Protein AF-0000000069233587 (afdb_homodimer)

Foldseek 3Di:
DDPPPPPDPPPPPPPPPPPPPPPPPVPVPPDPDDKDKDKDKAQFDDPPDPQKDKDFQWDHDPRKIWAFHDDPVRATDAFTKIKIWGQDKDQQADPVPRAGKKKKKKFKKWKAQPPDLADWFWKKKKKAANDADQEPPCATLNFSHDDPVCQAPLQVGLMWIWIQTQFFDCQEPHPPPGGGWTFIDRSHSHGPKIDHDVPNQFDGRFMKMKMWIADRVQQKIKIWIDGPPRPDDIDMMMDRDDSVVRHDRIIIIIMMGHGHPRGIMMMIRIMIMMMMD/DDPPPPPPPPPPPPPPPPPPPDPPPVPVPPPPDDKDKDKDKAQFDDPPDPQKDKDFQWDHDPRKIWAFHAPPVRATDAFTKIKIWGQDKDQQADPVPRAGKKKKKKFKKWKAQPPDLADWFWKKKKKAANDADQEPPCATLNFRHDDPVCQAPLQVALMWIWIQTQFFDCQEPHPPPGGGWTFIDRSHSHGPKIDHDCPNQFDGRFMKMKMWIADRVQQKIKIWIDGPPRPDDIDMMMDRDDSVVRHDRIIIIIMMGHGHPRGIMMMIRIMIMMMMD

Structure (mmCIF, N/CA/C/O backbone):
data_AF-0000000069233587-model_v1
#
loop_
_entity.id
_entity.type
_entity.pdbx_description
1 polymer 'Legume lectin domain-containing protein'
#
loop_
_atom_site.group_PDB
_atom_site.id
_atom_site.type_symbol
_atom_site.label_atom_id
_atom_site.label_alt_id
_atom_site.label_comp_id
_atom_site.label_asym_id
_atom_site.label_entity_id
_atom_site.label_seq_id
_atom_site.pdbx_PDB_ins_code
_atom_site.Cartn_x
_atom_site.Cartn_y
_atom_site.Cartn_z
_atom_site.occupancy
_atom_site.B_iso_or_equiv
_atom_site.auth_seq_id
_atom_site.auth_comp_id
_atom_site.auth_asym_id
_atom_site.auth_atom_id
_atom_site.pdbx_PDB_model_num
ATOM 1 N N . MET A 1 1 ? -22.078 10.523 -49.156 1 22.77 1 MET A N 1
ATOM 2 C CA . MET A 1 1 ? -21.516 11.109 -47.938 1 22.77 1 MET A CA 1
ATOM 3 C C . MET A 1 1 ? -20.281 10.336 -47.469 1 22.77 1 MET A C 1
ATOM 5 O O . MET A 1 1 ? -20.375 9.148 -47.188 1 22.77 1 MET A O 1
ATOM 9 N N . ALA A 1 2 ? -19.062 10.828 -47.812 1 22.98 2 ALA A N 1
ATOM 10 C CA . ALA A 1 2 ? -17.781 10.164 -48.094 1 22.98 2 ALA A CA 1
ATOM 11 C C . ALA A 1 2 ? -17.031 9.859 -46.781 1 22.98 2 ALA A C 1
ATOM 13 O O . ALA A 1 2 ? -16.812 10.758 -45.969 1 22.98 2 ALA A O 1
ATOM 14 N N . PHE A 1 3 ? -17.156 8.656 -46.219 1 24.84 3 PHE A N 1
ATOM 15 C CA . PHE A 1 3 ? -16.75 7.965 -45 1 24.84 3 PHE A CA 1
ATOM 16 C C . PHE A 1 3 ? -15.227 7.855 -44.938 1 24.84 3 PHE A C 1
ATOM 18 O O . PHE A 1 3 ? -14.641 6.93 -45.5 1 24.84 3 PHE A O 1
ATOM 25 N N . SER A 1 4 ? -14.477 8.969 -45.156 1 24.78 4 SER A N 1
ATOM 26 C CA . SER A 1 4 ? -13.031 8.781 -45.312 1 24.78 4 SER A CA 1
ATOM 27 C C . SER A 1 4 ? -12.398 8.266 -44.031 1 24.78 4 SER A C 1
ATOM 29 O O . SER A 1 4 ? -12.602 8.844 -42.938 1 24.78 4 SER A O 1
ATOM 31 N N . SER A 1 5 ? -12.109 6.996 -43.938 1 22.09 5 SER A N 1
ATOM 32 C CA . SER A 1 5 ? -11.531 6.09 -42.938 1 22.09 5 SER A CA 1
ATOM 33 C C . SER A 1 5 ? -10.078 6.453 -42.656 1 22.09 5 SER A C 1
ATOM 35 O O . SER A 1 5 ? -9.227 6.395 -43.531 1 22.09 5 SER A O 1
ATOM 37 N N . THR A 1 6 ? -9.844 7.613 -41.906 1 24.05 6 THR A N 1
ATOM 38 C CA . THR A 1 6 ? -8.469 8.008 -41.594 1 24.05 6 THR A CA 1
ATOM 39 C C . THR A 1 6 ? -7.734 6.875 -40.875 1 24.05 6 THR A C 1
ATOM 41 O O . THR A 1 6 ? -8.117 6.477 -39.781 1 24.05 6 THR A O 1
ATOM 44 N N . LEU A 1 7 ? -7.027 5.957 -41.531 1 22.16 7 LEU A N 1
ATOM 45 C CA . LEU A 1 7 ? -6.223 4.812 -41.094 1 22.16 7 LEU A CA 1
ATOM 46 C C . LEU A 1 7 ? -5.031 5.266 -40.25 1 22.16 7 LEU A C 1
ATOM 48 O O . LEU A 1 7 ? -4.277 6.152 -40.688 1 22.16 7 LEU A O 1
ATOM 52 N N . ILE A 1 8 ? -5.133 5.082 -38.906 1 20.69 8 ILE A N 1
ATOM 53 C CA . ILE A 1 8 ? -4.176 5.348 -37.844 1 20.69 8 ILE A CA 1
ATOM 54 C C . ILE A 1 8 ? -2.865 4.621 -38.125 1 20.69 8 ILE A C 1
ATOM 56 O O . ILE A 1 8 ? -2.848 3.398 -38.281 1 20.69 8 ILE A O 1
ATOM 60 N N . LYS A 1 9 ? -1.935 5.27 -38.75 1 24.44 9 LYS A N 1
ATOM 61 C CA . LYS A 1 9 ? -0.604 4.793 -39.125 1 24.44 9 LYS A CA 1
ATOM 62 C C . LYS A 1 9 ? 0.173 4.332 -37.875 1 24.44 9 LYS A C 1
ATOM 64 O O . LYS A 1 9 ? 0.453 5.133 -36.969 1 24.44 9 LYS A O 1
ATOM 69 N N . ILE A 1 10 ? 0.054 3.027 -37.438 1 20.5 10 ILE A N 1
ATOM 70 C CA . ILE A 1 10 ? 0.783 2.35 -36.375 1 20.5 10 ILE A CA 1
ATOM 71 C C . ILE A 1 10 ? 2.266 2.27 -36.75 1 20.5 10 ILE A C 1
ATOM 73 O O . ILE A 1 10 ? 2.635 1.68 -37.75 1 20.5 10 ILE A O 1
ATOM 77 N N . PHE A 1 11 ? 3.033 3.303 -36.531 1 22.47 11 PHE A N 1
ATOM 78 C CA . PHE A 1 11 ? 4.469 3.264 -36.812 1 22.47 11 PHE A CA 1
ATOM 79 C C . PHE A 1 11 ? 5.145 2.203 -35.938 1 22.47 11 PHE A C 1
ATOM 81 O O . PHE A 1 11 ? 5.168 2.312 -34.719 1 22.47 11 PHE A O 1
ATOM 88 N N . ILE A 1 12 ? 5.238 0.944 -36.375 1 21.2 12 ILE A N 1
ATOM 89 C CA . ILE A 1 12 ? 5.977 -0.178 -35.812 1 21.2 12 ILE A CA 1
ATOM 90 C C . ILE A 1 12 ? 7.477 0.098 -35.875 1 21.2 12 ILE A C 1
ATOM 92 O O . ILE A 1 12 ? 8.031 0.235 -36.969 1 21.2 12 ILE A O 1
ATOM 96 N N . ILE A 1 13 ? 8.039 0.871 -34.969 1 22.34 13 ILE A N 1
ATOM 97 C CA . ILE A 1 13 ? 9.484 1.062 -34.938 1 22.34 13 ILE A CA 1
ATOM 98 C C . ILE A 1 13 ? 10.18 -0.294 -34.875 1 22.34 13 ILE A C 1
ATOM 100 O O . ILE A 1 13 ? 9.906 -1.097 -33.969 1 22.34 13 ILE A O 1
ATOM 104 N N . SER A 1 14 ? 10.68 -0.825 -35.938 1 24.53 14 SER A N 1
ATOM 105 C CA . SER A 1 14 ? 11.5 -2.006 -36.156 1 24.53 14 SER A CA 1
ATOM 106 C C . SER A 1 14 ? 12.828 -1.906 -35.438 1 24.53 14 SER A C 1
ATOM 108 O O . SER A 1 14 ? 13.656 -1.041 -35.719 1 24.53 14 SER A O 1
ATOM 110 N N . LEU A 1 15 ? 12.859 -2.244 -34.125 1 22.95 15 LEU A N 1
ATOM 111 C CA . LEU A 1 15 ? 14.125 -2.426 -33.406 1 22.95 15 LEU A CA 1
ATOM 112 C C . LEU A 1 15 ? 14.953 -3.533 -34.062 1 22.95 15 LEU A C 1
ATOM 114 O O . LEU A 1 15 ? 14.539 -4.695 -34.062 1 22.95 15 LEU A O 1
ATOM 118 N N . PHE A 1 16 ? 15.648 -3.254 -35.094 1 24.48 16 PHE A N 1
ATOM 119 C CA . PHE A 1 16 ? 16.641 -4.117 -35.719 1 24.48 16 PHE A CA 1
ATOM 120 C C . PHE A 1 16 ? 17.688 -4.574 -34.688 1 24.48 16 PHE A C 1
ATOM 122 O O . PHE A 1 16 ? 18.328 -3.746 -34.031 1 24.48 16 PHE A O 1
ATOM 129 N N . LEU A 1 17 ? 17.562 -5.805 -34.281 1 24.91 17 LEU A N 1
ATOM 130 C CA . LEU A 1 17 ? 18.469 -6.629 -33.469 1 24.91 17 LEU A CA 1
ATOM 131 C C . LEU A 1 17 ? 19.797 -6.805 -34.188 1 24.91 17 LEU A C 1
ATOM 133 O O . LEU A 1 17 ? 19.875 -7.441 -35.25 1 24.91 17 LEU A O 1
ATOM 137 N N . GLN A 1 18 ? 20.656 -5.801 -34.281 1 27.14 18 GLN A N 1
ATOM 138 C CA . GLN A 1 18 ? 22.016 -6.137 -34.688 1 27.14 18 GLN A CA 1
ATOM 139 C C . GLN A 1 18 ? 22.641 -7.18 -33.781 1 27.14 18 GLN A C 1
ATOM 141 O O . GLN A 1 18 ? 22.641 -7.016 -32.562 1 27.14 18 GLN A O 1
ATOM 146 N N . TYR A 1 19 ? 22.797 -8.375 -34.281 1 26.41 19 TY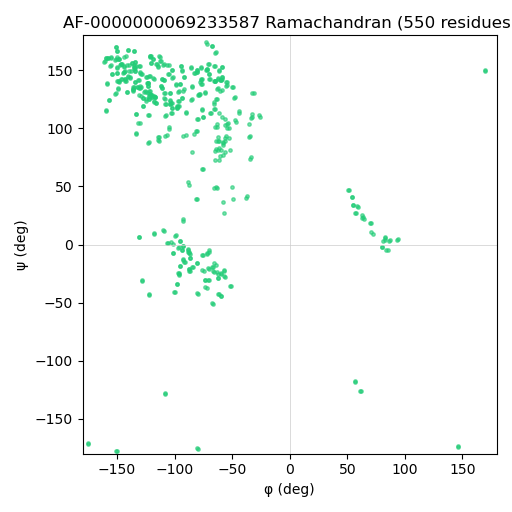R A N 1
ATOM 147 C CA . TYR A 1 19 ? 23.469 -9.562 -33.75 1 26.41 19 TYR A CA 1
ATOM 148 C C . TYR A 1 19 ? 24.969 -9.32 -33.625 1 26.41 19 TYR A C 1
ATOM 150 O O . TYR A 1 19 ? 25.703 -9.43 -34.625 1 26.41 19 TYR A O 1
ATOM 158 N N . ASN A 1 20 ? 25.516 -8.25 -33.062 1 30.17 20 ASN A N 1
ATOM 159 C CA . ASN A 1 20 ? 26.969 -8.32 -32.969 1 30.17 20 ASN A CA 1
ATOM 160 C C . ASN A 1 20 ? 27.422 -9.531 -32.156 1 30.17 20 ASN A C 1
ATOM 162 O O . ASN A 1 20 ? 26.719 -9.984 -31.25 1 30.17 20 ASN A O 1
ATOM 166 N N . ASN A 1 21 ? 28.344 -10.266 -32.625 1 30.52 21 ASN A N 1
ATOM 167 C CA . ASN A 1 21 ? 29.141 -11.391 -32.156 1 30.52 21 ASN A CA 1
ATOM 168 C C . ASN A 1 21 ? 29.75 -11.117 -30.797 1 30.52 21 ASN A C 1
ATOM 170 O O . ASN A 1 21 ? 30.812 -10.492 -30.688 1 30.52 21 ASN A O 1
ATOM 174 N N . VAL A 1 22 ? 29 -10.641 -29.75 1 29.03 22 VAL A N 1
ATOM 175 C CA . VAL A 1 22 ? 29.656 -10.336 -28.5 1 29.03 22 VAL A CA 1
ATOM 176 C C . VAL A 1 22 ? 30.266 -11.617 -27.906 1 29.03 22 VAL A C 1
ATOM 178 O O . VAL A 1 22 ? 29.594 -12.648 -27.828 1 29.03 22 VAL A O 1
ATOM 181 N N . HIS A 1 23 ? 31.547 -11.805 -28.062 1 33.22 23 HIS A N 1
ATOM 182 C CA . HIS A 1 23 ? 32.312 -12.586 -27.109 1 33.22 23 HIS A CA 1
ATOM 183 C C . HIS A 1 23 ? 31.812 -12.398 -25.688 1 33.22 23 HIS A C 1
ATOM 185 O O . HIS A 1 23 ? 31.609 -11.266 -25.234 1 33.22 23 HIS A O 1
ATOM 191 N N . SER A 1 24 ? 31.094 -13.383 -25.172 1 30.31 24 SER A N 1
ATOM 192 C CA . SER A 1 24 ? 30.25 -13.461 -23.984 1 30.31 24 SER A CA 1
ATOM 193 C C . SER A 1 24 ? 31.031 -13.117 -22.719 1 30.31 24 SER A C 1
ATOM 195 O O . SER A 1 24 ? 31.703 -13.969 -22.156 1 30.31 24 SER A O 1
ATOM 197 N N . GLN A 1 25 ? 31.969 -12.141 -22.797 1 32.66 25 GLN A N 1
ATOM 198 C CA . GLN A 1 25 ? 32.281 -11.797 -21.406 1 32.66 25 GLN A CA 1
ATOM 199 C C . GLN A 1 25 ? 31.016 -11.617 -20.594 1 32.66 25 GLN A C 1
ATOM 201 O O . GLN A 1 25 ? 30.078 -10.93 -21.016 1 32.66 25 GLN A O 1
ATOM 206 N N . TYR A 1 26 ? 30.656 -12.578 -19.719 1 31.48 26 TYR A N 1
ATOM 207 C CA . TYR A 1 26 ? 29.578 -12.438 -18.734 1 31.48 26 TYR A CA 1
ATOM 208 C C . TYR A 1 26 ? 29.547 -11.016 -18.172 1 31.48 26 TYR A C 1
ATOM 210 O O . TYR A 1 26 ? 30.266 -10.695 -17.234 1 31.48 26 TYR A O 1
ATOM 218 N N . SER A 1 27 ? 29.719 -10.031 -18.984 1 34.19 27 SER A N 1
ATOM 219 C CA . SER A 1 27 ? 29.391 -8.711 -18.453 1 34.19 27 SER A CA 1
ATOM 220 C C . SER A 1 27 ? 28.078 -8.742 -17.672 1 34.19 27 SER A C 1
ATOM 222 O O . SER A 1 27 ? 27.125 -9.398 -18.062 1 34.19 27 SER A O 1
ATOM 224 N N . GLN A 1 28 ? 28.141 -8.523 -16.312 1 37.5 28 GLN A N 1
ATOM 225 C CA . GLN A 1 28 ? 26.984 -8.266 -15.469 1 37.5 28 GLN A CA 1
ATOM 226 C C . GLN A 1 28 ? 25.922 -7.48 -16.234 1 37.5 28 GLN A C 1
ATOM 228 O O . GLN A 1 28 ? 26.172 -6.371 -16.703 1 37.5 28 GLN A O 1
ATOM 233 N N . SER A 1 29 ? 25.203 -8.062 -17.109 1 41.16 29 SER A N 1
ATOM 234 C CA . SER A 1 29 ? 24.109 -7.391 -17.812 1 41.16 29 SER A CA 1
ATOM 235 C C . SER A 1 29 ? 23.531 -6.262 -16.969 1 41.16 29 SER A C 1
ATOM 237 O O . SER A 1 29 ? 23.375 -6.398 -15.75 1 41.16 29 SER A O 1
ATOM 239 N N . PRO A 1 30 ? 23.703 -5.031 -17.328 1 45.09 30 PRO A N 1
ATOM 240 C CA . PRO A 1 30 ? 23.094 -3.928 -16.578 1 45.09 30 PRO A CA 1
ATOM 241 C C . PRO A 1 30 ? 21.703 -4.281 -16.016 1 45.09 30 PRO A C 1
ATOM 243 O O . PRO A 1 30 ? 20.859 -4.785 -16.75 1 45.09 30 PRO A O 1
ATOM 246 N N . GLN A 1 31 ? 21.672 -4.777 -14.773 1 53.12 31 GLN A N 1
ATOM 247 C CA . GLN A 1 31 ? 20.391 -5.02 -14.109 1 53.12 31 GLN A CA 1
ATOM 248 C C . GLN A 1 31 ? 19.359 -3.992 -14.547 1 53.12 31 GLN A C 1
ATOM 250 O O . GLN A 1 31 ? 19.672 -2.809 -14.695 1 53.12 31 GLN A O 1
ATOM 255 N N . ALA A 1 32 ? 18.344 -4.359 -15.266 1 58.12 32 ALA A N 1
ATOM 256 C CA . ALA A 1 32 ? 17.219 -3.486 -15.602 1 58.12 32 ALA A CA 1
ATOM 257 C C . ALA A 1 32 ? 16.938 -2.492 -14.477 1 58.12 32 ALA A C 1
ATOM 259 O O . ALA A 1 32 ? 17.078 -2.826 -13.297 1 58.12 32 ALA A O 1
ATOM 260 N N . PRO A 1 33 ? 16.828 -1.206 -14.93 1 68.81 33 PRO A N 1
ATOM 261 C CA . PRO A 1 33 ? 16.562 -0.191 -13.906 1 68.81 33 PRO A CA 1
ATOM 262 C C . PRO A 1 33 ? 15.43 -0.583 -12.969 1 68.81 33 PRO A C 1
ATOM 264 O O . PRO A 1 33 ? 14.445 -1.179 -13.406 1 68.81 33 PRO A O 1
ATOM 267 N N . GLN A 1 34 ? 15.703 -0.555 -11.688 1 83.81 34 GLN A N 1
ATOM 268 C CA . GLN A 1 34 ? 14.742 -0.836 -10.633 1 83.81 34 GLN A CA 1
ATOM 269 C C . GLN A 1 34 ? 13.633 0.214 -10.602 1 83.81 34 GLN A C 1
ATOM 271 O O . GLN A 1 34 ? 13.898 1.409 -10.742 1 83.81 34 GLN A O 1
ATOM 276 N N . PHE A 1 35 ? 12.461 -0.204 -10.844 1 92.19 35 PHE A N 1
ATOM 277 C CA . PHE A 1 35 ? 11.305 0.663 -10.664 1 92.19 35 PHE A CA 1
ATOM 278 C C . PHE A 1 35 ? 10.352 0.081 -9.633 1 92.19 35 PHE A C 1
ATOM 280 O O . PHE A 1 35 ? 10.016 -1.105 -9.688 1 92.19 35 PHE A O 1
ATOM 287 N N . GLU A 1 36 ? 10.023 0.901 -8.664 1 96.12 36 GLU A N 1
ATOM 288 C CA . GLU A 1 36 ? 9.062 0.574 -7.609 1 96.12 36 GLU A CA 1
ATOM 289 C C . GLU A 1 36 ? 8.117 1.738 -7.348 1 96.12 36 GLU A C 1
ATOM 291 O O . GLU A 1 36 ? 8.539 2.893 -7.281 1 96.12 36 GLU A O 1
ATOM 296 N N . SER A 1 37 ? 6.824 1.477 -7.258 1 97.88 37 SER A N 1
ATOM 297 C CA . SER A 1 37 ? 5.887 2.545 -6.934 1 97.88 37 SER A CA 1
ATOM 298 C C . SER A 1 37 ? 4.812 2.064 -5.961 1 97.88 37 SER A C 1
ATOM 300 O O . SER A 1 37 ? 4.531 0.867 -5.887 1 97.88 37 SER A O 1
ATOM 302 N N . VAL A 1 38 ? 4.332 2.898 -5.168 1 98.31 38 VAL A N 1
ATOM 303 C CA . VAL A 1 38 ? 3.195 2.695 -4.277 1 98.31 38 VAL A CA 1
ATOM 304 C C . VAL A 1 38 ? 2.26 3.9 -4.352 1 98.31 38 VAL A C 1
ATOM 306 O O . VAL A 1 38 ? 2.717 5.043 -4.426 1 98.31 38 VAL A O 1
ATOM 309 N N . ALA A 1 39 ? 0.944 3.668 -4.34 1 98.62 39 ALA A N 1
ATOM 310 C CA . ALA A 1 39 ? -0.039 4.746 -4.359 1 98.62 39 ALA A CA 1
ATOM 311 C C . ALA A 1 39 ? -1.318 4.34 -3.637 1 98.62 39 ALA A C 1
ATOM 313 O O . ALA A 1 39 ? -1.681 3.16 -3.621 1 98.62 39 ALA A O 1
ATOM 314 N N . PHE A 1 40 ? -1.94 5.312 -3.021 1 98.69 40 PHE A N 1
ATOM 315 C CA . PHE A 1 40 ? -3.283 5.113 -2.49 1 98.69 40 PHE A CA 1
ATOM 316 C C . PHE A 1 40 ? -4.105 6.391 -2.6 1 98.69 40 PHE A C 1
ATOM 318 O O . PHE A 1 40 ? -3.551 7.488 -2.691 1 98.69 40 PHE A O 1
ATOM 325 N N . THR A 1 41 ? -5.418 6.262 -2.637 1 98.44 41 THR A N 1
ATOM 326 C CA . THR A 1 41 ? -6.379 7.359 -2.578 1 98.44 41 THR A CA 1
ATOM 327 C C . THR A 1 41 ? -7.531 7.02 -1.64 1 98.44 41 THR A C 1
ATOM 329 O O . THR A 1 41 ? -8.086 5.918 -1.697 1 98.44 41 THR A O 1
ATOM 332 N N . LEU A 1 42 ? -7.871 7.918 -0.8 1 97.88 42 LEU A N 1
ATOM 333 C CA . LEU A 1 42 ? -9.016 7.855 0.106 1 97.88 42 LEU A CA 1
ATOM 334 C C . LEU A 1 42 ? -9.891 9.094 -0.031 1 97.88 42 LEU A C 1
ATOM 336 O O . LEU A 1 42 ? -9.461 10.203 0.306 1 97.88 42 LEU A O 1
ATOM 340 N N . THR A 1 43 ? -11.117 8.922 -0.406 1 97.5 43 THR A N 1
ATOM 341 C CA . THR A 1 43 ? -12.008 10.078 -0.471 1 97.5 43 THR A CA 1
ATOM 342 C C . THR A 1 43 ? -12.75 10.258 0.851 1 97.5 43 THR A C 1
ATOM 344 O O . THR A 1 43 ? -13.383 11.297 1.078 1 97.5 43 THR A O 1
ATOM 347 N N . ARG A 1 44 ? -12.695 9.234 1.64 1 96.31 44 ARG A N 1
ATOM 348 C CA . ARG A 1 44 ? -13.18 9.273 3.016 1 96.31 44 ARG A CA 1
ATOM 349 C C . ARG A 1 44 ? -12.406 8.289 3.891 1 96.31 44 ARG A C 1
ATOM 351 O O . ARG A 1 44 ? -11.664 7.445 3.383 1 96.31 44 ARG A O 1
ATOM 358 N N . PHE A 1 45 ? -12.625 8.398 5.168 1 97.06 45 PHE A N 1
ATOM 359 C CA . PHE A 1 45 ? -11.969 7.512 6.121 1 97.06 45 PHE A CA 1
ATOM 360 C C . PHE A 1 45 ? -12.977 6.566 6.762 1 97.06 45 PHE A C 1
ATOM 362 O O . PHE A 1 45 ? -14.102 6.965 7.062 1 97.06 45 PHE A O 1
ATOM 369 N N . GLU A 1 46 ? -12.508 5.395 6.949 1 94.25 46 GLU A N 1
ATOM 370 C CA . GLU A 1 46 ? -13.344 4.395 7.609 1 94.25 46 GLU A CA 1
ATOM 371 C C . GLU A 1 46 ? -12.648 3.83 8.844 1 94.25 46 GLU A C 1
ATOM 373 O O . GLU A 1 46 ? -11.453 3.52 8.812 1 94.25 46 GLU A O 1
ATOM 378 N N . VAL A 1 47 ? -13.414 3.656 9.852 1 93.12 47 VAL A N 1
ATOM 379 C CA . VAL A 1 47 ? -12.891 3.18 11.125 1 93.12 47 VAL A CA 1
ATOM 380 C C . VAL A 1 47 ? -12.305 1.779 10.953 1 93.12 47 VAL A C 1
ATOM 382 O O . VAL A 1 47 ? -11.305 1.434 11.594 1 93.12 47 VAL A O 1
ATOM 385 N N . GLU A 1 48 ? -12.828 1.01 10.008 1 92 48 GLU A N 1
ATOM 386 C CA . GLU A 1 48 ? -12.438 -0.389 9.844 1 92 48 GLU A CA 1
ATOM 387 C C . GLU A 1 48 ? -11.234 -0.523 8.914 1 92 48 GLU A C 1
ATOM 389 O O . GLU A 1 48 ? -10.719 -1.625 8.719 1 92 48 GLU A O 1
ATOM 394 N N . ASN A 1 49 ? -10.82 0.56 8.391 1 94.69 49 ASN A N 1
ATOM 395 C CA . ASN A 1 49 ? -9.672 0.483 7.488 1 94.69 49 ASN A CA 1
ATOM 396 C C . ASN A 1 49 ? -8.391 0.132 8.234 1 94.69 49 ASN A C 1
ATOM 398 O O . ASN A 1 49 ? -7.871 0.947 9 1 94.69 49 ASN A O 1
ATOM 402 N N . PRO A 1 50 ? -7.855 -1.038 7.969 1 95.94 50 PRO A N 1
ATOM 403 C CA . PRO A 1 50 ? -6.684 -1.47 8.734 1 95.94 50 PRO A CA 1
ATOM 404 C C . PRO A 1 50 ? -5.402 -0.767 8.297 1 95.94 50 PRO A C 1
ATOM 406 O O . PRO A 1 50 ? -4.363 -0.908 8.945 1 95.94 50 PRO A O 1
ATOM 409 N N . ASP A 1 51 ? -5.422 -0.033 7.246 1 96.69 51 ASP A N 1
ATOM 410 C CA . ASP A 1 51 ? -4.223 0.623 6.734 1 96.69 51 ASP A CA 1
ATOM 411 C C . ASP A 1 51 ? -3.928 1.908 7.504 1 96.69 51 ASP A C 1
ATOM 413 O O . ASP A 1 51 ? -2.84 2.475 7.387 1 96.69 51 ASP A O 1
ATOM 417 N N . ILE A 1 52 ? -4.934 2.377 8.242 1 97.88 52 ILE A N 1
ATOM 418 C CA . ILE A 1 52 ? -4.77 3.617 9 1 97.88 52 ILE A CA 1
ATOM 419 C C . ILE A 1 52 ? -4.578 3.301 10.477 1 97.88 52 ILE A C 1
ATOM 421 O O . ILE A 1 52 ? -5.461 2.725 11.117 1 97.88 52 ILE A O 1
ATOM 425 N N . PHE A 1 53 ? -3.463 3.717 11.039 1 97.69 53 PHE A N 1
ATOM 426 C CA . PHE A 1 53 ? -3.158 3.52 12.445 1 97.69 53 PHE A CA 1
ATOM 427 C C . PHE A 1 53 ? -3.379 4.805 13.234 1 97.69 53 PHE A C 1
ATOM 429 O O . PHE A 1 53 ? -2.688 5.801 13.016 1 97.69 53 PHE A O 1
ATOM 436 N N . LEU A 1 54 ? -4.363 4.773 14.102 1 98.12 54 LEU A N 1
ATOM 437 C CA . LEU A 1 54 ? -4.699 5.934 14.914 1 98.12 54 LEU A CA 1
ATOM 438 C C . LEU A 1 54 ? -4.02 5.855 16.281 1 98.12 54 LEU A C 1
ATOM 440 O O . LEU A 1 54 ? -3.969 4.785 16.891 1 98.12 54 LEU A O 1
ATOM 444 N N . GLN A 1 55 ? -3.512 6.945 16.719 1 98 55 GLN A N 1
ATOM 445 C CA . GLN A 1 55 ? -2.883 7.027 18.031 1 98 55 GLN A CA 1
ATOM 446 C C . GLN A 1 55 ? -3.449 8.195 18.844 1 98 55 GLN A C 1
ATOM 448 O O . GLN A 1 55 ? -3.797 9.234 18.281 1 98 55 GLN A O 1
ATOM 453 N N . ALA A 1 56 ? -3.504 7.965 20.156 1 98.19 56 ALA A N 1
ATOM 454 C CA . ALA A 1 56 ? -3.93 8.969 21.125 1 98.19 56 ALA A CA 1
ATOM 455 C C . ALA A 1 56 ? -5.324 9.5 20.797 1 98.19 56 ALA A C 1
ATOM 457 O O . ALA A 1 56 ? -6.281 8.727 20.719 1 98.19 56 ALA A O 1
ATOM 458 N N . ASP A 1 57 ? -5.457 10.828 20.5 1 98.56 57 ASP A N 1
ATOM 459 C CA . ASP A 1 57 ? -6.793 11.414 20.453 1 98.56 57 ASP A CA 1
ATOM 460 C C . ASP A 1 57 ? -7.355 11.383 19.047 1 98.56 57 ASP A C 1
ATOM 462 O O . ASP A 1 57 ? -8.477 11.836 18.797 1 98.56 57 ASP A O 1
ATOM 466 N N . ALA A 1 58 ? -6.598 10.875 18.078 1 98.5 58 ALA A N 1
ATOM 467 C CA . ALA A 1 58 ? -7.094 10.789 16.703 1 98.5 58 ALA A CA 1
ATOM 468 C C . ALA A 1 58 ? -8.273 9.82 16.609 1 98.5 58 ALA A C 1
ATOM 470 O O . ALA A 1 58 ? -8.281 8.773 17.266 1 98.5 58 ALA A O 1
ATOM 471 N N . SER A 1 59 ? -9.25 10.203 15.797 1 98.19 59 SER A N 1
ATOM 472 C CA . SER A 1 59 ? -10.438 9.375 15.633 1 98.19 59 SER A CA 1
ATOM 473 C C . SER A 1 59 ? -11.055 9.562 14.25 1 98.19 59 SER A C 1
ATOM 475 O O . SER A 1 59 ? -10.75 10.539 13.555 1 98.19 59 SER A O 1
ATOM 477 N N . ILE A 1 60 ? -11.828 8.609 13.859 1 97.56 60 ILE A N 1
ATOM 478 C CA . ILE A 1 60 ? -12.562 8.68 12.609 1 97.56 60 ILE A CA 1
ATOM 479 C C . ILE A 1 60 ? -14.062 8.648 12.891 1 97.56 60 ILE A C 1
ATOM 481 O O . ILE A 1 60 ? -14.539 7.82 13.672 1 97.56 60 ILE A O 1
ATOM 485 N N . SER A 1 61 ? -14.758 9.586 12.359 1 94.56 61 SER A N 1
ATOM 486 C CA . SER A 1 61 ? -16.219 9.633 12.438 1 94.56 61 SER A CA 1
ATOM 487 C C . SER A 1 61 ? -16.812 10.312 11.211 1 94.56 61 SER A C 1
ATOM 489 O O . SER A 1 61 ? -16.312 11.352 10.766 1 94.56 61 SER A O 1
ATOM 491 N N . GLY A 1 62 ? -17.875 9.68 10.641 1 93.06 62 GLY A N 1
ATOM 492 C CA . GLY A 1 62 ? -18.547 10.266 9.5 1 93.06 62 GLY A CA 1
ATOM 493 C C . GLY A 1 62 ? -17.672 10.383 8.273 1 93.06 62 GLY A C 1
ATOM 494 O O . GLY A 1 62 ? -17.812 11.328 7.492 1 93.06 62 GLY A O 1
ATOM 495 N N . GLY A 1 63 ? -16.688 9.609 8.172 1 96.06 63 GLY A N 1
ATOM 496 C CA . GLY A 1 63 ? -15.805 9.617 7.016 1 96.06 63 GLY A CA 1
ATOM 497 C C . GLY A 1 63 ? -14.672 10.625 7.137 1 96.06 63 GLY A C 1
ATOM 498 O O . GLY A 1 63 ? -13.914 10.836 6.188 1 96.06 63 GLY A O 1
ATOM 499 N N . VAL A 1 64 ? -14.609 11.266 8.273 1 97.38 64 VAL A N 1
ATOM 500 C CA . VAL A 1 64 ? -13.633 12.328 8.5 1 97.38 64 VAL A CA 1
ATOM 501 C C . VAL A 1 64 ? -12.609 11.875 9.539 1 97.38 64 VAL A C 1
ATOM 503 O O . VAL A 1 64 ? -12.969 11.266 10.547 1 97.38 64 VAL A O 1
ATOM 506 N N . LEU A 1 65 ? -11.336 12.148 9.266 1 98.62 65 LEU A N 1
ATOM 507 C CA . LEU A 1 65 ? -10.266 11.922 10.234 1 98.62 65 LEU A CA 1
ATOM 508 C C . LEU A 1 65 ? -10.039 13.156 11.094 1 98.62 65 LEU A C 1
ATOM 510 O O . LEU A 1 65 ? -9.602 14.195 10.594 1 98.62 65 LEU A O 1
ATOM 514 N N . ARG A 1 66 ? -10.32 13.07 12.359 1 98.56 66 ARG A N 1
ATOM 515 C CA . ARG A 1 66 ? -10.055 14.156 13.297 1 98.56 66 ARG A CA 1
ATOM 516 C C . ARG A 1 66 ? -8.828 13.859 14.148 1 98.56 66 ARG A C 1
ATOM 518 O O . ARG A 1 66 ? -8.758 12.812 14.797 1 98.56 66 ARG A O 1
ATOM 525 N N . LEU A 1 67 ? -7.93 14.773 14.234 1 98.81 67 LEU A N 1
ATOM 526 C CA . LEU A 1 67 ? -6.645 14.508 14.867 1 98.81 67 LEU A CA 1
ATOM 527 C C . LEU A 1 67 ? -6.652 14.969 16.328 1 98.81 67 LEU A C 1
ATOM 529 O O . LEU A 1 67 ? -5.859 14.484 17.141 1 98.81 67 LEU A O 1
ATOM 533 N N . THR A 1 68 ? -7.492 15.93 16.641 1 98.44 68 THR A N 1
ATOM 534 C CA . THR A 1 68 ? -7.594 16.391 18.016 1 98.44 68 THR A CA 1
ATOM 535 C C . THR A 1 68 ? -9 16.172 18.562 1 98.44 68 THR A C 1
ATOM 537 O O . THR A 1 68 ? -9.969 16.125 17.797 1 98.44 68 THR A O 1
ATOM 540 N N . LYS A 1 69 ? -9.141 16.141 19.844 1 97.12 69 LYS A N 1
ATOM 541 C CA . LYS A 1 69 ? -10.375 15.68 20.469 1 97.12 69 LYS A CA 1
ATOM 542 C C . LYS A 1 69 ? -11.305 16.844 20.781 1 97.12 69 LYS A C 1
ATOM 544 O O . LYS A 1 69 ? -10.859 17.984 20.938 1 97.12 69 LYS A O 1
ATOM 549 N N . THR A 1 70 ? -12.555 16.531 20.812 1 95.38 70 THR A N 1
ATOM 550 C CA . THR A 1 70 ? -13.602 17.453 21.266 1 95.38 70 THR A CA 1
ATOM 551 C C . THR A 1 70 ? -14.367 16.859 22.438 1 95.38 70 THR A C 1
ATOM 553 O O . THR A 1 70 ? -14.289 15.656 22.703 1 95.38 70 THR A O 1
ATOM 556 N N . ASP A 1 71 ? -15.031 17.719 23.109 1 94.19 71 ASP A N 1
ATOM 557 C CA . ASP A 1 71 ? -15.945 17.203 24.125 1 94.19 71 ASP A CA 1
ATOM 558 C C . ASP A 1 71 ? -17.25 16.719 23.5 1 94.19 71 ASP A C 1
ATOM 560 O O . ASP A 1 71 ? -17.359 16.641 22.266 1 94.19 71 ASP A O 1
ATOM 564 N N . GLN A 1 72 ? -18.203 16.312 24.266 1 91.69 72 GLN A N 1
ATOM 565 C CA . GLN A 1 72 ? -19.438 15.719 23.797 1 91.69 72 GLN A CA 1
ATOM 566 C C . GLN A 1 72 ? -20.266 16.719 23.016 1 91.69 72 GLN A C 1
ATOM 568 O O . GLN A 1 72 ? -21.188 16.344 22.281 1 91.69 72 GLN A O 1
ATOM 573 N N . TYR A 1 73 ? -19.922 18.016 23.156 1 90.19 73 TYR A N 1
ATOM 574 C CA . TYR A 1 73 ? -20.688 19.047 22.484 1 90.19 73 TYR A CA 1
ATOM 575 C C . TYR A 1 73 ? -19.938 19.547 21.25 1 90.19 73 TYR A C 1
ATOM 577 O O . TYR A 1 73 ? -20.359 20.516 20.609 1 90.19 73 TYR A O 1
ATOM 585 N N . GLY A 1 74 ? -18.797 18.969 20.984 1 89.62 74 GLY A N 1
ATOM 586 C CA . GLY A 1 74 ? -18.047 19.328 19.781 1 89.62 74 GLY A CA 1
ATOM 587 C C . GLY A 1 74 ? -17.016 20.406 20.031 1 89.62 74 GLY A C 1
ATOM 588 O O . GLY A 1 74 ? -16.359 20.875 19.094 1 89.62 74 GLY A O 1
ATOM 589 N N . LYS A 1 75 ? -16.828 20.844 21.266 1 92.75 75 LYS A N 1
ATOM 590 C CA . LYS A 1 75 ? -15.828 21.859 21.594 1 92.75 75 LYS A CA 1
ATOM 591 C C . LYS A 1 75 ? -14.43 21.25 21.656 1 92.75 75 LYS A C 1
ATOM 593 O O . LYS A 1 75 ? -14.203 20.281 22.359 1 92.75 75 LYS A O 1
ATOM 598 N N . PRO A 1 76 ? -13.516 21.891 20.922 1 96.25 76 PRO A N 1
ATOM 599 C CA . PRO A 1 76 ? -12.148 21.375 21 1 96.25 76 PRO A CA 1
ATOM 600 C C . PRO A 1 76 ? -11.57 21.438 22.406 1 96.25 76 PRO A C 1
ATOM 602 O O . PRO A 1 76 ? -11.875 22.375 23.156 1 96.25 76 PRO A O 1
ATOM 605 N N . LEU A 1 77 ? -10.68 20.516 22.734 1 96.38 77 LEU A N 1
ATOM 606 C CA . LEU A 1 77 ? -10.133 20.406 24.078 1 96.38 77 LEU A CA 1
ATOM 607 C C . LEU A 1 77 ? -8.672 20.828 24.109 1 96.38 77 LEU A C 1
ATOM 609 O O . LEU A 1 77 ? -7.965 20.703 23.094 1 96.38 77 LEU A O 1
ATOM 613 N N . GLN A 1 78 ? -8.234 21.266 25.281 1 96.5 78 GLN A N 1
ATOM 614 C CA . GLN A 1 78 ? -6.848 21.672 25.484 1 96.5 78 GLN A CA 1
ATOM 615 C C . GLN A 1 78 ? -5.926 20.469 25.625 1 96.5 78 GLN A C 1
ATOM 617 O O . GLN A 1 78 ? -6.363 19.391 26.016 1 96.5 78 GLN A O 1
ATOM 622 N N . LYS A 1 79 ? -4.652 20.688 25.234 1 97.88 79 LYS A N 1
ATOM 623 C CA . LYS A 1 79 ? -3.574 19.703 25.375 1 97.88 79 LYS A CA 1
ATOM 624 C C . LYS A 1 79 ? -3.932 18.375 24.719 1 97.88 79 LYS A C 1
ATOM 626 O O . LYS A 1 79 ? -3.662 17.312 25.266 1 97.88 79 LYS A O 1
ATOM 631 N N . SER A 1 80 ? -4.645 18.453 23.656 1 98.25 80 SER A N 1
ATOM 632 C CA . SER A 1 80 ? -4.973 17.281 22.844 1 98.25 80 SER A CA 1
ATOM 633 C C . SER A 1 80 ? -3.867 16.969 21.844 1 98.25 80 SER A C 1
ATOM 635 O O . SER A 1 80 ? -3.299 17.891 21.234 1 98.25 80 SER A O 1
ATOM 637 N N . VAL A 1 81 ? -3.51 15.695 21.703 1 98.75 81 VAL A N 1
ATOM 638 C CA . VAL A 1 81 ? -2.533 15.211 20.734 1 98.75 81 VAL A CA 1
ATOM 639 C C . VAL A 1 81 ? -3.109 14.023 19.969 1 98.75 81 VAL A C 1
ATOM 641 O O . VAL A 1 81 ? -3.727 13.133 20.562 1 98.75 81 VAL A O 1
ATOM 644 N N . GLY A 1 82 ? -2.938 14.023 18.641 1 98.69 82 GLY A N 1
ATOM 645 C CA . GLY A 1 82 ? -3.348 12.875 17.859 1 98.69 82 GLY A CA 1
ATOM 646 C C . GLY A 1 82 ? -2.508 12.68 16.609 1 98.69 82 GLY A C 1
ATOM 647 O O . GLY A 1 82 ? -1.921 13.633 16.094 1 98.69 82 GLY A O 1
ATOM 648 N N . ARG A 1 83 ? -2.447 11.43 16.203 1 98.44 83 ARG A N 1
ATOM 649 C CA . ARG A 1 83 ? -1.672 11.047 15.031 1 98.44 83 ARG A CA 1
ATOM 650 C C . ARG A 1 83 ? -2.373 9.945 14.242 1 98.44 83 ARG A C 1
ATOM 652 O O . ARG A 1 83 ? -3.01 9.07 14.828 1 98.44 83 ARG A O 1
ATOM 659 N N . ALA A 1 84 ? -2.32 10.023 12.969 1 98.62 84 ALA A N 1
ATOM 660 C CA . ALA A 1 84 ? -2.748 8.984 12.047 1 98.62 84 ALA A CA 1
ATOM 661 C C . ALA A 1 84 ? -1.644 8.648 11.047 1 98.62 84 ALA A C 1
ATOM 663 O O . ALA A 1 84 ? -1.11 9.539 10.383 1 98.62 84 ALA A O 1
ATOM 664 N N . THR A 1 85 ? -1.308 7.383 10.961 1 98.38 85 THR A N 1
ATOM 665 C CA . THR A 1 85 ? -0.234 6.938 10.078 1 98.38 85 THR A CA 1
ATOM 666 C C . THR A 1 85 ? -0.75 5.91 9.07 1 98.38 85 THR A C 1
ATOM 668 O O . THR A 1 85 ? -1.521 5.02 9.43 1 98.38 85 THR A O 1
ATOM 671 N N . TYR A 1 86 ? -0.454 6.148 7.781 1 98.25 86 TYR A N 1
ATOM 672 C CA . TYR A 1 86 ? -0.678 5.09 6.805 1 98.25 86 TYR A CA 1
ATOM 673 C C . TYR A 1 86 ? 0.373 3.994 6.938 1 98.25 86 TYR A C 1
ATOM 675 O O . TYR A 1 86 ? 1.572 4.258 6.832 1 98.25 86 TYR A O 1
ATOM 683 N N . LEU A 1 87 ? 0.036 2.754 7.004 1 96.75 87 LEU A N 1
ATOM 684 C CA . LEU A 1 87 ? 0.901 1.707 7.539 1 96.75 87 LEU A CA 1
ATOM 685 C C . LEU A 1 87 ? 1.808 1.143 6.449 1 96.75 87 LEU A C 1
ATOM 687 O O . LEU A 1 87 ? 2.82 0.505 6.75 1 96.75 87 LEU A O 1
ATOM 691 N N . THR A 1 88 ? 1.507 1.28 5.199 1 95.94 88 THR A N 1
ATOM 692 C CA . THR A 1 88 ? 2.324 0.732 4.121 1 95.94 88 THR A CA 1
ATOM 693 C C . THR A 1 88 ? 3.705 1.383 4.105 1 95.94 88 THR A C 1
ATOM 695 O O . THR A 1 88 ? 3.82 2.605 3.988 1 95.94 88 THR A O 1
ATOM 698 N N . PRO A 1 89 ? 4.781 0.541 4.164 1 97.38 89 PRO A N 1
ATOM 699 C CA . PRO A 1 89 ? 6.121 1.109 4.004 1 97.38 89 PRO A CA 1
ATOM 700 C C . PRO A 1 89 ? 6.352 1.692 2.611 1 97.38 89 PRO A C 1
ATOM 702 O O . PRO A 1 89 ? 5.891 1.126 1.616 1 97.38 89 PRO A O 1
ATOM 705 N N . ILE A 1 90 ? 7.012 2.789 2.57 1 98.06 90 ILE A N 1
ATOM 706 C CA . ILE A 1 90 ? 7.348 3.477 1.327 1 98.06 90 ILE A CA 1
ATOM 707 C C . ILE A 1 90 ? 8.859 3.52 1.151 1 98.06 90 ILE A C 1
ATOM 709 O O . ILE A 1 90 ? 9.586 3.953 2.051 1 98.06 90 ILE A O 1
ATOM 713 N N . HIS A 1 91 ? 9.336 3.072 0.04 1 97.81 91 HIS A N 1
ATOM 714 C CA . HIS A 1 91 ? 10.75 3.107 -0.309 1 97.81 91 HIS A CA 1
ATOM 715 C C . HIS A 1 91 ? 11.156 4.48 -0.832 1 97.81 91 HIS A C 1
ATOM 717 O O . HIS A 1 91 ? 11.055 4.746 -2.031 1 97.81 91 HIS A O 1
ATOM 723 N N . ILE A 1 92 ? 11.727 5.32 0.029 1 98.19 92 ILE A N 1
ATOM 724 C CA . ILE A 1 92 ? 11.859 6.727 -0.341 1 98.19 92 ILE A CA 1
ATOM 725 C C . ILE A 1 92 ? 13.242 6.98 -0.93 1 98.19 92 ILE A C 1
ATOM 727 O O . ILE A 1 92 ? 13.461 7.977 -1.62 1 98.19 92 ILE A O 1
ATOM 731 N N . TRP A 1 93 ? 14.18 6.102 -0.687 1 97.56 93 TRP A N 1
ATOM 732 C CA . TRP A 1 93 ? 15.461 6.074 -1.373 1 97.56 93 TRP A CA 1
ATOM 733 C C . TRP A 1 93 ? 16.125 4.711 -1.229 1 97.56 93 TRP A C 1
ATOM 735 O O . TRP A 1 93 ? 15.766 3.924 -0.355 1 97.56 93 TRP A O 1
ATOM 745 N N . ASP A 1 94 ? 17 4.414 -2.115 1 95.75 94 ASP A N 1
ATOM 746 C CA . ASP A 1 94 ? 17.656 3.107 -2.137 1 95.75 94 ASP A CA 1
ATOM 747 C C . ASP A 1 94 ? 19.094 3.201 -1.605 1 95.75 94 ASP A C 1
ATOM 749 O O . ASP A 1 94 ? 19.922 3.908 -2.174 1 95.75 94 ASP A O 1
ATOM 753 N N . LYS A 1 95 ? 19.406 2.432 -0.627 1 93.62 95 LYS A N 1
ATOM 754 C CA . LYS A 1 95 ? 20.688 2.537 0.049 1 93.62 95 LYS A CA 1
ATOM 755 C C . LYS A 1 95 ? 21.812 2.037 -0.845 1 93.62 95 LYS A C 1
ATOM 757 O O . LYS A 1 95 ? 22.969 2.477 -0.711 1 93.62 95 LYS A O 1
ATOM 762 N N . ASN A 1 96 ? 21.516 1.114 -1.689 1 90.75 96 ASN A N 1
ATOM 763 C CA . ASN A 1 96 ? 22.562 0.529 -2.537 1 90.75 96 ASN A CA 1
ATOM 764 C C . ASN A 1 96 ? 22.859 1.419 -3.738 1 90.75 96 ASN A C 1
ATOM 766 O O . ASN A 1 96 ? 24.031 1.659 -4.051 1 90.75 96 ASN A O 1
ATOM 770 N N . SER A 1 97 ? 21.891 1.983 -4.387 1 91.81 97 SER A N 1
ATOM 771 C CA . SER A 1 97 ? 22.094 2.762 -5.605 1 91.81 97 SER A CA 1
ATOM 772 C C . SER A 1 97 ? 22.172 4.254 -5.301 1 91.81 97 SER A C 1
ATOM 774 O O . SER A 1 97 ? 22.688 5.031 -6.102 1 91.81 97 SER A O 1
ATOM 776 N N . GLY A 1 98 ? 21.578 4.688 -4.195 1 95.25 98 GLY A N 1
ATOM 777 C CA . GLY A 1 98 ? 21.484 6.098 -3.857 1 95.25 98 GLY A CA 1
ATOM 778 C C . GLY A 1 98 ? 20.328 6.801 -4.547 1 95.25 98 GLY A C 1
ATOM 779 O O . GLY A 1 98 ? 20.125 8.008 -4.371 1 95.25 98 GLY A O 1
ATOM 780 N N . GLU A 1 99 ? 19.547 6.012 -5.223 1 96.06 99 GLU A N 1
ATOM 781 C CA . GLU A 1 99 ? 18.422 6.609 -5.949 1 96.06 99 GLU A CA 1
ATOM 782 C C . GLU A 1 99 ? 17.359 7.137 -4.988 1 96.06 99 GLU A C 1
ATOM 784 O O . GLU A 1 99 ? 17.062 6.504 -3.977 1 96.06 99 GLU A O 1
ATOM 789 N N . LEU A 1 100 ? 16.797 8.289 -5.406 1 97.75 100 LEU A N 1
ATOM 790 C CA . LEU A 1 100 ? 15.766 8.953 -4.625 1 97.75 100 LEU A CA 1
ATOM 791 C C . LEU A 1 100 ? 14.406 8.836 -5.309 1 97.75 100 LEU A C 1
ATOM 793 O O . LEU A 1 100 ? 14.312 8.969 -6.531 1 97.75 100 LEU A O 1
ATOM 797 N N . ALA A 1 101 ? 13.414 8.656 -4.48 1 98.38 101 ALA A N 1
ATOM 798 C CA . ALA A 1 101 ? 12.07 8.578 -5.035 1 98.38 101 ALA A CA 1
ATOM 799 C C . ALA A 1 101 ? 11.492 9.977 -5.258 1 98.38 101 ALA A C 1
ATOM 801 O O . ALA A 1 101 ? 11.781 10.906 -4.5 1 98.38 101 ALA A O 1
ATOM 802 N N . ASP A 1 102 ? 10.664 10.109 -6.289 1 98.81 102 ASP A N 1
ATOM 803 C CA . ASP A 1 102 ? 9.68 11.188 -6.344 1 98.81 102 ASP A CA 1
ATOM 804 C C . ASP A 1 102 ? 8.445 10.836 -5.512 1 98.81 102 ASP A C 1
ATOM 806 O O . ASP A 1 102 ? 8.094 9.664 -5.371 1 98.81 102 ASP A O 1
ATOM 810 N N . PHE A 1 103 ? 7.828 11.844 -4.949 1 98.88 103 PHE A N 1
ATOM 811 C CA . PHE A 1 103 ? 6.516 11.57 -4.371 1 98.88 103 PHE A CA 1
ATOM 812 C C . PHE A 1 103 ? 5.617 12.797 -4.469 1 98.88 103 PHE A C 1
ATOM 814 O O . PHE A 1 103 ? 6.098 13.906 -4.684 1 98.88 103 PHE A O 1
ATOM 821 N N . SER A 1 104 ? 4.316 12.555 -4.371 1 98.88 104 SER A N 1
ATOM 822 C CA . SER A 1 104 ? 3.277 13.57 -4.316 1 98.88 104 SER A CA 1
ATOM 823 C C . SER A 1 104 ? 2.154 13.172 -3.369 1 98.88 104 SER A C 1
ATOM 825 O O . SER A 1 104 ? 1.804 11.992 -3.279 1 98.88 104 SER A O 1
ATOM 827 N N . THR A 1 105 ? 1.653 14.07 -2.693 1 98.94 105 THR A N 1
ATOM 828 C CA . THR A 1 105 ? 0.479 13.859 -1.854 1 98.94 105 THR A CA 1
ATOM 829 C C . THR A 1 105 ? -0.476 15.047 -1.952 1 98.94 105 THR A C 1
ATOM 831 O O . THR A 1 105 ? -0.042 16.188 -2.125 1 98.94 105 THR A O 1
ATOM 834 N N . VAL A 1 106 ? -1.767 14.781 -1.907 1 98.88 106 VAL A N 1
ATOM 835 C CA . VAL A 1 106 ? -2.84 15.766 -1.88 1 98.88 106 VAL A CA 1
ATOM 836 C C . VAL A 1 106 ? -3.834 15.422 -0.772 1 98.88 106 VAL A C 1
ATOM 838 O O . VAL A 1 106 ? -4.109 14.25 -0.523 1 98.88 106 VAL A O 1
ATOM 841 N N . PHE A 1 107 ? -4.305 16.406 -0.136 1 98.88 107 PHE A N 1
ATOM 842 C CA . PHE A 1 107 ? -5.363 16.219 0.847 1 98.88 107 PHE A CA 1
ATOM 843 C C . PHE A 1 107 ? -6.125 17.516 1.08 1 98.88 107 PHE A C 1
ATOM 845 O O . PHE A 1 107 ? -5.645 18.594 0.728 1 98.88 107 PHE A O 1
ATOM 852 N N . SER A 1 108 ? -7.277 17.406 1.604 1 98.81 108 SER A N 1
ATOM 853 C CA . SER A 1 108 ? -8.047 18.547 2.076 1 98.81 108 SER A CA 1
ATOM 854 C C . SER A 1 108 ? -8.266 18.484 3.584 1 98.81 108 SER A C 1
ATOM 856 O O . SER A 1 108 ? -8.227 17.406 4.18 1 98.81 108 SER A O 1
ATOM 858 N N . PHE A 1 109 ? -8.484 19.641 4.148 1 98.81 109 PHE A N 1
ATOM 859 C CA . PHE A 1 109 ? -8.602 19.703 5.598 1 98.81 109 PHE A CA 1
ATOM 860 C C . PHE A 1 109 ? -9.531 20.844 6.016 1 98.81 109 PHE A C 1
ATOM 862 O O . PHE A 1 109 ? -9.82 21.734 5.219 1 98.81 109 PHE A O 1
ATOM 869 N N . ILE A 1 110 ? -9.992 20.734 7.219 1 97.88 110 ILE A N 1
ATOM 870 C CA . ILE A 1 110 ? -10.734 21.812 7.883 1 97.88 110 ILE A CA 1
ATOM 871 C C . ILE A 1 110 ? -10.148 22.047 9.273 1 97.88 110 ILE A C 1
ATOM 873 O O . ILE A 1 110 ? -9.93 21.109 10.031 1 97.88 110 ILE A O 1
ATOM 877 N N . VAL A 1 111 ? -9.836 23.281 9.547 1 97.44 111 VAL A N 1
ATOM 878 C CA . VAL A 1 111 ? -9.461 23.734 10.883 1 97.44 111 VAL A CA 1
ATOM 879 C C . VAL A 1 111 ? -10.586 24.578 11.477 1 97.44 111 VAL A C 1
ATOM 881 O O . VAL A 1 111 ? -11 25.578 10.883 1 97.44 111 VAL A O 1
ATOM 884 N N . ASN A 1 112 ? -11.07 24.109 12.594 1 90.88 112 ASN A N 1
ATOM 885 C CA . ASN A 1 112 ? -12.234 24.734 13.203 1 90.88 112 ASN A CA 1
ATOM 886 C C . ASN A 1 112 ? -11.938 25.203 14.625 1 90.88 112 ASN A C 1
ATOM 888 O O . ASN A 1 112 ? -11.633 24.375 15.5 1 90.88 112 ASN A O 1
ATOM 892 N N . THR A 1 113 ? -12.164 26.484 14.938 1 87.06 113 THR A N 1
ATOM 893 C CA . THR A 1 113 ? -11.898 27.031 16.266 1 87.06 113 THR A CA 1
ATOM 894 C C . THR A 1 113 ? -13.164 27.016 17.109 1 87.06 113 THR A C 1
ATOM 896 O O . THR A 1 113 ? -13.141 27.469 18.266 1 87.06 113 THR A O 1
ATOM 899 N N . ASN A 1 114 ? -14.188 26.516 16.625 1 87.88 114 ASN A N 1
ATOM 900 C CA . ASN A 1 114 ? -15.477 26.531 17.312 1 87.88 114 ASN A CA 1
ATOM 901 C C . ASN A 1 114 ? -15.859 27.938 17.766 1 87.88 114 ASN A C 1
ATOM 903 O O . ASN A 1 114 ? -16.172 28.141 18.938 1 87.88 114 ASN A O 1
ATOM 907 N N . ASN A 1 115 ? -15.734 28.891 16.922 1 83.12 115 ASN A N 1
ATOM 908 C CA . ASN A 1 115 ? -16.156 30.281 17.031 1 83.12 115 ASN A CA 1
ATOM 909 C C . ASN A 1 115 ? -15.164 31.109 17.844 1 83.12 115 ASN A C 1
ATOM 911 O O . ASN A 1 115 ? -15.406 32.281 18.125 1 83.12 115 ASN A O 1
ATOM 915 N N . SER A 1 116 ? -14.086 30.5 18.25 1 83.56 116 SER A N 1
ATOM 916 C CA . SER A 1 116 ? -13.023 31.297 18.844 1 83.56 116 SER A CA 1
ATOM 917 C C . SER A 1 116 ? -12.281 32.125 17.797 1 83.56 116 SER A C 1
ATOM 919 O O . SER A 1 116 ? -12.195 31.719 16.641 1 83.56 116 SER A O 1
ATOM 921 N N . GLN A 1 117 ? -11.758 33.281 18.234 1 82.94 117 GLN A N 1
ATOM 922 C CA . GLN A 1 117 ? -10.984 34.125 17.344 1 82.94 117 GLN A CA 1
ATOM 923 C C . GLN A 1 117 ? -9.523 33.656 17.297 1 82.94 117 GLN A C 1
ATOM 925 O O . GLN A 1 117 ? -8.781 34.062 16.375 1 82.94 117 GLN A O 1
ATOM 930 N N . LEU A 1 118 ? -9.203 32.969 18.234 1 87.94 118 LEU A N 1
ATOM 931 C CA . LEU A 1 118 ? -7.805 32.562 18.328 1 87.94 118 LEU A CA 1
ATOM 932 C C . LEU A 1 118 ? -7.629 31.125 17.859 1 87.94 118 LEU A C 1
ATOM 934 O O . LEU A 1 118 ? -8.523 30.281 18.047 1 87.94 118 LEU A O 1
ATOM 938 N N . HIS A 1 119 ? -6.52 30.938 17.234 1 92.38 119 HIS A N 1
ATOM 939 C CA . HIS A 1 119 ? -6.172 29.625 16.688 1 92.38 119 HIS A CA 1
ATOM 940 C C . HIS A 1 119 ? -5.086 28.953 17.531 1 92.38 119 HIS A C 1
ATOM 942 O O . HIS A 1 119 ? -4.305 29.641 18.203 1 92.38 119 HIS A O 1
ATOM 948 N N . GLY A 1 120 ? -5.027 27.641 17.516 1 90 120 GLY A N 1
ATOM 949 C CA . GLY A 1 120 ? -3.938 26.875 18.094 1 90 120 GLY A CA 1
ATOM 950 C C . GLY A 1 120 ? -4.227 25.391 18.156 1 90 120 GLY A C 1
ATOM 951 O O . GLY A 1 120 ? -5.387 24.984 18.266 1 90 120 GLY A O 1
ATOM 952 N N . ASP A 1 121 ? -2.988 24.578 18.047 1 95.69 121 ASP A N 1
ATOM 953 C CA . ASP A 1 121 ? -1.69 25.062 17.594 1 95.69 121 ASP A CA 1
ATOM 954 C C . ASP A 1 121 ? -1.469 24.719 16.109 1 95.69 121 ASP A C 1
ATOM 956 O O . ASP A 1 121 ? -0.77 25.453 15.406 1 95.69 121 ASP A O 1
ATOM 960 N N . GLY A 1 122 ? -2.014 23.547 15.68 1 98.31 122 GLY A N 1
ATOM 961 C CA . GLY A 1 122 ? -1.853 23.234 14.273 1 98.31 122 GLY A CA 1
ATOM 962 C C . GLY A 1 122 ? -1.7 21.75 14.008 1 98.31 122 GLY A C 1
ATOM 963 O O . GLY A 1 122 ? -1.901 20.922 14.906 1 98.31 122 GLY A O 1
ATOM 964 N N . PHE A 1 123 ? -1.426 21.359 12.766 1 98.81 123 PHE A N 1
ATOM 965 C CA . PHE A 1 123 ? -1.245 19.969 12.359 1 98.81 123 PHE A CA 1
ATOM 966 C C . PHE A 1 123 ? -0.109 19.844 11.352 1 98.81 123 PHE A C 1
ATOM 968 O O . PHE A 1 123 ? 0.446 20.844 10.906 1 98.81 123 PHE A O 1
ATOM 975 N N . THR A 1 124 ? 0.324 18.594 11.102 1 98.94 124 THR A N 1
ATOM 976 C CA . THR A 1 124 ? 1.408 18.359 10.156 1 98.94 124 THR A CA 1
ATOM 977 C C . THR A 1 124 ? 1.059 17.203 9.219 1 98.94 124 THR A C 1
ATOM 979 O O . THR A 1 124 ? 0.234 16.359 9.547 1 98.94 124 THR A O 1
ATOM 982 N N . PHE A 1 125 ? 1.554 17.266 8.039 1 98.94 125 PHE A N 1
ATOM 983 C CA . PHE A 1 125 ? 1.873 16.062 7.273 1 98.94 125 PHE A CA 1
ATOM 984 C C . PHE A 1 125 ? 3.322 15.656 7.496 1 98.94 125 PHE A C 1
ATOM 986 O O . PHE A 1 125 ? 4.234 16.469 7.367 1 98.94 125 PHE A O 1
ATOM 993 N N . PHE A 1 126 ? 3.543 14.359 7.773 1 98.88 126 PHE A N 1
ATOM 994 C CA . PHE A 1 126 ? 4.926 14 8.078 1 98.88 126 PHE A CA 1
ATOM 995 C C . PHE A 1 126 ? 5.344 12.75 7.309 1 98.88 126 PHE A C 1
ATOM 997 O O . PHE A 1 126 ? 4.496 11.984 6.855 1 98.88 126 PHE A O 1
ATOM 1004 N N . ILE A 1 127 ? 6.574 12.625 7.074 1 98.81 127 ILE A N 1
ATOM 1005 C CA . ILE A 1 127 ? 7.301 11.445 6.617 1 98.81 127 ILE A CA 1
ATOM 1006 C C . ILE A 1 127 ? 8.32 11.031 7.668 1 98.81 127 ILE A C 1
ATOM 1008 O O . ILE A 1 127 ? 9.164 11.836 8.078 1 98.81 127 ILE A O 1
ATOM 1012 N N . GLY A 1 128 ? 8.234 9.812 8.125 1 98.31 128 GLY A N 1
ATOM 1013 C CA . GLY A 1 128 ? 9.117 9.375 9.195 1 98.31 128 GLY A CA 1
ATOM 1014 C C . GLY A 1 128 ? 9.414 7.891 9.148 1 98.31 128 GLY A C 1
ATOM 1015 O O . GLY A 1 128 ? 8.945 7.184 8.25 1 98.31 128 GLY A O 1
ATOM 1016 N N . PRO A 1 129 ? 10.164 7.434 10.102 1 98.06 129 PRO A N 1
ATOM 1017 C CA . PRO A 1 129 ? 10.555 6.023 10.117 1 98.06 129 PRO A CA 1
ATOM 1018 C C . PRO A 1 129 ? 9.359 5.086 10.289 1 98.06 129 PRO A C 1
ATOM 1020 O O . PRO A 1 129 ? 8.273 5.531 10.664 1 98.06 129 PRO A O 1
ATOM 1023 N N . LEU A 1 130 ? 9.57 3.775 10.016 1 96.75 130 LEU A N 1
ATOM 1024 C CA . LEU A 1 130 ? 8.508 2.775 10.109 1 96.75 130 LEU A CA 1
ATOM 1025 C C . LEU A 1 130 ? 7.977 2.674 11.531 1 96.75 130 LEU A C 1
ATOM 1027 O O . LEU A 1 130 ? 6.777 2.48 11.742 1 96.75 130 LEU A O 1
ATOM 1031 N N . SER A 1 131 ? 8.898 2.695 12.422 1 90.12 131 SER A N 1
ATOM 1032 C CA . SER A 1 131 ? 8.523 2.74 13.828 1 90.12 131 SER A CA 1
ATOM 1033 C C . SER A 1 131 ? 8.742 4.129 14.414 1 90.12 131 SER A C 1
ATOM 1035 O O . SER A 1 131 ? 9.875 4.613 14.469 1 90.12 131 SER A O 1
ATOM 1037 N N . PHE A 1 132 ? 7.75 4.793 14.516 1 84.12 132 PHE A N 1
ATOM 1038 C CA . PHE A 1 132 ? 7.789 6.164 15 1 84.12 132 PHE A CA 1
ATOM 1039 C C . PHE A 1 132 ? 6.73 6.395 16.078 1 84.12 132 PHE A C 1
ATOM 1041 O O . PHE A 1 132 ? 5.535 6.453 15.766 1 84.12 132 PHE A O 1
ATOM 1048 N N . GLU A 1 133 ? 7.207 6.445 17.297 1 90.56 133 GLU A N 1
ATOM 1049 C CA . GLU A 1 133 ? 6.277 6.574 18.422 1 90.56 133 GLU A CA 1
ATOM 1050 C C . GLU A 1 133 ? 5.832 8.023 18.609 1 90.56 133 GLU A C 1
ATOM 1052 O O . GLU A 1 133 ? 6.586 8.953 18.297 1 90.56 133 GLU A O 1
ATOM 1057 N N . LEU A 1 134 ? 4.688 8.18 19.094 1 95.88 134 LEU A N 1
ATOM 1058 C CA . LEU A 1 134 ? 4.203 9.492 19.5 1 95.88 134 LEU A CA 1
ATOM 1059 C C . LEU A 1 134 ? 5.004 10.031 20.672 1 95.88 134 LEU A C 1
ATOM 1061 O O . LEU A 1 134 ? 5.062 9.398 21.734 1 95.88 134 LEU A O 1
ATOM 1065 N N . PRO A 1 135 ? 5.602 11.156 20.484 1 96.25 135 PRO A N 1
ATOM 1066 C CA . PRO A 1 135 ? 6.457 11.648 21.578 1 96.25 135 PRO A CA 1
ATOM 1067 C C . PRO A 1 135 ? 5.66 12.125 22.781 1 96.25 135 PRO A C 1
ATOM 1069 O O . PRO A 1 135 ? 4.586 12.711 22.625 1 96.25 135 PRO A O 1
ATOM 1072 N N . LYS A 1 136 ? 6.301 11.992 23.875 1 93.81 136 LYS A N 1
ATOM 1073 C CA . LYS A 1 136 ? 5.715 12.547 25.094 1 93.81 136 LYS A CA 1
ATOM 1074 C C . LYS A 1 136 ? 5.742 14.07 25.062 1 93.81 136 LYS A C 1
ATOM 1076 O O . LYS A 1 136 ? 6.672 14.672 24.531 1 93.81 136 LYS A O 1
ATOM 1081 N N . ASN A 1 137 ? 4.785 14.648 25.625 1 96.44 137 ASN A N 1
ATOM 1082 C CA . ASN A 1 137 ? 4.699 16.094 25.812 1 96.44 137 ASN A CA 1
ATOM 1083 C C . ASN A 1 137 ? 4.738 16.828 24.469 1 96.44 137 ASN A C 1
ATOM 1085 O O . ASN A 1 137 ? 5.328 17.906 24.375 1 96.44 137 ASN A O 1
ATOM 1089 N N . SER A 1 138 ? 4.199 16.203 23.484 1 97.94 138 SER A N 1
ATOM 1090 C CA . SER A 1 138 ? 4.266 16.812 22.156 1 97.94 138 SER A CA 1
ATOM 1091 C C . SER A 1 138 ? 3.033 17.656 21.875 1 97.94 138 SER A C 1
ATOM 1093 O O . SER A 1 138 ? 2.715 17.938 20.719 1 97.94 138 SER A O 1
ATOM 1095 N N . SER A 1 139 ? 2.307 18.109 22.891 1 98.12 139 SER A N 1
AT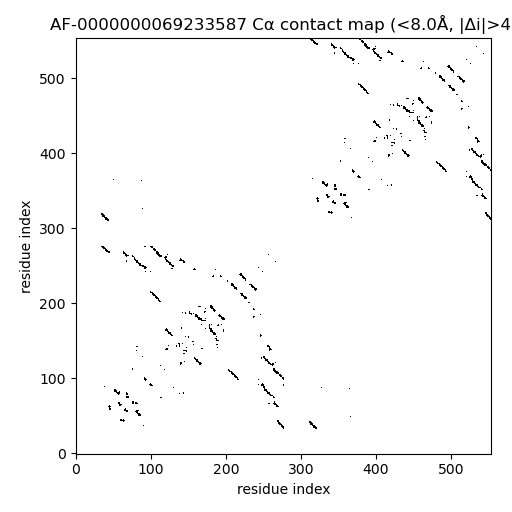OM 1096 C CA . SER A 1 139 ? 1.154 18.984 22.703 1 98.12 139 SER A CA 1
ATOM 1097 C C . SER A 1 139 ? 1.587 20.391 22.312 1 98.12 139 SER A C 1
ATOM 1099 O O . SER A 1 139 ? 2.781 20.672 22.203 1 98.12 139 SER A O 1
ATOM 1101 N N . GLY A 1 140 ? 0.593 21.266 21.984 1 97.75 140 GLY A N 1
ATOM 1102 C CA . GLY A 1 140 ? 0.85 22.656 21.672 1 97.75 140 GLY A CA 1
ATOM 1103 C C . GLY A 1 140 ? 1.75 22.859 20.469 1 97.75 140 GLY A C 1
ATOM 1104 O O . GLY A 1 140 ? 1.505 22.281 19.406 1 97.75 140 GLY A O 1
ATOM 1105 N N . GLY A 1 141 ? 2.787 23.594 20.672 1 97.69 141 GLY A N 1
ATOM 1106 C CA . GLY A 1 141 ? 3.652 24.016 19.578 1 97.69 141 GLY A CA 1
ATOM 1107 C C . GLY A 1 141 ? 4.469 22.891 18.984 1 97.69 141 GLY A C 1
ATOM 1108 O O . GLY A 1 141 ? 5.074 23.047 17.922 1 97.69 141 GLY A O 1
ATOM 1109 N N . TYR A 1 142 ? 4.406 21.703 19.547 1 98.62 142 TYR A N 1
ATOM 1110 C CA . TYR A 1 142 ? 5.191 20.578 19.062 1 98.62 142 TYR A CA 1
ATOM 1111 C C . TYR A 1 142 ? 4.359 19.703 18.125 1 98.62 142 TYR A C 1
ATOM 1113 O O . TYR A 1 142 ? 4.855 18.703 17.594 1 98.62 142 TYR A O 1
ATOM 1121 N N . LEU A 1 143 ? 3.127 20.047 17.969 1 98.69 143 LEU A N 1
ATOM 1122 C CA . LEU A 1 143 ? 2.195 19.625 16.922 1 98.69 143 LEU A CA 1
ATOM 1123 C C . LEU A 1 143 ? 2.059 18.109 16.906 1 98.69 143 LEU A C 1
ATOM 1125 O O . LEU A 1 143 ? 1.832 17.516 15.844 1 98.69 143 LEU A O 1
ATOM 1129 N N . GLY A 1 144 ? 2.283 17.469 18.047 1 98.62 144 GLY A N 1
ATOM 1130 C CA . GLY A 1 144 ? 2.127 16.016 18.156 1 98.62 144 GLY A CA 1
ATOM 1131 C C . GLY A 1 144 ? 3.195 15.25 17.406 1 98.62 144 GLY A C 1
ATOM 1132 O O . GLY A 1 144 ? 3.025 14.055 17.125 1 98.62 144 GLY A O 1
ATOM 1133 N N . LEU A 1 145 ? 4.312 15.883 17.078 1 98.38 145 LEU A N 1
ATOM 1134 C CA . LEU A 1 145 ? 5.297 15.242 16.203 1 98.38 145 LEU A CA 1
ATOM 1135 C C . LEU A 1 145 ? 6.684 15.289 16.844 1 98.38 145 LEU A C 1
ATOM 1137 O O . LEU A 1 145 ? 7.5 14.391 16.625 1 98.38 145 LEU A O 1
ATOM 1141 N N . PHE A 1 146 ? 6.941 16.328 17.625 1 98.19 146 PHE A N 1
ATOM 1142 C CA . PHE A 1 146 ? 8.297 16.484 18.141 1 98.19 146 PHE A CA 1
ATOM 1143 C C . PHE A 1 146 ? 8.312 16.422 19.656 1 98.19 146 PHE A C 1
ATOM 1145 O O . PHE A 1 146 ? 7.402 16.938 20.312 1 98.19 146 PHE A O 1
ATOM 1152 N N . ASN A 1 147 ? 9.336 15.82 20.156 1 97.56 147 ASN A N 1
ATOM 1153 C CA . ASN A 1 147 ? 9.656 15.867 21.578 1 97.56 147 ASN A CA 1
ATOM 1154 C C . ASN A 1 147 ? 10.312 17.188 21.969 1 97.56 147 ASN A C 1
ATOM 1156 O O . ASN A 1 147 ? 11.32 17.578 21.375 1 97.56 147 ASN A O 1
ATOM 1160 N N . PRO A 1 148 ? 9.82 17.844 23 1 97.25 148 PRO A N 1
ATOM 1161 C CA . PRO A 1 148 ? 10.367 19.156 23.375 1 97.25 148 PRO A CA 1
ATOM 1162 C C . PRO A 1 148 ? 11.867 19.109 23.656 1 97.25 148 PRO A C 1
ATOM 1164 O O . PRO A 1 148 ? 12.57 20.094 23.422 1 97.25 148 PRO A O 1
ATOM 1167 N N . GLU A 1 149 ? 12.383 18 24.062 1 97.25 149 GLU A N 1
ATOM 1168 C CA . GLU A 1 149 ? 13.789 17.891 24.438 1 97.25 149 GLU A CA 1
ATOM 1169 C C . GLU A 1 149 ? 14.688 17.859 23.203 1 97.25 149 GLU A C 1
ATOM 1171 O O . GLU A 1 149 ? 15.867 18.219 23.281 1 97.25 149 GLU A O 1
ATOM 1176 N N . THR A 1 150 ? 14.125 17.484 22.078 1 97.31 150 THR A N 1
ATOM 1177 C CA . THR A 1 150 ? 14.969 17.297 20.906 1 97.31 150 THR A CA 1
ATOM 1178 C C . THR A 1 150 ? 14.391 18.016 19.688 1 97.31 150 THR A C 1
ATOM 1180 O O . THR A 1 150 ? 14.938 17.938 18.578 1 97.31 150 THR A O 1
ATOM 1183 N N . ALA A 1 151 ? 13.328 18.781 19.891 1 97.88 151 ALA A N 1
ATOM 1184 C CA . ALA A 1 151 ? 12.531 19.344 18.812 1 97.88 151 ALA A CA 1
ATOM 1185 C C . ALA A 1 151 ? 13.367 20.297 17.953 1 97.88 151 ALA A C 1
ATOM 1187 O O . ALA A 1 151 ? 13.039 20.547 16.781 1 97.88 151 ALA A O 1
ATOM 1188 N N . LEU A 1 152 ? 14.445 20.891 18.516 1 97.38 152 LEU A N 1
ATOM 1189 C CA . LEU A 1 152 ? 15.227 21.891 17.812 1 97.38 152 LEU A CA 1
ATOM 1190 C C . LEU A 1 152 ? 16.594 21.344 17.422 1 97.38 152 LEU A C 1
ATOM 1192 O O . LEU A 1 152 ? 17.484 22.094 17.016 1 97.38 152 LEU A O 1
ATOM 1196 N N . ILE A 1 153 ? 16.828 19.953 17.547 1 97.44 153 ILE A N 1
ATOM 1197 C CA . ILE A 1 153 ? 18.078 19.281 17.203 1 97.44 153 ILE A CA 1
ATOM 1198 C C . ILE A 1 153 ? 17.859 18.359 16.016 1 97.44 153 ILE A C 1
ATOM 1200 O O . ILE A 1 153 ? 17.516 17.188 16.188 1 97.44 153 ILE A O 1
ATOM 1204 N N . PRO A 1 154 ? 18.094 18.891 14.852 1 96.44 154 PRO A N 1
ATOM 1205 C CA . PRO A 1 154 ? 17.734 18.172 13.633 1 96.44 154 PRO A CA 1
ATOM 1206 C C . PRO A 1 154 ? 18.266 16.75 13.609 1 96.44 154 PRO A C 1
ATOM 1208 O O . PRO A 1 154 ? 17.562 15.82 13.195 1 96.44 154 PRO A O 1
ATOM 1211 N N . THR A 1 155 ? 19.469 1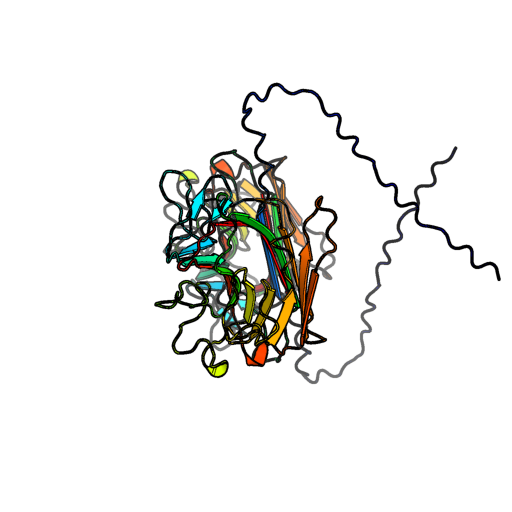6.469 14.148 1 95.75 155 THR A N 1
ATOM 1212 C CA . THR A 1 155 ? 20.125 15.164 14.039 1 95.75 155 THR A CA 1
ATOM 1213 C C . THR A 1 155 ? 19.406 14.133 14.906 1 95.75 155 THR A C 1
ATOM 1215 O O . THR A 1 155 ? 19.656 12.93 14.766 1 95.75 155 THR A O 1
ATOM 1218 N N . GLN A 1 156 ? 18.484 14.609 15.68 1 96.12 156 GLN A N 1
ATOM 1219 C CA . GLN A 1 156 ? 17.844 13.688 16.609 1 96.12 156 GLN A CA 1
ATOM 1220 C C . GLN A 1 156 ? 16.438 13.336 16.141 1 96.12 156 GLN A C 1
ATOM 1222 O O . GLN A 1 156 ? 15.719 12.602 16.828 1 96.12 156 GLN A O 1
ATOM 1227 N N . ASN A 1 157 ? 16.016 13.844 15.031 1 97.56 157 ASN A N 1
ATOM 1228 C CA . ASN A 1 157 ? 14.68 13.617 14.5 1 97.56 157 ASN A CA 1
ATOM 1229 C C . ASN A 1 157 ? 14.719 13.266 13.016 1 97.56 157 ASN A C 1
ATOM 1231 O O . ASN A 1 157 ? 14.727 14.156 12.164 1 97.56 157 ASN A O 1
ATOM 1235 N N . PRO A 1 158 ? 14.711 11.977 12.664 1 97.94 158 PRO A N 1
ATOM 1236 C CA . PRO A 1 158 ? 14.688 11.602 11.25 1 97.94 158 PRO A CA 1
ATOM 1237 C C . PRO A 1 158 ? 13.312 11.789 10.617 1 97.94 158 PRO A C 1
ATOM 1239 O O . PRO A 1 158 ? 12.711 10.82 10.141 1 97.94 158 PRO A O 1
ATOM 1242 N N . ILE A 1 159 ? 12.891 13.086 10.562 1 98.12 159 ILE A N 1
ATOM 1243 C CA . ILE A 1 159 ? 11.539 13.445 10.141 1 98.12 159 ILE A CA 1
ATOM 1244 C C . ILE A 1 159 ? 11.594 14.633 9.18 1 98.12 159 ILE A C 1
ATOM 1246 O O . ILE A 1 159 ? 12.367 15.57 9.391 1 98.12 159 ILE A O 1
ATOM 1250 N N . ILE A 1 160 ? 10.859 14.523 8.172 1 98.75 160 ILE A N 1
ATOM 1251 C CA . ILE A 1 160 ? 10.461 15.68 7.379 1 98.75 160 ILE A CA 1
ATOM 1252 C C . ILE A 1 160 ? 8.969 15.945 7.555 1 98.75 160 ILE A C 1
ATOM 1254 O O . ILE A 1 160 ? 8.164 15.016 7.523 1 98.75 160 ILE A O 1
ATOM 1258 N N . ALA A 1 161 ? 8.625 17.172 7.75 1 98.88 161 ALA A N 1
ATOM 1259 C CA . ALA A 1 161 ? 7.215 17.484 7.957 1 98.88 161 ALA A CA 1
ATOM 1260 C C . ALA A 1 161 ? 6.855 18.828 7.316 1 98.88 161 ALA A C 1
ATOM 1262 O O . ALA A 1 161 ? 7.719 19.688 7.141 1 98.88 161 ALA A O 1
ATOM 1263 N N . ILE A 1 162 ? 5.668 18.906 6.891 1 98.94 162 ILE A N 1
ATOM 1264 C CA . ILE A 1 162 ? 5.031 20.188 6.574 1 98.94 162 ILE A CA 1
ATOM 1265 C C . ILE A 1 162 ? 4.086 20.578 7.707 1 98.94 162 ILE A C 1
ATOM 1267 O O . ILE A 1 162 ? 3.098 19.891 7.973 1 98.94 162 ILE A O 1
ATOM 1271 N N . GLU A 1 163 ? 4.344 21.625 8.328 1 98.75 163 GLU A N 1
ATOM 1272 C CA . GLU A 1 163 ? 3.469 22.062 9.414 1 98.75 163 GLU A CA 1
ATOM 1273 C C . GLU A 1 163 ? 2.5 23.141 8.938 1 98.75 163 GLU A C 1
ATOM 1275 O O . GLU A 1 163 ? 2.857 23.984 8.117 1 98.75 163 GLU A O 1
ATOM 1280 N N . PHE A 1 164 ? 1.35 23.031 9.352 1 98.69 164 PHE A N 1
ATOM 1281 C CA . PHE A 1 164 ? 0.318 24.062 9.312 1 98.69 164 PHE A CA 1
ATOM 1282 C C . PHE A 1 164 ? 0.047 24.609 10.711 1 98.69 164 PHE A C 1
ATOM 1284 O O . PHE A 1 164 ? -0.759 24.047 11.453 1 98.69 164 PHE A O 1
ATOM 1291 N N . ASP A 1 165 ? 0.737 25.641 10.969 1 97.75 165 ASP A N 1
ATOM 1292 C CA . ASP A 1 165 ? 0.836 26.156 12.328 1 97.75 165 ASP A CA 1
ATOM 1293 C C . ASP A 1 165 ? 0.048 27.453 12.484 1 97.75 165 ASP A C 1
ATOM 1295 O O . ASP A 1 165 ? 0.464 28.5 11.984 1 97.75 165 ASP A O 1
ATOM 1299 N N . SER A 1 166 ? -0.977 27.375 13.203 1 96.31 166 SER A N 1
ATOM 1300 C CA . SER A 1 166 ? -1.88 28.516 13.336 1 96.31 166 SER A CA 1
ATOM 1301 C C . SER A 1 166 ? -1.533 29.359 14.562 1 96.31 166 SER A C 1
ATOM 1303 O O . SER A 1 166 ? -2.113 30.422 14.773 1 96.31 166 SER A O 1
ATOM 1305 N N . PHE A 1 167 ? -0.603 28.906 15.328 1 94.31 167 PHE A N 1
ATOM 1306 C CA . PHE A 1 167 ? -0.13 29.625 16.5 1 94.31 167 PHE A CA 1
ATOM 1307 C C . PHE A 1 167 ? 1.393 29.656 16.547 1 94.31 167 PHE A C 1
ATOM 1309 O O . PHE A 1 167 ? 2.035 28.672 16.875 1 94.31 167 PHE A O 1
ATOM 1316 N N . THR A 1 168 ? 1.95 30.781 16.391 1 92.06 168 THR A N 1
ATOM 1317 C CA . THR A 1 168 ? 3.398 30.922 16.281 1 92.06 168 THR A CA 1
ATOM 1318 C C . THR A 1 168 ? 4.062 30.781 17.641 1 92.06 168 THR A C 1
ATOM 1320 O O . THR A 1 168 ? 3.514 31.219 18.656 1 92.06 168 THR A O 1
ATOM 1323 N N . ASN A 1 169 ? 5.16 30.172 17.641 1 91.81 169 ASN A N 1
ATOM 1324 C CA . ASN A 1 169 ? 6.031 30.094 18.812 1 91.81 169 ASN A CA 1
ATOM 1325 C C . ASN A 1 169 ? 7.34 30.844 18.594 1 91.81 169 ASN A C 1
ATOM 1327 O O . ASN A 1 169 ? 7.711 31.141 17.453 1 91.81 169 ASN A O 1
ATOM 1331 N N . GLY A 1 170 ? 8.047 31.172 19.578 1 91.38 170 GLY A N 1
ATOM 1332 C CA . GLY A 1 170 ? 9.227 32.031 19.5 1 91.38 170 GLY A CA 1
ATOM 1333 C C . GLY A 1 170 ? 10.273 31.5 18.547 1 91.38 170 GLY A C 1
ATOM 1334 O O . GLY A 1 170 ? 11.016 32.281 17.938 1 91.38 170 GLY A O 1
ATOM 1335 N N . TRP A 1 171 ? 10.266 30.266 18.281 1 91.56 171 TRP A N 1
ATOM 1336 C CA . TRP A 1 171 ? 11.328 29.672 17.484 1 91.56 171 TRP A CA 1
ATOM 1337 C C . TRP A 1 171 ? 10.945 29.641 16.016 1 91.56 171 TRP A C 1
ATOM 1339 O O . TRP A 1 171 ? 11.789 29.391 15.148 1 91.56 171 TRP A O 1
ATOM 1349 N N . ASP A 1 172 ? 9.562 29.891 15.656 1 91.19 172 ASP A N 1
ATOM 1350 C CA . ASP A 1 172 ? 9.172 29.578 14.289 1 91.19 172 ASP A CA 1
ATOM 1351 C C . ASP A 1 172 ? 7.906 30.328 13.891 1 91.19 172 ASP A C 1
ATOM 1353 O O . ASP A 1 172 ? 6.809 30 14.352 1 91.19 172 ASP A O 1
ATOM 1357 N N . PRO A 1 173 ? 7.844 31.203 13.008 1 88.5 173 PRO A N 1
ATOM 1358 C CA . PRO A 1 173 ? 9.062 31.844 12.5 1 88.5 173 PRO A CA 1
ATOM 1359 C C . PRO A 1 173 ? 9.703 32.781 13.516 1 88.5 173 PRO A C 1
ATOM 1361 O O . PRO A 1 173 ? 9.023 33.25 14.43 1 88.5 173 PRO A O 1
ATOM 1364 N N . ALA A 1 174 ? 10.914 32.969 13.375 1 83.25 174 ALA A N 1
ATOM 1365 C CA . ALA A 1 174 ? 11.602 33.844 14.328 1 83.25 174 ALA A CA 1
ATOM 1366 C C . ALA A 1 174 ? 11.102 35.281 14.227 1 83.25 174 ALA A C 1
ATOM 1368 O O . ALA A 1 174 ? 10.547 35.688 13.195 1 83.25 174 ALA A O 1
ATOM 1369 N N . SER A 1 175 ? 11.242 35.938 15.359 1 75.25 175 SER A N 1
ATOM 1370 C CA . SER A 1 175 ? 10.906 37.344 15.383 1 75.25 175 SER A CA 1
ATOM 1371 C C . SER A 1 175 ? 11.672 38.094 14.312 1 75.25 175 SER A C 1
ATOM 1373 O O . SER A 1 175 ? 12.844 37.812 14.055 1 75.25 175 SER A O 1
ATOM 1375 N N . PRO A 1 176 ? 10.797 39.031 13.75 1 77.31 176 PRO A N 1
ATOM 1376 C CA . PRO A 1 176 ? 9.469 39.562 14.031 1 77.31 176 PRO A CA 1
ATOM 1377 C C . PRO A 1 176 ? 8.367 38.906 13.195 1 77.31 176 PRO A C 1
ATOM 1379 O O . PRO A 1 176 ? 7.215 39.375 13.227 1 77.31 176 PRO A O 1
ATOM 1382 N N . SER A 1 177 ? 8.688 37.906 12.508 1 73.81 177 SER A N 1
ATOM 1383 C CA . SER A 1 177 ? 7.77 37.312 11.539 1 73.81 177 SER A CA 1
ATOM 1384 C C . SER A 1 177 ? 6.875 36.281 12.188 1 73.81 177 SER A C 1
ATOM 1386 O O . SER A 1 177 ? 6.73 35.156 11.664 1 73.81 177 SER A O 1
ATOM 1388 N N . GLN A 1 178 ? 6.219 36.594 13.273 1 81.94 178 GLN A N 1
ATOM 1389 C CA . GLN A 1 178 ? 5.371 35.656 13.977 1 81.94 178 GLN A CA 1
ATOM 1390 C C . GLN A 1 178 ? 3.936 35.719 13.461 1 81.94 178 GLN A C 1
ATOM 1392 O O . GLN A 1 178 ? 3.146 36.562 13.891 1 81.94 178 GLN A O 1
ATOM 1397 N N . TYR A 1 179 ? 3.588 34.938 12.586 1 90 179 TYR A N 1
ATOM 1398 C CA . TYR A 1 179 ? 2.26 34.781 12.008 1 90 179 TYR A CA 1
ATOM 1399 C C . TYR A 1 179 ? 1.962 33.312 11.742 1 90 179 TYR A C 1
ATOM 1401 O O . TYR A 1 179 ? 2.881 32.5 11.609 1 90 179 TYR A O 1
ATOM 1409 N N . PRO A 1 180 ? 0.65 33 11.727 1 95.38 180 PRO A N 1
ATOM 1410 C CA . PRO A 1 180 ? 0.343 31.641 11.273 1 95.38 180 PRO A CA 1
ATOM 1411 C C . PRO A 1 180 ? 1.032 31.297 9.961 1 95.38 180 PRO A C 1
ATOM 1413 O O . PRO A 1 180 ? 1.104 32.125 9.055 1 95.38 180 PRO A O 1
ATOM 1416 N N . HIS A 1 181 ? 1.601 30.141 9.875 1 97.25 181 HIS A N 1
ATOM 1417 C CA . HIS A 1 181 ? 2.449 29.859 8.719 1 97.25 181 HIS A CA 1
ATOM 1418 C C . HIS A 1 181 ? 2.361 28.375 8.328 1 97.25 181 HIS A C 1
ATOM 1420 O O . HIS A 1 181 ? 1.932 27.547 9.125 1 97.25 181 HIS A O 1
ATOM 1426 N N . VAL A 1 182 ? 2.643 28.125 7.066 1 98.38 182 VAL A N 1
ATOM 1427 C CA . VAL A 1 182 ? 3.041 26.812 6.566 1 98.38 182 VAL A CA 1
ATOM 1428 C C . VAL A 1 182 ? 4.562 26.719 6.547 1 98.38 182 VAL A C 1
ATOM 1430 O O . VAL A 1 182 ? 5.246 27.609 6.043 1 98.38 182 VAL A O 1
ATOM 1433 N N . GLY A 1 183 ? 5.098 25.672 7.199 1 98.44 183 GLY A N 1
ATOM 1434 C CA . GLY A 1 183 ? 6.539 25.531 7.305 1 98.44 183 GLY A CA 1
ATOM 1435 C C . GLY A 1 183 ? 7.031 24.156 6.902 1 98.44 183 GLY A C 1
ATOM 1436 O O . GLY A 1 183 ? 6.32 23.156 7.082 1 98.44 183 GLY A O 1
ATOM 1437 N N . ILE A 1 184 ? 8.227 24.078 6.344 1 98.88 184 ILE A N 1
ATOM 1438 C CA . ILE A 1 184 ? 8.914 22.828 6.07 1 98.88 184 ILE A CA 1
ATOM 1439 C C . ILE A 1 184 ? 9.891 22.516 7.203 1 98.88 184 ILE A C 1
ATOM 1441 O O . ILE A 1 184 ? 10.805 23.297 7.477 1 98.88 184 ILE A O 1
ATOM 1445 N N . ASP A 1 185 ? 9.656 21.422 7.812 1 98.75 185 ASP A N 1
ATOM 1446 C CA . ASP A 1 185 ? 10.508 20.969 8.914 1 98.75 185 ASP A CA 1
ATOM 1447 C C . ASP A 1 185 ? 11.453 19.859 8.461 1 98.75 185 ASP A C 1
ATOM 1449 O O . ASP A 1 185 ? 11.016 18.812 8 1 98.75 185 ASP A O 1
ATOM 1453 N N . VAL A 1 186 ? 12.695 20.125 8.617 1 98.75 186 VAL A N 1
ATOM 1454 C CA . VAL A 1 186 ? 13.711 19.125 8.336 1 98.75 186 VAL A CA 1
ATOM 1455 C C . VAL A 1 186 ? 14.422 18.719 9.625 1 98.75 186 VAL A C 1
ATOM 1457 O O . VAL A 1 186 ? 15.383 19.391 10.039 1 98.75 186 VAL A O 1
ATOM 1460 N N . GLY A 1 187 ? 13.906 17.75 10.273 1 98.19 187 GLY A N 1
ATOM 1461 C CA . GLY A 1 187 ? 14.461 17.25 11.516 1 98.19 187 GLY A CA 1
ATOM 1462 C C . GLY A 1 187 ? 14.258 18.188 12.688 1 98.19 187 GLY A C 1
ATOM 1463 O O . GLY A 1 187 ? 14.891 18.031 13.734 1 98.19 187 GLY A O 1
ATOM 1464 N N . SER A 1 188 ? 13.5 19.188 12.5 1 98.19 188 SER A N 1
ATOM 1465 C CA . SER A 1 188 ? 13.297 20.188 13.539 1 98.19 188 SER A CA 1
ATOM 1466 C C . SER A 1 188 ? 11.953 20.891 13.375 1 98.19 188 SER A C 1
ATOM 1468 O O . SER A 1 188 ? 11.5 21.125 12.25 1 98.19 188 SER A O 1
ATOM 1470 N N . ILE A 1 189 ? 11.383 21.25 14.531 1 98.19 189 ILE A N 1
ATOM 1471 C CA . ILE A 1 189 ? 10.125 21.984 14.523 1 98.19 189 ILE A CA 1
ATOM 1472 C C . ILE A 1 189 ? 10.375 23.422 14.031 1 98.19 189 ILE A C 1
ATOM 1474 O O . ILE A 1 189 ? 9.438 24.141 13.695 1 98.19 189 ILE A O 1
ATOM 1478 N N . ASP A 1 190 ? 11.648 23.859 14.117 1 97.56 190 ASP A N 1
ATOM 1479 C CA . ASP A 1 190 ? 12.031 25.125 13.516 1 97.56 190 ASP A CA 1
ATOM 1480 C C . ASP A 1 190 ? 12.133 25 12 1 97.56 190 ASP A C 1
ATOM 1482 O O . ASP A 1 190 ? 13.062 24.391 11.477 1 97.56 190 ASP A O 1
ATOM 1486 N N . SER A 1 191 ? 11.18 25.625 11.305 1 97.62 191 SER A N 1
ATOM 1487 C CA . SER A 1 191 ? 11.031 25.469 9.859 1 97.62 191 SER A CA 1
ATOM 1488 C C . SER A 1 191 ? 12.266 25.984 9.125 1 97.62 191 SER A C 1
ATOM 1490 O O . SER A 1 191 ? 12.836 27.016 9.492 1 97.62 191 SER A O 1
ATOM 1492 N N . VAL A 1 192 ? 12.648 25.328 8.07 1 98 192 VAL A N 1
ATOM 1493 C CA . VAL A 1 192 ? 13.758 25.781 7.23 1 98 192 VAL A CA 1
ATOM 1494 C C . VAL A 1 192 ? 13.242 26.75 6.172 1 98 192 VAL A C 1
ATOM 1496 O O . VAL A 1 192 ? 14.023 27.5 5.582 1 98 192 VAL A O 1
ATOM 1499 N N . ALA A 1 193 ? 12.023 26.688 5.875 1 97.94 193 ALA A N 1
ATOM 1500 C CA . ALA A 1 193 ? 11.328 27.594 4.969 1 97.94 193 ALA A CA 1
ATOM 1501 C C . ALA A 1 193 ? 9.867 27.781 5.391 1 97.94 193 ALA A C 1
ATOM 1503 O O . ALA A 1 193 ? 9.211 26.828 5.812 1 97.94 193 ALA A O 1
ATOM 1504 N N . THR A 1 194 ? 9.336 29.016 5.289 1 97.25 194 THR A N 1
ATOM 1505 C CA . THR A 1 194 ? 7.961 29.281 5.699 1 97.25 194 THR A CA 1
ATOM 1506 C C . THR A 1 194 ? 7.262 30.172 4.684 1 97.25 194 THR A C 1
ATOM 1508 O O . THR A 1 194 ? 7.918 30.844 3.877 1 97.25 194 THR A O 1
ATOM 1511 N N . THR A 1 195 ? 6.012 30.109 4.648 1 96.81 195 THR A N 1
ATOM 1512 C CA . THR A 1 195 ? 5.125 31.094 4.023 1 96.81 195 THR A CA 1
ATOM 1513 C C . THR A 1 195 ? 3.941 31.406 4.93 1 96.81 195 THR A C 1
ATOM 1515 O O . THR A 1 195 ? 3.586 30.609 5.797 1 96.81 195 THR A O 1
ATOM 1518 N N . SER A 1 196 ? 3.416 32.594 4.777 1 95.56 196 SER A N 1
ATOM 1519 C CA . SER A 1 196 ? 2.252 32.969 5.574 1 95.56 196 SER A CA 1
ATOM 1520 C C . SER A 1 196 ? 1.058 32.062 5.254 1 95.56 196 SER A C 1
ATOM 1522 O O . SER A 1 196 ? 0.781 31.797 4.086 1 95.56 196 SER A O 1
ATOM 1524 N N . TRP A 1 197 ? 0.407 31.609 6.285 1 96.06 197 TRP A N 1
ATOM 1525 C CA . TRP A 1 197 ? -0.828 30.844 6.156 1 96.06 197 TRP A CA 1
ATOM 1526 C C . TRP A 1 197 ? -2.047 31.734 6.367 1 96.06 197 TRP A C 1
ATOM 1528 O O . TRP A 1 197 ? -2.205 32.344 7.43 1 96.06 197 TRP A O 1
ATOM 1538 N N . PRO A 1 198 ? -2.967 31.891 5.355 1 94.12 198 PRO A N 1
ATOM 1539 C CA . PRO A 1 198 ? -4.055 32.875 5.461 1 94.12 198 PRO A CA 1
ATOM 1540 C C . PRO A 1 198 ? -5.234 32.344 6.281 1 94.12 198 PRO A C 1
ATOM 1542 O O . PRO A 1 198 ? -6.391 32.625 5.938 1 94.12 198 PRO A O 1
ATOM 1545 N N . ILE A 1 199 ? -4.977 31.625 7.332 1 93.44 199 ILE A N 1
ATOM 1546 C CA . ILE A 1 199 ? -6.008 30.953 8.102 1 93.44 199 ILE A CA 1
ATOM 1547 C C . ILE A 1 199 ? -6.914 31.969 8.781 1 93.44 199 ILE A C 1
ATOM 1549 O O . ILE A 1 199 ? -8.094 31.703 9.016 1 93.44 199 ILE A O 1
ATOM 1553 N N . ASN A 1 200 ? -6.48 33.188 9.031 1 91.62 200 ASN A N 1
ATOM 1554 C CA . ASN A 1 200 ? -7.277 34.219 9.664 1 91.62 200 ASN A CA 1
ATOM 1555 C C . ASN A 1 200 ? -8.102 35 8.641 1 91.62 200 ASN A C 1
ATOM 1557 O O . ASN A 1 200 ? -8.945 35.812 9.016 1 91.62 200 ASN A O 1
ATOM 1561 N N . PHE A 1 201 ? -7.922 34.781 7.395 1 91.94 201 PHE A N 1
ATOM 1562 C CA . PHE A 1 201 ? -8.539 35.594 6.359 1 91.94 201 PHE A CA 1
ATOM 1563 C C . PHE A 1 201 ? -9.469 34.75 5.488 1 91.94 201 PHE A C 1
ATOM 1565 O O . PHE A 1 201 ? -9.844 35.188 4.391 1 91.94 201 PHE A O 1
ATOM 1572 N N . VAL A 1 202 ? -9.711 33.562 5.922 1 93.5 202 VAL A N 1
ATOM 1573 C CA . VAL A 1 202 ? -10.688 32.719 5.238 1 93.5 202 VAL A CA 1
ATOM 1574 C C . VAL A 1 202 ? -11.906 32.5 6.137 1 93.5 202 VAL A C 1
ATOM 1576 O O . VAL A 1 202 ? -11.828 32.688 7.355 1 93.5 202 VAL A O 1
ATOM 1579 N N . PRO A 1 203 ? -13.055 32.156 5.496 1 92.5 203 PRO A N 1
ATOM 1580 C CA . PRO A 1 203 ? -14.234 31.875 6.32 1 92.5 203 PRO A CA 1
ATOM 1581 C C . PRO A 1 203 ? -14.008 30.734 7.316 1 92.5 203 PRO A C 1
ATOM 1583 O O . PRO A 1 203 ? -13.148 29.891 7.094 1 92.5 203 PRO A O 1
ATOM 1586 N N . LYS A 1 204 ? -14.773 30.844 8.391 1 91.56 204 LYS A N 1
ATOM 1587 C CA . LYS A 1 204 ? -14.734 29.75 9.359 1 91.56 204 LYS A CA 1
ATOM 1588 C C . LYS A 1 204 ? -15.055 28.406 8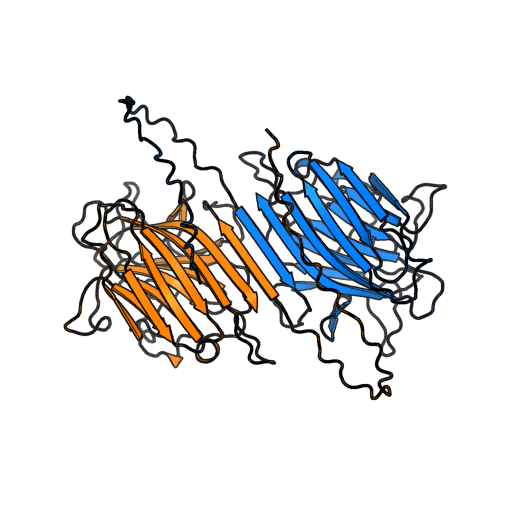.688 1 91.56 204 LYS A C 1
ATOM 1590 O O . LYS A 1 204 ? -15.953 28.328 7.852 1 91.56 204 LYS A O 1
ATOM 1595 N N . ASN A 1 205 ? -14.289 27.406 9.047 1 92.44 205 ASN A N 1
ATOM 1596 C CA . ASN A 1 205 ? -14.469 26.031 8.586 1 92.44 205 ASN A CA 1
ATOM 1597 C C . ASN A 1 205 ? -14.258 25.906 7.082 1 92.44 205 ASN A C 1
ATOM 1599 O O . ASN A 1 205 ? -14.828 25.031 6.438 1 92.44 205 ASN A O 1
ATOM 1603 N N . ALA A 1 206 ? -13.516 26.906 6.52 1 95.88 206 ALA A N 1
ATOM 1604 C CA . ALA A 1 206 ? -13.227 26.828 5.094 1 95.88 206 ALA A CA 1
ATOM 1605 C C . ALA A 1 206 ? -12.453 25.547 4.766 1 95.88 206 ALA A C 1
ATOM 1607 O O . ALA A 1 206 ? -11.57 25.141 5.523 1 95.88 206 ALA A O 1
ATOM 1608 N N . LEU A 1 207 ? -12.797 24.938 3.613 1 97.94 207 LEU A N 1
ATOM 1609 C CA . LEU A 1 207 ? -12.062 23.766 3.129 1 97.94 207 LEU A CA 1
ATOM 1610 C C . LEU A 1 207 ? -10.727 24.172 2.529 1 97.94 207 LEU A C 1
ATOM 1612 O O . LEU A 1 207 ? -10.68 24.922 1.545 1 97.94 207 LEU A O 1
ATOM 1616 N N . GLY A 1 208 ? -9.664 23.719 3.15 1 98.5 208 GLY A N 1
ATOM 1617 C CA . GLY A 1 208 ? -8.336 23.875 2.574 1 98.5 208 GLY A CA 1
ATOM 1618 C C . GLY A 1 208 ? -7.91 22.703 1.724 1 98.5 208 GLY A C 1
ATOM 1619 O O . GLY A 1 208 ? -8.227 21.547 2.043 1 98.5 208 GLY A O 1
ATOM 1620 N N . GLU A 1 209 ? -7.188 22.969 0.656 1 98.81 209 GLU A N 1
ATOM 1621 C CA . GLU A 1 209 ? -6.625 21.953 -0.219 1 98.81 209 GLU A CA 1
ATOM 1622 C C . GLU A 1 209 ? -5.105 22.062 -0.303 1 98.81 209 GLU A C 1
ATOM 1624 O O . GLU A 1 209 ? -4.574 23.172 -0.486 1 98.81 209 GLU A O 1
ATOM 1629 N N . VAL A 1 210 ? -4.453 20.953 -0.146 1 98.94 210 VAL A N 1
ATOM 1630 C CA . VAL A 1 210 ? -2.996 20.969 -0.099 1 98.94 210 VAL A CA 1
ATOM 1631 C C . VAL A 1 210 ? -2.436 20.047 -1.181 1 98.94 210 VAL A C 1
ATOM 1633 O O . VAL A 1 210 ? -2.955 18.953 -1.399 1 98.94 210 VAL A O 1
ATOM 1636 N N . SER A 1 211 ? -1.379 20.484 -1.848 1 98.94 211 SER A N 1
ATOM 1637 C CA . SER A 1 211 ? -0.54 19.672 -2.719 1 98.94 211 SER A CA 1
ATOM 1638 C C . SER A 1 211 ? 0.925 19.75 -2.305 1 98.94 211 SER A C 1
ATOM 1640 O O . SER A 1 211 ? 1.474 20.844 -2.139 1 98.94 211 SER A O 1
ATOM 1642 N N . ILE A 1 212 ? 1.553 18.625 -2.057 1 98.94 212 ILE A N 1
ATOM 1643 C CA . ILE A 1 212 ? 2.971 18.516 -1.738 1 98.94 212 ILE A CA 1
ATOM 1644 C C . ILE A 1 212 ? 3.662 17.641 -2.779 1 98.94 212 ILE A C 1
ATOM 1646 O O . ILE A 1 212 ? 3.211 16.516 -3.061 1 98.94 212 ILE A O 1
ATOM 1650 N N . ASN A 1 213 ? 4.75 18.141 -3.357 1 98.88 213 ASN A N 1
ATOM 1651 C CA . ASN A 1 213 ? 5.492 17.406 -4.375 1 98.88 213 ASN A CA 1
ATOM 1652 C C . ASN A 1 213 ? 6.992 17.406 -4.09 1 98.88 213 ASN A C 1
ATOM 1654 O O . ASN A 1 213 ? 7.551 18.453 -3.725 1 98.88 213 ASN A O 1
ATOM 1658 N N . TYR A 1 214 ? 7.609 16.297 -4.223 1 98.94 214 TYR A N 1
ATOM 1659 C CA . TYR A 1 214 ? 9.062 16.188 -4.172 1 98.94 214 TYR A CA 1
ATOM 1660 C C . TYR A 1 214 ? 9.617 15.703 -5.504 1 98.94 214 TYR A C 1
ATOM 1662 O O . TYR A 1 214 ? 9.234 14.641 -5.996 1 98.94 214 TYR A O 1
ATOM 1670 N N . ASN A 1 215 ? 10.445 16.484 -6.031 1 98.88 215 ASN A N 1
ATOM 1671 C CA . ASN A 1 215 ? 11.188 16.125 -7.23 1 98.88 215 ASN A CA 1
ATOM 1672 C C . ASN A 1 215 ? 12.586 15.609 -6.895 1 98.88 215 ASN A C 1
ATOM 1674 O O . ASN A 1 215 ? 13.422 16.359 -6.395 1 98.88 215 ASN A O 1
ATOM 1678 N N . SER A 1 216 ? 12.867 14.414 -7.203 1 98.5 216 SER A N 1
ATOM 1679 C CA . SER A 1 216 ? 14.109 13.766 -6.781 1 98.5 216 SER A CA 1
ATOM 1680 C C . SER A 1 216 ? 15.305 14.305 -7.566 1 98.5 216 SER A C 1
ATOM 1682 O O . SER A 1 216 ? 16.438 14.312 -7.062 1 98.5 216 SER A O 1
ATOM 1684 N N . GLU A 1 217 ? 15.086 14.711 -8.773 1 98.12 217 GLU A N 1
ATOM 1685 C CA . GLU A 1 217 ? 16.188 15.219 -9.578 1 98.12 217 GLU A CA 1
ATOM 1686 C C . GLU A 1 217 ? 16.719 16.531 -9.016 1 98.12 217 GLU A C 1
ATOM 1688 O O . GLU A 1 217 ? 17.922 16.672 -8.781 1 98.12 217 GLU A O 1
ATOM 1693 N N . SER A 1 218 ? 15.805 17.438 -8.781 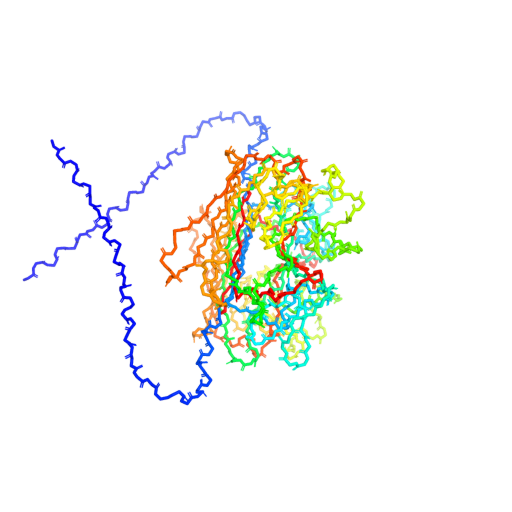1 98.69 218 SER A N 1
ATOM 1694 C CA . SER A 1 218 ? 16.219 18.734 -8.242 1 98.69 218 SER A CA 1
ATOM 1695 C C . SER A 1 218 ? 16.281 18.703 -6.719 1 98.69 218 SER A C 1
ATOM 1697 O O . SER A 1 218 ? 16.75 19.656 -6.094 1 98.69 218 SER A O 1
ATOM 1699 N N . LYS A 1 219 ? 15.812 17.594 -6.125 1 98.81 219 LYS A N 1
ATOM 1700 C CA . LYS A 1 219 ? 15.703 17.422 -4.68 1 98.81 219 LYS A CA 1
ATOM 1701 C C . LYS A 1 219 ? 14.898 18.562 -4.055 1 98.81 219 LYS A C 1
ATOM 1703 O O . LYS A 1 219 ? 15.273 19.094 -3.006 1 98.81 219 LYS A O 1
ATOM 1708 N N . THR A 1 220 ? 13.836 18.953 -4.711 1 98.88 220 THR A N 1
ATOM 1709 C CA . THR A 1 220 ? 13.039 20.078 -4.262 1 98.88 220 THR A CA 1
ATOM 1710 C C . THR A 1 220 ? 11.688 19.609 -3.717 1 98.88 220 THR A C 1
ATOM 1712 O O . THR A 1 220 ? 10.977 18.859 -4.379 1 98.88 220 THR A O 1
ATOM 1715 N N . LEU A 1 221 ? 11.445 20.031 -2.518 1 98.88 221 LEU A N 1
ATOM 1716 C CA . LEU A 1 221 ? 10.141 19.844 -1.888 1 98.88 221 LEU A CA 1
ATOM 1717 C C . LEU A 1 221 ? 9.289 21.094 -2.045 1 98.88 221 LEU A C 1
ATOM 1719 O O . LEU A 1 221 ? 9.703 22.188 -1.653 1 98.88 221 LEU A O 1
ATOM 1723 N N . LYS A 1 222 ? 8.094 20.938 -2.645 1 98.88 222 LYS A N 1
ATOM 1724 C CA . LYS A 1 222 ? 7.191 22.078 -2.869 1 98.88 222 LYS A CA 1
ATOM 1725 C C . LYS A 1 222 ? 5.832 21.828 -2.225 1 98.88 222 LYS A C 1
ATOM 1727 O O . LYS A 1 222 ? 5.273 20.734 -2.34 1 98.88 222 LYS A O 1
ATOM 1732 N N . VAL A 1 223 ? 5.316 22.859 -1.563 1 98.94 223 VAL A N 1
ATOM 1733 C CA . VAL A 1 223 ? 4.039 22.812 -0.862 1 98.94 223 VAL A CA 1
ATOM 1734 C C . VAL A 1 223 ? 3.139 23.938 -1.342 1 98.94 223 VAL A C 1
ATOM 1736 O O . VAL A 1 223 ? 3.576 25.094 -1.444 1 98.94 223 VAL A O 1
ATOM 1739 N N . SER A 1 224 ? 1.922 23.609 -1.651 1 98.81 224 SER A N 1
ATOM 1740 C CA . SER A 1 224 ? 0.925 24.609 -2.008 1 98.81 224 SER A CA 1
ATOM 1741 C C . SER A 1 224 ? -0.365 24.422 -1.219 1 98.81 224 SER A C 1
ATOM 1743 O O . SER A 1 224 ? -0.825 23.281 -1.043 1 98.81 224 SER A O 1
ATOM 1745 N N . VAL A 1 225 ? -0.914 25.5 -0.736 1 98.56 225 VAL A N 1
ATOM 1746 C CA . VAL A 1 225 ? -2.18 25.5 -0.012 1 98.56 225 VAL A CA 1
ATOM 1747 C C . VAL A 1 225 ? -3.156 26.469 -0.681 1 98.56 225 VAL A C 1
ATOM 1749 O O . VAL A 1 225 ? -2.809 27.625 -0.961 1 98.56 225 VAL A O 1
ATOM 1752 N N . ALA A 1 226 ? -4.367 25.984 -0.92 1 98.56 226 ALA A N 1
ATOM 1753 C CA . ALA A 1 226 ? -5.414 26.797 -1.533 1 98.56 226 ALA A CA 1
ATOM 1754 C C . ALA A 1 226 ? -6.715 26.703 -0.739 1 98.56 226 ALA A C 1
ATOM 1756 O O . ALA A 1 226 ? -6.93 25.75 0.002 1 98.56 226 ALA A O 1
ATOM 1757 N N . TYR A 1 227 ? -7.488 27.703 -0.834 1 98 227 TYR A N 1
ATOM 1758 C CA . TYR A 1 227 ? -8.859 27.75 -0.325 1 98 227 TYR A CA 1
ATOM 1759 C C . TYR A 1 227 ? -9.844 28.078 -1.439 1 98 227 TYR A C 1
ATOM 1761 O O . TYR A 1 227 ? -10.305 29.219 -1.557 1 98 227 TYR A O 1
ATOM 1769 N N . PRO A 1 228 ? -10.242 27 -2.053 1 97.12 228 PRO A N 1
ATOM 1770 C CA . PRO A 1 228 ? -11.148 27.234 -3.18 1 97.12 228 PRO A CA 1
ATOM 1771 C C . PRO A 1 228 ? -12.43 27.969 -2.766 1 97.12 228 PRO A C 1
ATOM 1773 O O . PRO A 1 228 ? -12.969 27.703 -1.689 1 97.12 228 PRO A O 1
ATOM 1776 N N . GLY A 1 229 ? -12.883 28.891 -3.678 1 95.31 229 GLY A N 1
ATOM 1777 C CA . GLY A 1 229 ? -14.148 29.578 -3.445 1 95.31 229 GLY A CA 1
ATOM 1778 C C . GLY A 1 229 ? -14.016 30.781 -2.545 1 95.31 229 GLY A C 1
ATOM 1779 O O . GLY A 1 229 ? -15 31.484 -2.295 1 95.31 229 GLY A O 1
ATOM 1780 N N . THR A 1 230 ? -12.844 31.062 -1.979 1 94.44 230 THR A N 1
ATOM 1781 C CA . THR A 1 230 ? -12.703 32.156 -1.04 1 94.44 230 THR A CA 1
ATOM 1782 C C . THR A 1 230 ? -12.078 33.375 -1.727 1 94.44 230 THR A C 1
ATOM 1784 O O . THR A 1 230 ? -11.961 34.438 -1.122 1 94.44 230 THR A O 1
ATOM 1787 N N . GLY A 1 231 ? -11.641 33.281 -2.928 1 92.69 231 GLY A N 1
ATOM 1788 C CA . GLY A 1 231 ? -10.992 34.375 -3.643 1 92.69 231 GLY A CA 1
ATOM 1789 C C . GLY A 1 231 ? -9.523 34.562 -3.271 1 92.69 231 GLY A C 1
ATOM 1790 O O . GLY A 1 231 ? -8.828 35.375 -3.844 1 92.69 231 GLY A O 1
ATOM 1791 N N . ARG A 1 232 ? -9.039 33.781 -2.35 1 93.44 232 ARG A N 1
ATOM 1792 C CA . ARG A 1 232 ? -7.641 33.875 -1.938 1 93.44 232 ARG A CA 1
ATOM 1793 C C . ARG A 1 232 ? -6.727 33.219 -2.951 1 93.44 232 ARG A C 1
ATOM 1795 O O . ARG A 1 232 ? -7.051 32.156 -3.479 1 93.44 232 ARG A O 1
ATOM 1802 N N . ILE A 1 233 ? -5.594 33.844 -3.162 1 94.81 233 ILE A N 1
ATOM 1803 C CA . ILE A 1 233 ? -4.566 33.25 -3.988 1 94.81 233 ILE A CA 1
ATOM 1804 C C . ILE A 1 233 ? -3.848 32.156 -3.189 1 94.81 233 ILE A C 1
ATOM 1806 O O . ILE A 1 233 ? -3.545 32.344 -2.01 1 94.81 233 ILE A O 1
ATOM 1810 N N . PRO A 1 234 ? -3.592 31.062 -3.85 1 97.25 234 PRO A N 1
ATOM 1811 C CA . PRO A 1 234 ? -2.863 30.016 -3.143 1 97.25 234 PRO A CA 1
ATOM 1812 C C . PRO A 1 234 ? -1.496 30.469 -2.641 1 97.25 234 PRO A C 1
ATOM 1814 O O . PRO A 1 234 ? -0.841 31.297 -3.289 1 97.25 234 PRO A O 1
ATOM 1817 N N . THR A 1 235 ? -1.086 29.984 -1.486 1 97.12 235 THR A N 1
ATOM 1818 C CA . THR A 1 235 ? 0.253 30.234 -0.961 1 97.12 235 THR A CA 1
ATOM 1819 C C . THR A 1 235 ? 1.145 29.016 -1.163 1 97.12 235 THR A C 1
ATOM 1821 O O . THR A 1 235 ? 0.66 27.875 -1.172 1 97.12 235 THR A O 1
ATOM 1824 N N . SER A 1 236 ? 2.469 29.25 -1.326 1 98.5 236 SER A N 1
ATOM 1825 C CA . SER A 1 236 ? 3.389 28.141 -1.57 1 98.5 236 SER A CA 1
ATOM 1826 C C . SER A 1 236 ? 4.734 28.375 -0.894 1 98.5 236 SER A C 1
ATOM 1828 O O . SER A 1 236 ? 5.113 29.531 -0.641 1 98.5 236 SER A O 1
ATOM 1830 N N . VAL A 1 237 ? 5.387 27.375 -0.58 1 98.62 237 VAL A N 1
ATOM 1831 C CA . VAL A 1 237 ? 6.742 27.391 -0.036 1 98.62 237 VAL A CA 1
ATOM 1832 C C . VAL A 1 237 ? 7.512 26.172 -0.559 1 98.62 237 VAL A C 1
ATOM 1834 O O . VAL A 1 237 ? 6.922 25.141 -0.866 1 98.62 237 VAL A O 1
ATOM 1837 N N . SER A 1 238 ? 8.797 26.312 -0.751 1 98.81 238 SER A N 1
ATOM 1838 C CA . SER A 1 238 ? 9.633 25.219 -1.256 1 98.81 238 SER A CA 1
ATOM 1839 C C . SER A 1 238 ? 11 25.219 -0.583 1 98.81 238 SER A C 1
ATOM 1841 O O . SER A 1 238 ? 11.406 26.219 0.011 1 98.81 238 SER A O 1
ATOM 1843 N N . PHE A 1 239 ? 11.641 24.156 -0.675 1 98.81 239 PHE A N 1
ATOM 1844 C CA . PHE A 1 239 ? 12.969 23.984 -0.096 1 98.81 239 PHE A CA 1
ATOM 1845 C C . PHE A 1 239 ? 13.719 22.844 -0.772 1 98.81 239 PHE A C 1
ATOM 1847 O O . PHE A 1 239 ? 13.117 21.812 -1.099 1 98.81 239 PHE A O 1
ATOM 1854 N N . VAL A 1 240 ? 14.977 23.031 -1.035 1 98.88 240 VAL A N 1
ATOM 1855 C CA . VAL A 1 240 ? 15.82 21.969 -1.576 1 98.88 240 VAL A CA 1
ATOM 1856 C C . VAL A 1 240 ? 16.359 21.109 -0.438 1 98.88 240 VAL A C 1
ATOM 1858 O O . VAL A 1 240 ? 17.016 21.609 0.471 1 98.88 240 VAL A O 1
ATOM 1861 N N . VAL A 1 241 ? 16.141 19.828 -0.49 1 98.81 241 VAL A N 1
ATOM 1862 C CA . VAL A 1 241 ? 16.578 18.922 0.569 1 98.81 241 VAL A CA 1
ATOM 1863 C C . VAL A 1 241 ? 16.844 17.531 -0.004 1 98.81 241 VAL A C 1
ATOM 1865 O O . VAL A 1 241 ? 16 16.984 -0.72 1 98.81 241 VAL A O 1
ATOM 1868 N N . ASP A 1 242 ? 18.016 17 0.317 1 98.75 242 ASP A N 1
ATOM 1869 C CA . ASP A 1 242 ? 18.297 15.586 0.052 1 98.75 242 ASP A CA 1
ATOM 1870 C C . ASP A 1 242 ? 17.672 14.688 1.125 1 98.75 242 ASP A C 1
ATOM 1872 O O . ASP A 1 242 ? 18.172 14.633 2.254 1 98.75 242 ASP A O 1
ATOM 1876 N N . LEU A 1 243 ? 16.641 13.992 0.719 1 98.56 243 LEU A N 1
ATOM 1877 C CA . LEU A 1 243 ? 15.914 13.203 1.707 1 98.56 243 LEU A CA 1
ATOM 1878 C C . LEU A 1 243 ? 16.828 12.172 2.357 1 98.56 243 LEU A C 1
ATOM 1880 O O . LEU A 1 243 ? 16.594 11.758 3.496 1 98.56 243 LEU A O 1
ATOM 1884 N N . ARG A 1 244 ? 17.906 11.727 1.717 1 98.19 244 ARG A N 1
ATOM 1885 C CA . ARG A 1 244 ? 18.812 10.695 2.197 1 98.19 244 ARG A CA 1
ATOM 1886 C C . ARG A 1 244 ? 19.578 11.172 3.426 1 98.19 244 ARG A C 1
ATOM 1888 O O . ARG A 1 244 ? 20.062 10.359 4.215 1 98.19 244 ARG A O 1
ATOM 1895 N N . SER A 1 245 ? 19.609 12.438 3.592 1 97.62 245 SER A N 1
ATOM 1896 C CA . SER A 1 245 ? 20.375 13 4.699 1 97.62 245 SER A CA 1
ATOM 1897 C C . SER A 1 245 ? 19.547 13.062 5.973 1 97.62 245 SER A C 1
ATOM 1899 O O . SER A 1 245 ? 20.078 13.281 7.062 1 97.62 245 SER A O 1
ATOM 1901 N N . VAL A 1 246 ? 18.266 12.844 5.875 1 98.12 246 VAL A N 1
ATOM 1902 C CA . VAL A 1 246 ? 17.375 13.047 7.016 1 98.12 246 VAL A CA 1
ATOM 1903 C C . VAL A 1 246 ? 16.625 11.75 7.32 1 98.12 246 VAL A C 1
ATOM 1905 O O . VAL A 1 246 ? 16.484 11.367 8.484 1 98.12 246 VAL A O 1
ATOM 1908 N N . LEU A 1 247 ? 16.141 11.047 6.266 1 98.5 247 LEU A N 1
ATOM 1909 C CA . LEU A 1 247 ? 15.195 9.938 6.41 1 98.5 247 LEU A CA 1
ATOM 1910 C C . LEU A 1 247 ? 15.891 8.602 6.191 1 98.5 247 LEU A C 1
ATOM 1912 O O . LEU A 1 247 ? 16.844 8.508 5.402 1 98.5 247 LEU A O 1
ATOM 1916 N N . PRO A 1 248 ? 15.383 7.547 6.957 1 98 248 PRO A N 1
ATOM 1917 C CA . PRO A 1 248 ? 15.812 6.199 6.57 1 98 248 PRO A CA 1
ATOM 1918 C C . PRO A 1 248 ? 15.266 5.777 5.211 1 98 248 PRO A C 1
ATOM 1920 O O . PRO A 1 248 ? 14.438 6.477 4.625 1 98 248 PRO A O 1
ATOM 1923 N N . GLU A 1 249 ? 15.766 4.68 4.734 1 97.69 249 GLU A N 1
ATOM 1924 C CA . GLU A 1 249 ? 15.438 4.16 3.41 1 97.69 249 GLU A CA 1
ATOM 1925 C C . GLU A 1 249 ? 13.945 3.896 3.277 1 97.69 249 GLU A C 1
ATOM 1927 O O . GLU A 1 249 ? 13.352 4.172 2.232 1 97.69 249 GLU A O 1
ATOM 1932 N N . TRP A 1 250 ? 13.32 3.318 4.23 1 98 250 TRP A N 1
ATOM 1933 C CA . TRP A 1 250 ? 11.898 3 4.281 1 98 250 TRP A CA 1
ATOM 1934 C C . TRP A 1 250 ? 11.18 3.893 5.289 1 98 250 TRP A C 1
ATOM 1936 O O . TRP A 1 250 ? 11.641 4.062 6.418 1 98 250 TRP A O 1
ATOM 1946 N N . VAL A 1 251 ? 10.078 4.48 4.809 1 98.62 251 VAL A N 1
ATOM 1947 C CA . VAL A 1 251 ? 9.383 5.449 5.648 1 98.62 251 VAL A CA 1
ATOM 1948 C C . VAL A 1 251 ? 7.879 5.188 5.609 1 98.62 251 VAL A C 1
ATOM 1950 O O . VAL A 1 251 ? 7.41 4.352 4.832 1 98.62 251 VAL A O 1
ATOM 1953 N N . ARG A 1 252 ? 7.199 5.797 6.508 1 98.44 252 ARG A N 1
ATOM 1954 C CA . ARG A 1 252 ? 5.746 5.938 6.457 1 98.44 252 ARG A CA 1
ATOM 1955 C C . ARG A 1 252 ? 5.336 7.406 6.461 1 98.44 252 ARG A C 1
ATOM 1957 O O . ARG A 1 252 ? 6.141 8.281 6.793 1 98.44 252 ARG A O 1
ATOM 1964 N N . VAL A 1 253 ? 4.102 7.668 6.043 1 98.75 253 VAL A N 1
ATOM 1965 C CA . VAL A 1 253 ? 3.568 9.023 6.012 1 98.75 253 VAL A CA 1
ATOM 1966 C C . VAL A 1 253 ? 2.332 9.117 6.902 1 98.75 253 VAL A C 1
ATOM 1968 O O . VAL A 1 253 ? 1.682 8.109 7.18 1 98.75 253 VAL A O 1
ATOM 1971 N N . GLY A 1 254 ? 2.037 10.273 7.352 1 98.75 254 GLY A N 1
ATOM 1972 C CA . GLY A 1 254 ? 0.876 10.453 8.211 1 98.75 254 GLY A CA 1
ATOM 1973 C C . GLY A 1 254 ? 0.608 11.906 8.555 1 98.75 254 GLY A C 1
ATOM 1974 O O . GLY A 1 254 ? 1.157 12.812 7.93 1 98.75 254 GLY A O 1
ATOM 1975 N N . PHE A 1 255 ? -0.333 12.086 9.5 1 98.94 255 PHE A N 1
ATOM 1976 C CA . PHE A 1 255 ? -0.719 13.383 10.031 1 98.94 255 PHE A CA 1
ATOM 1977 C C . PHE A 1 255 ? -0.583 13.414 11.547 1 98.94 255 PHE A C 1
ATOM 1979 O O . PHE A 1 255 ? -0.813 12.398 12.211 1 98.94 255 PHE A O 1
ATOM 1986 N N . SER A 1 256 ? -0.197 14.523 12.062 1 98.88 256 SER A N 1
ATOM 1987 C CA . SER A 1 256 ? -0.237 14.781 13.5 1 98.88 256 SER A CA 1
ATOM 1988 C C . SER A 1 256 ? -0.823 16.156 13.805 1 98.88 256 SER A C 1
ATOM 1990 O O . SER A 1 256 ? -0.835 17.031 12.938 1 98.88 256 SER A O 1
ATOM 1992 N N . ALA A 1 257 ? -1.325 16.297 14.984 1 98.88 257 ALA A N 1
ATOM 1993 C CA . ALA A 1 257 ? -1.857 17.578 15.43 1 98.88 257 ALA A CA 1
ATOM 1994 C C . ALA A 1 257 ? -1.831 17.688 16.953 1 98.88 257 ALA A C 1
ATOM 1996 O O . ALA A 1 257 ? -1.764 16.672 17.656 1 98.88 257 ALA A O 1
ATOM 1997 N N . ALA A 1 258 ? -1.905 18.922 17.375 1 98.75 258 ALA A N 1
ATOM 1998 C CA . ALA A 1 258 ? -1.984 19.141 18.812 1 98.75 258 ALA A CA 1
ATOM 1999 C C . ALA A 1 258 ? -2.648 20.484 19.109 1 98.75 258 ALA A C 1
ATOM 2001 O O . ALA A 1 258 ? -2.656 21.391 18.266 1 98.75 258 ALA A O 1
ATOM 2002 N N . THR A 1 259 ? -3.232 20.562 20.266 1 98.12 259 THR A N 1
ATOM 2003 C CA . THR A 1 259 ? -3.646 21.844 20.859 1 98.12 259 THR A CA 1
ATOM 2004 C C . THR A 1 259 ? -2.854 22.125 22.125 1 98.12 259 THR A C 1
ATOM 2006 O O . THR A 1 259 ? -2.244 21.219 22.703 1 98.12 259 THR A O 1
ATOM 2009 N N . GLY A 1 260 ? -2.723 23.359 22.438 1 96.81 260 GLY A N 1
ATOM 2010 C CA . GLY A 1 260 ? -2.221 23.828 23.719 1 96.81 260 GLY A CA 1
ATOM 2011 C C . GLY A 1 260 ? -3.295 24.453 24.594 1 96.81 260 GLY A C 1
ATOM 2012 O O . GLY A 1 260 ? -4.332 23.828 24.844 1 96.81 260 GLY A O 1
ATOM 2013 N N . GLU A 1 261 ? -2.963 25.672 25.031 1 95.12 261 GLU A N 1
ATOM 2014 C CA . GLU A 1 261 ? -3.969 26.422 25.781 1 95.12 261 GLU A CA 1
ATOM 2015 C C . GLU A 1 261 ? -5.074 26.938 24.859 1 95.12 261 GLU A C 1
ATOM 2017 O O . GLU A 1 261 ? -6.234 27.016 25.266 1 95.12 261 GLU A O 1
ATOM 2022 N N . LEU A 1 262 ? -4.699 27.328 23.688 1 94.69 262 LEU A N 1
ATOM 2023 C CA . LEU A 1 262 ? -5.676 27.609 22.641 1 94.69 262 LEU A CA 1
ATOM 2024 C C . LEU A 1 262 ? -6.051 26.344 21.875 1 94.69 262 LEU A C 1
ATOM 2026 O O . LEU A 1 262 ? -5.273 25.391 21.844 1 94.69 262 LEU A O 1
ATOM 2030 N N . VAL A 1 263 ? -7.301 26.438 21.375 1 95.38 263 VAL A N 1
ATOM 2031 C CA . VAL A 1 263 ? -7.773 25.156 20.859 1 95.38 263 VAL A CA 1
ATOM 2032 C C . VAL A 1 263 ? -8.43 25.359 19.5 1 95.38 263 VAL A C 1
ATOM 2034 O O . VAL A 1 263 ? -8.969 26.438 19.219 1 95.38 263 VAL A O 1
ATOM 2037 N N . GLU A 1 264 ? -8.391 24.391 18.703 1 96.44 264 GLU A N 1
ATOM 2038 C CA . GLU A 1 264 ? -9.125 24.188 17.469 1 96.44 264 GLU A CA 1
ATOM 2039 C C . GLU A 1 264 ? -9.164 22.719 17.078 1 96.44 264 GLU A C 1
ATOM 2041 O O . GLU A 1 264 ? -8.445 21.891 17.656 1 96.44 264 GLU A O 1
ATOM 2046 N N . THR A 1 265 ? -10.078 22.312 16.234 1 96.88 265 THR A N 1
ATOM 2047 C CA . THR A 1 265 ? -10.078 20.938 15.711 1 96.88 265 THR A CA 1
ATOM 2048 C C . THR A 1 265 ? -9.344 20.859 14.383 1 96.88 265 THR A C 1
ATOM 2050 O O . THR A 1 265 ? -9.289 21.844 13.633 1 96.88 265 THR A O 1
ATOM 2053 N N . HIS A 1 266 ? -8.75 19.781 14.117 1 98.5 266 HIS A N 1
ATOM 2054 C CA . HIS A 1 266 ? -8.016 19.484 12.891 1 98.5 266 HIS A CA 1
ATOM 2055 C C . HIS A 1 266 ? -8.578 18.25 12.203 1 98.5 266 HIS A C 1
ATOM 2057 O O . HIS A 1 266 ? -8.383 17.125 12.664 1 98.5 266 HIS A O 1
ATOM 2063 N N . GLU A 1 267 ? -9.188 18.469 11.047 1 98.5 267 GLU A N 1
ATOM 2064 C CA . GLU A 1 267 ? -9.875 17.391 10.352 1 98.5 267 GLU A CA 1
ATOM 2065 C C . GLU A 1 267 ? -9.328 17.188 8.938 1 98.5 267 GLU A C 1
ATOM 2067 O O . GLU A 1 267 ? -9.18 18.156 8.188 1 98.5 267 GLU A O 1
ATOM 2072 N N . ILE A 1 268 ? -8.961 15.992 8.617 1 98.88 268 ILE A N 1
ATOM 2073 C CA . ILE A 1 268 ? -8.586 15.609 7.262 1 98.88 268 ILE A CA 1
ATOM 2074 C C . ILE A 1 268 ? -9.781 14.977 6.555 1 98.88 268 ILE A C 1
ATOM 2076 O O . ILE A 1 268 ? -10.391 14.031 7.07 1 98.88 268 ILE A O 1
ATOM 2080 N N . ILE A 1 269 ? -10.047 15.445 5.316 1 98.62 269 ILE A N 1
ATOM 2081 C CA . ILE A 1 269 ? -11.281 15.078 4.633 1 98.62 269 ILE A CA 1
ATOM 2082 C C . ILE A 1 269 ? -11 13.969 3.623 1 98.62 269 ILE A C 1
ATOM 2084 O O . ILE A 1 269 ? -11.812 13.055 3.459 1 98.62 269 ILE A O 1
ATOM 2088 N N . ASN A 1 270 ? -9.977 14.016 2.949 1 98.69 270 ASN A N 1
ATOM 2089 C CA . ASN A 1 270 ? -9.5 13.047 1.969 1 98.69 270 ASN A CA 1
ATOM 2090 C C . ASN A 1 270 ? -7.977 13.039 1.889 1 98.69 270 ASN A C 1
ATOM 2092 O O . ASN A 1 270 ? -7.316 13.914 2.441 1 98.69 270 ASN A O 1
ATOM 2096 N N . TRP A 1 271 ? -7.477 12 1.236 1 98.88 271 TRP A N 1
ATOM 2097 C CA . TRP A 1 271 ? -6.023 11.859 1.225 1 98.88 271 TRP A CA 1
ATOM 2098 C C . TRP A 1 271 ? -5.566 11.016 0.038 1 98.88 271 TRP A C 1
ATOM 2100 O O . TRP A 1 271 ? -6.062 9.906 -0.167 1 98.88 271 TRP A O 1
ATOM 2110 N N . GLY A 1 272 ? -4.699 11.516 -0.788 1 98.81 272 GLY A N 1
ATOM 2111 C CA . GLY A 1 272 ? -4 10.789 -1.83 1 98.81 272 GLY A CA 1
ATOM 2112 C C . GLY A 1 272 ? -2.49 10.852 -1.693 1 98.81 272 GLY A C 1
ATOM 2113 O O . GLY A 1 272 ? -1.939 11.875 -1.292 1 98.81 272 GLY A O 1
ATOM 2114 N N . PHE A 1 273 ? -1.835 9.773 -2.061 1 98.88 273 PHE A N 1
ATOM 2115 C CA . PHE A 1 273 ? -0.38 9.703 -2.006 1 98.88 273 PHE A CA 1
ATOM 2116 C C . PHE A 1 273 ? 0.155 8.773 -3.094 1 98.88 273 PHE A C 1
ATOM 2118 O O . PHE A 1 273 ? -0.426 7.723 -3.361 1 98.88 273 PHE A O 1
ATOM 2125 N N . GLU A 1 274 ? 1.271 9.188 -3.688 1 98.81 274 GLU A N 1
ATOM 2126 C CA . GLU A 1 274 ? 1.989 8.336 -4.629 1 98.81 274 GLU A CA 1
ATOM 2127 C C . GLU A 1 274 ? 3.496 8.555 -4.539 1 98.81 274 GLU A C 1
ATOM 2129 O O . GLU A 1 274 ? 3.951 9.688 -4.332 1 98.81 274 GLU A O 1
ATOM 2134 N N . SER A 1 275 ? 4.246 7.523 -4.664 1 98.75 275 SER A N 1
ATOM 2135 C CA . SER A 1 275 ? 5.707 7.559 -4.691 1 98.75 275 SER A CA 1
ATOM 2136 C C . SER A 1 275 ? 6.266 6.582 -5.723 1 98.75 275 SER A C 1
ATOM 2138 O O . SER A 1 275 ? 5.668 5.535 -5.977 1 98.75 275 SER A O 1
ATOM 2140 N N . ALA A 1 276 ? 7.336 6.973 -6.348 1 97.94 276 ALA A N 1
ATOM 2141 C CA . ALA A 1 276 ? 7.988 6.121 -7.336 1 97.94 276 ALA A CA 1
ATOM 2142 C C . ALA A 1 276 ? 9.508 6.23 -7.238 1 97.94 276 ALA A C 1
ATOM 2144 O O . ALA A 1 276 ? 10.055 7.332 -7.207 1 97.94 276 ALA A O 1
ATOM 2145 N N . LEU A 1 277 ? 10.18 5.109 -7.203 1 96.44 277 LEU A N 1
ATOM 2146 C CA . LEU A 1 277 ? 11.633 5.004 -7.109 1 96.44 277 LEU A CA 1
ATOM 2147 C C . LEU A 1 277 ? 12.195 4.211 -8.289 1 96.44 277 LEU A C 1
ATOM 2149 O O . LEU A 1 277 ? 11.711 3.121 -8.594 1 96.44 277 LEU A O 1
ATOM 2153 N N . MET B 1 1 ? 6.555 27.016 -43.938 1 22.92 1 MET B N 1
ATOM 2154 C CA . MET B 1 1 ? 5.695 25.844 -43.844 1 22.92 1 MET B CA 1
ATOM 2155 C C . MET B 1 1 ? 5.324 25.547 -42.406 1 22.92 1 MET B C 1
ATOM 2157 O O . MET B 1 1 ? 6.203 25.297 -41.562 1 22.92 1 MET B O 1
ATOM 2161 N N . ALA B 1 2 ? 4.164 25.984 -42.094 1 23.55 2 ALA B N 1
ATOM 2162 C CA . ALA B 1 2 ? 3.582 26.484 -40.844 1 23.55 2 ALA B CA 1
ATOM 2163 C C . ALA B 1 2 ? 3.053 25.344 -39.969 1 23.55 2 ALA B C 1
ATOM 2165 O O . ALA B 1 2 ? 2.197 24.578 -40.406 1 23.55 2 ALA B O 1
ATOM 2166 N N . PHE B 1 3 ? 3.945 24.672 -39.25 1 26.38 3 PHE B N 1
ATOM 2167 C CA . PHE B 1 3 ? 3.748 23.5 -38.406 1 26.38 3 PHE B CA 1
ATOM 2168 C C . PHE B 1 3 ? 2.607 23.719 -37.406 1 26.38 3 PHE B C 1
ATOM 2170 O O . PHE B 1 3 ? 2.713 24.547 -36.5 1 26.38 3 PHE B O 1
ATOM 2177 N N . SER B 1 4 ? 1.344 23.547 -37.844 1 23 4 SER B N 1
ATOM 2178 C CA . SER B 1 4 ? 0.078 23.859 -37.188 1 23 4 SER B CA 1
ATOM 2179 C C . SER B 1 4 ? -0.11 23.016 -35.906 1 23 4 SER B C 1
ATOM 2181 O O . SER B 1 4 ? -0.024 21.781 -35.969 1 23 4 SER B O 1
ATOM 2183 N N . SER B 1 5 ? 0.338 23.484 -34.812 1 23.28 5 SER B N 1
ATOM 2184 C CA . SER B 1 5 ? 0.318 23 -33.438 1 23.28 5 SER B CA 1
ATOM 2185 C C . SER B 1 5 ? -1.105 22.719 -32.969 1 23.28 5 SER B C 1
ATOM 2187 O O . SER B 1 5 ? -1.961 23.609 -32.969 1 23.28 5 SER B O 1
ATOM 2189 N N . THR B 1 6 ? -1.653 21.547 -33.375 1 23.56 6 THR B N 1
ATOM 2190 C CA . THR B 1 6 ? -3.018 21.156 -33 1 23.56 6 THR B CA 1
ATOM 2191 C C . THR B 1 6 ? -3.223 21.234 -31.5 1 23.56 6 THR B C 1
ATOM 2193 O O . THR B 1 6 ? -2.559 20.516 -30.75 1 23.56 6 THR B O 1
ATOM 2196 N N . LEU B 1 7 ? -3.662 22.281 -30.875 1 21.58 7 LEU B N 1
ATOM 2197 C CA . LEU B 1 7 ? -3.992 22.625 -29.484 1 21.58 7 LEU B CA 1
ATOM 2198 C C . LEU B 1 7 ? -5.121 21.75 -28.969 1 21.58 7 LEU B C 1
ATOM 2200 O O . LEU B 1 7 ? -6.199 21.688 -29.562 1 21.58 7 LEU B O 1
ATOM 2204 N N . ILE B 1 8 ? -4.746 20.609 -28.328 1 21.47 8 ILE B N 1
ATOM 2205 C CA . ILE B 1 8 ? -5.715 19.703 -27.719 1 21.47 8 ILE B CA 1
ATOM 2206 C C . ILE B 1 8 ? -6.621 20.484 -26.766 1 21.47 8 ILE B C 1
ATOM 2208 O O . ILE B 1 8 ? -6.137 21.156 -25.859 1 21.47 8 ILE B O 1
ATOM 2212 N N . LYS B 1 9 ? -7.801 20.828 -27.156 1 22.39 9 LYS B N 1
ATOM 2213 C CA . LYS B 1 9 ? -8.859 21.562 -26.453 1 22.39 9 LYS B CA 1
ATOM 2214 C C . LYS B 1 9 ? -9.312 20.812 -25.219 1 22.39 9 LYS B C 1
ATOM 2216 O O . LYS B 1 9 ? -9.805 19.672 -25.297 1 22.39 9 LYS B O 1
ATOM 2221 N N . ILE B 1 10 ? -8.695 21.016 -24.047 1 20.52 10 ILE B N 1
ATOM 2222 C CA . ILE B 1 10 ? -9.078 20.547 -22.719 1 20.52 10 ILE B CA 1
ATOM 2223 C C . ILE B 1 10 ? -10.469 21.047 -22.375 1 20.52 10 ILE B C 1
ATOM 2225 O O . ILE B 1 10 ? -10.711 22.266 -22.344 1 20.52 10 ILE B O 1
ATOM 2229 N N . PHE B 1 11 ? -11.484 20.344 -22.781 1 22.09 11 PHE B N 1
ATOM 2230 C CA . PHE B 1 11 ? -12.867 20.656 -22.453 1 22.09 11 PHE B CA 1
ATOM 2231 C C . PHE B 1 11 ? -13.062 20.719 -20.938 1 22.09 11 PHE B C 1
ATOM 2233 O O . PHE B 1 11 ? -12.898 19.719 -20.234 1 22.09 11 PHE B O 1
ATOM 2240 N N . ILE B 1 12 ? -12.883 21.844 -20.297 1 21.77 12 ILE B N 1
ATOM 2241 C CA . ILE B 1 12 ? -13.203 22.203 -18.906 1 21.77 12 ILE B CA 1
ATOM 2242 C C . ILE B 1 12 ? -14.711 22.109 -18.688 1 21.77 12 ILE B C 1
ATOM 2244 O O . ILE B 1 12 ? -15.484 22.844 -19.312 1 21.77 12 ILE B O 1
ATOM 2248 N N . ILE B 1 13 ? -15.234 20.953 -18.453 1 22.73 13 ILE B N 1
ATOM 2249 C CA . ILE B 1 13 ? -16.656 20.844 -18.141 1 22.73 13 ILE B CA 1
ATOM 2250 C C . ILE B 1 13 ? -16.984 21.766 -16.969 1 22.73 13 ILE B C 1
ATOM 2252 O O . ILE B 1 13 ? -16.359 21.688 -15.914 1 22.73 13 ILE B O 1
ATOM 2256 N N . SER B 1 14 ? -17.594 22.891 -17.188 1 24.98 14 SER B N 1
ATOM 2257 C CA . SER B 1 14 ? -18.203 23.875 -16.297 1 24.98 14 SER B CA 1
ATOM 2258 C C . SER B 1 14 ? -19.297 23.266 -15.438 1 24.98 14 SER B C 1
ATOM 2260 O O . SER B 1 14 ? -20.297 22.766 -15.953 1 24.98 14 SER B O 1
ATOM 2262 N N . LEU B 1 15 ? -18.938 22.719 -14.297 1 24.06 15 LEU B N 1
ATOM 2263 C CA . LEU B 1 15 ? -19.922 22.375 -13.281 1 24.06 15 LEU B CA 1
ATOM 2264 C C . LEU B 1 15 ? -20.719 23.594 -12.852 1 24.06 15 LEU B C 1
ATOM 2266 O O . LEU B 1 15 ? -20.172 24.531 -12.266 1 24.06 15 LEU B O 1
ATOM 2270 N N . PHE B 1 16 ? -21.656 24 -13.648 1 25 16 PHE B N 1
ATOM 2271 C CA . PHE B 1 16 ? -22.641 25.016 -13.258 1 25 16 PHE B CA 1
ATOM 2272 C C . PHE B 1 16 ? -23.375 24.578 -11.992 1 25 16 PHE B C 1
ATOM 2274 O O . PHE B 1 16 ? -23.984 23.516 -11.953 1 25 16 PHE B O 1
ATOM 2281 N N . LEU B 1 17 ? -22.969 25.172 -10.914 1 26.22 17 LEU B N 1
ATOM 2282 C CA . LEU B 1 17 ? -23.641 25.188 -9.617 1 26.22 17 LEU B CA 1
ATOM 2283 C C . LEU B 1 17 ? -25.016 25.812 -9.727 1 26.22 17 LEU B C 1
ATOM 2285 O O . LEU B 1 17 ? -25.141 27.016 -10.023 1 26.22 17 LEU B O 1
ATOM 2289 N N . GLN B 1 18 ? -26.016 25.125 -10.266 1 26.92 18 GLN B N 1
ATOM 2290 C CA . GLN B 1 18 ? -27.359 25.641 -10.039 1 26.92 18 GLN B CA 1
ATOM 2291 C C . GLN B 1 18 ? -27.672 25.734 -8.555 1 26.92 18 GLN B C 1
ATOM 2293 O O . GLN B 1 18 ? -27.484 24.781 -7.809 1 26.92 18 GLN B O 1
ATOM 2298 N N . TYR B 1 19 ? -27.75 26.953 -8.062 1 26.92 19 TYR B N 1
ATOM 2299 C CA . TYR B 1 19 ? -28.219 27.422 -6.762 1 26.92 19 TYR B CA 1
ATOM 2300 C C . TYR B 1 19 ? -29.688 27.109 -6.559 1 26.92 19 TYR B C 1
ATOM 2302 O O . TYR B 1 19 ? -30.562 27.828 -7.051 1 26.92 19 TYR B O 1
ATOM 2310 N N . ASN B 1 20 ? -30.234 25.906 -6.793 1 29.86 20 ASN B N 1
ATOM 2311 C CA . ASN B 1 20 ? -31.641 25.844 -6.379 1 29.86 20 ASN B CA 1
ATOM 2312 C C . ASN B 1 20 ? -31.797 26.109 -4.887 1 29.86 20 ASN B C 1
ATOM 2314 O O . ASN B 1 20 ? -30.906 25.797 -4.098 1 29.86 20 ASN B O 1
ATOM 2318 N N . ASN B 1 21 ? -32.688 26.953 -4.527 1 30.25 21 ASN B N 1
ATOM 2319 C CA . ASN B 1 21 ? -33.281 27.406 -3.277 1 30.25 21 ASN B CA 1
ATOM 2320 C C . ASN B 1 21 ? -33.719 26.219 -2.42 1 30.25 21 ASN B C 1
ATOM 2322 O O . ASN B 1 21 ? -34.844 25.734 -2.551 1 30.25 21 ASN B O 1
ATOM 2326 N N . VAL B 1 22 ? -33 25.047 -2.295 1 29.48 22 VAL B N 1
ATOM 2327 C CA . VAL B 1 22 ? -33.625 23.969 -1.545 1 29.48 22 VAL B CA 1
ATOM 2328 C C . VAL B 1 22 ? -33.875 24.406 -0.103 1 29.48 22 VAL B C 1
ATOM 2330 O O . VAL B 1 22 ? -33 25.062 0.504 1 29.48 22 VAL B O 1
ATOM 2333 N N . HIS B 1 23 ? -35.094 24.547 0.304 1 32.72 23 HIS B N 1
ATOM 2334 C CA . HIS B 1 23 ? -35.625 24.375 1.657 1 32.72 23 HIS B CA 1
ATOM 2335 C C . HIS B 1 23 ? -34.875 23.281 2.41 1 32.72 23 HIS B C 1
ATOM 2337 O O . HIS B 1 23 ? -34.625 22.203 1.863 1 32.72 23 HIS B O 1
ATOM 2343 N N . SER B 1 24 ? -34.062 23.656 3.414 1 30.86 24 SER B N 1
ATOM 2344 C CA . SER B 1 24 ? -33 23 4.168 1 30.86 24 SER B CA 1
ATOM 2345 C C . SER B 1 24 ? -33.5 21.719 4.836 1 30.86 24 SER B C 1
ATOM 2347 O O . SER B 1 24 ? -34 21.766 5.961 1 30.86 24 SER B O 1
ATOM 2349 N N . GLN B 1 25 ? -34.531 21.031 4.301 1 32.38 25 GLN B N 1
ATOM 2350 C CA . GLN B 1 25 ? -34.594 19.75 5.016 1 32.38 25 GLN B CA 1
ATOM 2351 C C . GLN B 1 25 ? -33.188 19.125 5.102 1 32.38 25 GLN B C 1
ATOM 2353 O O . GLN B 1 25 ? -32.469 19.078 4.105 1 32.38 25 GLN B O 1
ATOM 2358 N N . TYR B 1 26 ? -32.562 19.141 6.285 1 31.56 26 TYR B N 1
ATOM 2359 C CA . TYR B 1 26 ? -31.328 18.438 6.551 1 31.56 26 TYR B CA 1
ATOM 2360 C C . TYR B 1 26 ? -31.312 17.078 5.836 1 31.56 26 TYR B C 1
ATOM 2362 O O . TYR B 1 26 ? -31.844 16.094 6.348 1 31.56 26 TYR B O 1
ATOM 2370 N N . SER B 1 27 ? -31.781 16.969 4.637 1 33.94 27 SER B N 1
ATOM 2371 C CA . SER B 1 27 ? -31.516 15.734 3.893 1 33.94 27 SER B CA 1
ATOM 2372 C C . SER B 1 27 ? -30.062 15.297 4.039 1 33.94 27 SER B C 1
ATOM 2374 O O . SER B 1 27 ? -29.156 16.141 4.043 1 33.94 27 SER B O 1
ATOM 2376 N N . GLN B 1 28 ? -29.797 14.109 4.695 1 37.19 28 GLN B N 1
ATOM 2377 C CA . GLN B 1 28 ? -28.5 13.438 4.684 1 37.19 28 GLN B CA 1
ATOM 2378 C C . GLN B 1 28 ? -27.797 13.633 3.348 1 37.19 28 GLN B C 1
ATOM 2380 O O . GLN B 1 28 ? -28.312 13.258 2.297 1 37.19 28 GLN B O 1
ATOM 2385 N N . SER B 1 29 ? -27.281 14.758 3.055 1 40.88 29 SER B N 1
ATOM 2386 C CA . SER B 1 29 ? -26.516 14.984 1.835 1 40.88 29 SER B CA 1
ATOM 2387 C C . SER B 1 29 ? -25.891 13.688 1.32 1 40.88 29 SER B C 1
ATOM 2389 O O . SER B 1 29 ? -25.391 12.875 2.105 1 40.88 29 SER B O 1
ATOM 2391 N N . PRO B 1 30 ? -26.344 13.141 0.233 1 44.59 30 PRO B N 1
ATOM 2392 C CA . PRO B 1 30 ? -25.719 11.938 -0.32 1 44.59 30 PRO B CA 1
ATOM 2393 C C . PRO B 1 30 ? -24.203 11.906 -0.101 1 44.59 30 PRO B C 1
ATOM 2395 O O . PRO B 1 30 ? -23.516 12.891 -0.369 1 44.59 30 PRO B O 1
ATOM 2398 N N . GLN B 1 31 ? -23.766 11.258 1.003 1 52.66 31 GLN B N 1
ATOM 2399 C CA . GLN B 1 31 ? -22.344 11.062 1.215 1 52.66 31 GLN B CA 1
ATOM 2400 C C . GLN B 1 31 ? -21.609 10.891 -0.111 1 52.66 31 GLN B C 1
ATOM 2402 O O . GLN B 1 31 ? -22.109 10.203 -1.014 1 52.66 31 GLN B O 1
ATOM 2407 N N . ALA B 1 32 ? -20.812 11.828 -0.55 1 57.84 32 ALA B N 1
ATOM 2408 C CA . ALA B 1 32 ? -19.953 11.672 -1.726 1 57.84 32 ALA B CA 1
ATOM 2409 C C . ALA B 1 32 ? -19.516 10.227 -1.9 1 57.84 32 ALA B C 1
ATOM 2411 O O . ALA B 1 32 ? -19.25 9.523 -0.917 1 57.84 32 ALA B O 1
ATOM 2412 N N . PRO B 1 33 ? -19.719 9.758 -3.178 1 69 33 PRO B N 1
ATOM 2413 C CA . PRO B 1 33 ? -19.312 8.375 -3.422 1 69 33 PRO B CA 1
ATOM 2414 C C . PRO B 1 33 ? -17.922 8.062 -2.896 1 69 33 PRO B C 1
ATOM 2416 O O . PRO B 1 33 ? -17.031 8.914 -2.973 1 69 33 PRO B O 1
ATOM 2419 N N . GLN B 1 34 ? -17.828 7.02 -2.107 1 83.88 34 GLN B N 1
ATOM 2420 C CA . GLN B 1 34 ? -16.578 6.523 -1.551 1 83.88 34 GLN B CA 1
ATOM 2421 C C . GLN B 1 34 ? -15.656 5.996 -2.648 1 83.88 34 GLN B C 1
ATOM 2423 O O . GLN B 1 34 ? -16.109 5.312 -3.568 1 83.88 34 GLN B O 1
ATOM 2428 N N . PHE B 1 35 ? -14.555 6.609 -2.797 1 92.19 35 PHE B N 1
ATOM 2429 C CA . PHE B 1 35 ? -13.523 6.086 -3.678 1 92.19 35 PHE B CA 1
ATOM 2430 C C . PHE B 1 35 ? -12.242 5.793 -2.896 1 92.19 35 PHE B C 1
ATOM 2432 O O . PHE B 1 35 ? -11.781 6.629 -2.115 1 92.19 35 PHE B O 1
ATOM 2439 N N . GLU B 1 36 ? -11.773 4.57 -3.059 1 96.12 36 GLU B N 1
ATOM 2440 C CA . GLU B 1 36 ? -10.531 4.098 -2.457 1 96.12 36 GLU B CA 1
ATOM 2441 C C . GLU B 1 36 ? -9.703 3.289 -3.455 1 96.12 36 GLU B C 1
ATOM 2443 O O . GLU B 1 36 ? -10.242 2.449 -4.176 1 96.12 36 GLU B O 1
ATOM 2448 N N . SER B 1 37 ? -8.43 3.58 -3.562 1 97.88 37 SER B N 1
ATOM 2449 C CA . SER B 1 37 ? -7.586 2.787 -4.453 1 97.88 37 SER B CA 1
ATOM 2450 C C . SER B 1 37 ? -6.234 2.488 -3.812 1 97.88 37 SER B C 1
ATOM 2452 O O . SER B 1 37 ? -5.785 3.221 -2.928 1 97.88 37 SER B O 1
ATOM 2454 N N . VAL B 1 38 ? -5.668 1.408 -4.125 1 98.31 38 VAL B N 1
ATOM 2455 C CA . VAL B 1 38 ? -4.309 1.007 -3.768 1 98.31 38 VAL B CA 1
ATOM 2456 C C . VAL B 1 38 ? -3.602 0.429 -4.992 1 98.31 38 VAL B C 1
ATOM 2458 O O . VAL B 1 38 ? -4.211 -0.293 -5.785 1 98.31 38 VAL B O 1
ATOM 2461 N N . ALA B 1 39 ? -2.316 0.749 -5.172 1 98.62 39 ALA B N 1
ATOM 2462 C CA . ALA B 1 39 ? -1.531 0.216 -6.281 1 98.62 39 ALA B CA 1
ATOM 2463 C C . ALA B 1 39 ? -0.058 0.094 -5.902 1 98.62 39 ALA B C 1
ATOM 2465 O O . ALA B 1 39 ? 0.448 0.873 -5.094 1 98.62 39 ALA B O 1
ATOM 2466 N N . PHE B 1 40 ? 0.575 -0.905 -6.473 1 98.69 40 PHE B N 1
ATOM 2467 C CA . PHE B 1 40 ? 2.027 -1.002 -6.383 1 98.69 40 PHE B CA 1
ATOM 2468 C C . PHE B 1 40 ? 2.607 -1.615 -7.652 1 98.69 40 PHE B C 1
ATOM 2470 O O . PHE B 1 40 ? 1.906 -2.311 -8.391 1 98.69 40 PHE B O 1
ATOM 2477 N N . THR B 1 41 ? 3.857 -1.333 -7.941 1 98.44 41 THR B N 1
ATOM 2478 C CA . THR B 1 41 ? 4.637 -1.941 -9.008 1 98.44 41 THR B CA 1
ATOM 2479 C C . THR B 1 41 ? 6.043 -2.289 -8.523 1 98.44 41 THR B C 1
ATOM 2481 O O . THR B 1 41 ? 6.699 -1.477 -7.871 1 98.44 41 THR B O 1
ATOM 2484 N N . LEU B 1 42 ? 6.48 -3.451 -8.82 1 97.94 42 LEU B N 1
ATOM 2485 C CA . LEU B 1 42 ? 7.828 -3.947 -8.562 1 97.94 42 LEU B CA 1
ATOM 2486 C C . LEU B 1 42 ? 8.453 -4.512 -9.836 1 97.94 42 LEU B C 1
ATOM 2488 O O . LEU B 1 42 ? 7.992 -5.523 -10.359 1 97.94 42 LEU B O 1
ATOM 2492 N N . THR B 1 43 ? 9.539 -3.938 -10.266 1 97.56 43 THR B N 1
ATOM 2493 C CA . THR B 1 43 ? 10.219 -4.496 -11.43 1 97.56 43 THR B CA 1
ATOM 2494 C C . THR B 1 43 ? 11.266 -5.52 -11.008 1 97.56 43 THR B C 1
ATOM 2496 O O . THR B 1 43 ? 11.781 -6.266 -11.844 1 97.56 43 THR B O 1
ATOM 2499 N N . ARG B 1 44 ? 11.562 -5.484 -9.766 1 96.31 44 ARG B N 1
ATOM 2500 C CA . ARG B 1 44 ? 12.406 -6.492 -9.125 1 96.31 44 ARG B CA 1
ATOM 2501 C C . ARG B 1 44 ? 12.047 -6.648 -7.652 1 96.31 44 ARG B C 1
ATOM 2503 O O . ARG B 1 44 ? 11.32 -5.828 -7.094 1 96.31 44 ARG B O 1
ATOM 2510 N N . PHE B 1 45 ? 12.594 -7.66 -7.051 1 97.06 45 PHE B N 1
ATOM 2511 C CA . PHE B 1 45 ? 12.359 -7.918 -5.637 1 97.06 45 PHE B CA 1
ATOM 2512 C C . PHE B 1 45 ? 13.617 -7.676 -4.82 1 97.06 45 PHE B C 1
ATOM 2514 O O . PHE B 1 45 ? 14.719 -8.008 -5.262 1 97.06 45 PHE B O 1
ATOM 2521 N N . GLU B 1 46 ? 13.391 -7.141 -3.684 1 94.25 46 GLU B N 1
ATOM 2522 C CA . GLU B 1 46 ? 14.5 -6.906 -2.764 1 94.25 46 GLU B CA 1
ATOM 2523 C C . GLU B 1 46 ? 14.266 -7.59 -1.422 1 94.25 46 GLU B C 1
ATOM 2525 O O . GLU B 1 46 ? 13.156 -7.535 -0.878 1 94.25 46 GLU B O 1
ATOM 2530 N N . VAL B 1 47 ? 15.297 -8.156 -0.919 1 93.12 47 VAL B N 1
ATOM 2531 C CA . VAL B 1 47 ? 15.211 -8.898 0.333 1 93.12 47 VAL B CA 1
ATOM 2532 C C . VAL B 1 47 ? 14.789 -7.965 1.465 1 93.12 47 VAL B C 1
ATOM 2534 O O . VAL B 1 47 ? 14.07 -8.367 2.377 1 93.12 47 VAL B O 1
ATOM 2537 N N . GLU B 1 48 ? 15.133 -6.684 1.366 1 91.94 48 GLU B N 1
ATOM 2538 C CA . GLU B 1 48 ? 14.914 -5.727 2.447 1 91.94 48 GLU B CA 1
ATOM 2539 C C . GLU B 1 48 ? 13.523 -5.098 2.346 1 91.94 48 GLU B C 1
ATOM 2541 O O . GLU B 1 48 ? 13.125 -4.316 3.213 1 91.94 48 GLU B O 1
ATOM 2546 N N . ASN B 1 49 ? 12.828 -5.422 1.318 1 94.81 49 ASN B N 1
ATOM 2547 C CA . ASN B 1 49 ? 11.5 -4.836 1.17 1 94.81 49 ASN B CA 1
ATOM 2548 C C . ASN B 1 49 ? 10.539 -5.359 2.23 1 94.81 49 ASN B C 1
ATOM 2550 O O . ASN B 1 49 ? 10.141 -6.527 2.193 1 94.81 49 ASN B O 1
ATOM 2554 N N . PRO B 1 50 ? 10.125 -4.488 3.119 1 96 50 PRO B N 1
ATOM 2555 C CA . PRO B 1 50 ? 9.281 -4.957 4.223 1 96 50 PRO B CA 1
ATOM 2556 C C . PRO B 1 50 ? 7.844 -5.238 3.789 1 96 50 PRO B C 1
ATOM 2558 O O . PRO B 1 50 ? 7.059 -5.785 4.566 1 96 50 PRO B O 1
ATOM 2561 N N . ASP B 1 51 ? 7.465 -4.895 2.613 1 96.75 51 ASP B N 1
ATOM 2562 C CA . ASP B 1 51 ? 6.094 -5.078 2.15 1 96.75 51 ASP B CA 1
ATOM 2563 C C . ASP B 1 51 ? 5.855 -6.516 1.697 1 96.75 51 ASP B C 1
ATOM 2565 O O . ASP B 1 51 ? 4.711 -6.93 1.502 1 96.75 51 ASP B O 1
ATOM 2569 N N . ILE B 1 52 ? 6.945 -7.234 1.479 1 97.88 52 ILE B N 1
ATOM 2570 C CA . ILE B 1 52 ? 6.832 -8.617 1.014 1 97.88 52 ILE B CA 1
ATOM 2571 C C . ILE B 1 52 ? 7.102 -9.57 2.17 1 97.88 52 ILE B C 1
ATOM 2573 O O . ILE B 1 52 ? 8.195 -9.586 2.734 1 97.88 52 ILE B O 1
ATOM 2577 N N . PHE B 1 53 ? 6.145 -10.414 2.484 1 97.69 53 PHE B N 1
ATOM 2578 C CA . PHE B 1 53 ? 6.273 -11.406 3.543 1 97.69 53 PHE B CA 1
ATOM 2579 C C . PHE B 1 53 ? 6.527 -12.797 2.955 1 97.69 53 PHE B C 1
ATOM 2581 O O . PHE B 1 53 ? 5.672 -13.344 2.26 1 97.69 53 PHE B O 1
ATOM 2588 N N . LEU B 1 54 ? 7.699 -13.305 3.207 1 98.12 54 LEU B N 1
ATOM 2589 C CA . LEU B 1 54 ? 8.094 -14.609 2.701 1 98.12 54 LEU B CA 1
ATOM 2590 C C . LEU B 1 54 ? 7.836 -15.695 3.746 1 98.12 54 LEU B C 1
ATOM 2592 O O . LEU B 1 54 ? 8.102 -15.492 4.934 1 98.12 54 LEU B O 1
ATOM 2596 N N . GLN B 1 55 ? 7.336 -16.781 3.309 1 98 55 GLN B N 1
ATOM 2597 C CA . GLN B 1 55 ? 7.094 -17.922 4.184 1 98 55 GLN B CA 1
ATOM 2598 C C . GLN B 1 55 ? 7.699 -19.203 3.605 1 98 55 GLN B C 1
ATOM 2600 O O . GLN B 1 55 ? 7.727 -19.375 2.387 1 98 55 GLN B O 1
ATOM 2605 N N . ALA B 1 56 ? 8.141 -20.062 4.527 1 98.19 56 ALA B N 1
ATOM 2606 C CA . ALA B 1 56 ? 8.68 -21.391 4.199 1 98.19 56 ALA B CA 1
ATOM 2607 C C . ALA B 1 56 ? 9.844 -21.281 3.223 1 98.19 56 ALA B C 1
ATOM 2609 O O . ALA B 1 56 ? 10.844 -20.609 3.508 1 98.19 56 ALA B O 1
ATOM 2610 N N . ASP B 1 57 ? 9.719 -21.875 2 1 98.5 57 ASP B N 1
ATOM 2611 C CA . ASP B 1 57 ? 10.898 -22.031 1.157 1 98.5 57 ASP B CA 1
ATOM 2612 C C . ASP B 1 57 ? 11.047 -20.844 0.196 1 98.5 57 ASP B C 1
ATOM 2614 O O . ASP B 1 57 ? 11.984 -20.812 -0.601 1 98.5 57 ASP B O 1
ATOM 2618 N N . ALA B 1 58 ? 10.125 -19.891 0.234 1 98.5 58 ALA B N 1
ATOM 2619 C CA . ALA B 1 58 ? 10.227 -18.719 -0.635 1 98.5 58 ALA B CA 1
ATOM 2620 C C . ALA B 1 58 ? 11.453 -17.891 -0.284 1 98.5 58 ALA B C 1
ATOM 2622 O O . ALA B 1 58 ? 11.781 -17.719 0.892 1 98.5 58 ALA B O 1
ATOM 2623 N N . SER B 1 59 ? 12.102 -17.375 -1.313 1 98.19 59 SER B N 1
ATOM 2624 C CA . SER B 1 59 ? 13.297 -16.562 -1.107 1 98.19 59 SER B CA 1
ATOM 2625 C C . SER B 1 59 ? 13.477 -15.539 -2.23 1 98.19 59 SER B C 1
ATOM 2627 O O . SER B 1 59 ? 12.859 -15.664 -3.291 1 98.19 59 SER B O 1
ATOM 2629 N N . ILE B 1 60 ? 14.219 -14.539 -1.94 1 97.56 60 ILE B N 1
ATOM 2630 C CA . ILE B 1 60 ? 14.562 -13.523 -2.928 1 97.56 60 ILE B CA 1
ATOM 2631 C C . ILE B 1 60 ? 16.078 -13.516 -3.162 1 97.56 60 ILE B C 1
ATOM 2633 O O . ILE B 1 60 ? 16.859 -13.531 -2.209 1 97.56 60 ILE B O 1
ATOM 2637 N N . SER B 1 61 ? 16.453 -13.617 -4.371 1 94.56 61 SER B N 1
ATOM 2638 C CA . SER B 1 61 ? 17.859 -13.508 -4.77 1 94.56 61 SER B CA 1
ATOM 2639 C C . SER B 1 61 ? 17.984 -12.914 -6.168 1 94.56 61 SER B C 1
ATOM 2641 O O . SER B 1 61 ? 17.25 -13.289 -7.078 1 94.56 61 SER B O 1
ATOM 2643 N N . GLY B 1 62 ? 18.922 -11.945 -6.312 1 93.06 62 GLY B N 1
ATOM 2644 C CA . GLY B 1 62 ? 19.188 -11.344 -7.613 1 93.06 62 GLY B CA 1
ATOM 2645 C C . GLY B 1 62 ? 17.984 -10.602 -8.172 1 93.06 62 GLY B C 1
ATOM 2646 O O . GLY B 1 62 ? 17.766 -10.578 -9.383 1 93.06 62 GLY B O 1
ATOM 2647 N N . GLY B 1 63 ? 17.125 -10.156 -7.359 1 96 63 GLY B N 1
ATOM 2648 C CA . GLY B 1 63 ? 15.969 -9.406 -7.797 1 96 63 GLY B CA 1
ATOM 2649 C C . GLY B 1 63 ? 14.789 -10.281 -8.18 1 96 63 GLY B C 1
ATOM 2650 O O . GLY B 1 63 ? 13.781 -9.789 -8.688 1 96 63 GLY B O 1
ATOM 2651 N N . VAL B 1 64 ? 14.961 -11.562 -7.996 1 97.38 64 VAL B N 1
ATOM 2652 C CA . VAL B 1 64 ? 13.953 -12.531 -8.398 1 97.38 64 VAL B CA 1
ATOM 2653 C C . VAL B 1 64 ? 13.328 -13.172 -7.164 1 97.38 64 VAL B C 1
ATOM 2655 O O . VAL B 1 64 ? 14.031 -13.508 -6.207 1 97.38 64 VAL B O 1
ATOM 2658 N N . LEU B 1 65 ? 12 -13.312 -7.18 1 98.62 65 LEU B N 1
ATOM 2659 C CA . LEU B 1 65 ? 11.289 -14.055 -6.145 1 98.62 65 LEU B CA 1
ATOM 2660 C C . LEU B 1 65 ? 11.148 -15.523 -6.527 1 98.62 65 LEU B C 1
ATOM 2662 O O . LEU B 1 65 ? 10.445 -15.852 -7.484 1 98.62 65 LEU B O 1
ATOM 2666 N N . ARG B 1 66 ? 11.773 -16.391 -5.805 1 98.56 66 ARG B N 1
ATOM 2667 C CA . ARG B 1 66 ? 11.633 -17.828 -6.016 1 98.56 66 ARG B CA 1
ATOM 2668 C C . ARG B 1 66 ? 10.75 -18.453 -4.949 1 98.56 66 ARG B C 1
ATOM 2670 O O . ARG B 1 66 ? 11.008 -18.312 -3.752 1 98.56 66 ARG B O 1
ATOM 2677 N N . LEU B 1 67 ? 9.789 -19.219 -5.352 1 98.81 67 LEU B N 1
ATOM 2678 C CA . LEU B 1 67 ? 8.781 -19.719 -4.418 1 98.81 67 LEU B CA 1
ATOM 2679 C C . LEU B 1 67 ? 9.133 -21.109 -3.924 1 98.81 67 LEU B C 1
ATOM 2681 O O . LEU B 1 67 ? 8.688 -21.531 -2.854 1 98.81 67 LEU B O 1
ATOM 2685 N N . THR B 1 68 ? 9.891 -21.859 -4.715 1 98.44 68 THR B N 1
ATOM 2686 C CA . THR B 1 68 ? 10.305 -23.188 -4.293 1 98.44 68 THR B CA 1
ATOM 2687 C C . THR B 1 68 ? 11.82 -23.281 -4.199 1 98.44 68 THR B C 1
ATOM 2689 O O . THR B 1 68 ? 12.539 -22.531 -4.875 1 98.44 68 THR B O 1
ATOM 2692 N N . LYS B 1 69 ? 12.305 -24.219 -3.479 1 97.12 69 LYS B N 1
ATOM 2693 C CA . LYS B 1 69 ? 13.719 -24.234 -3.094 1 97.12 69 LYS B CA 1
ATOM 2694 C C . LYS B 1 69 ? 14.539 -25.078 -4.059 1 97.12 69 LYS B C 1
ATOM 2696 O O . LYS B 1 69 ? 14 -25.984 -4.715 1 97.12 69 LYS B O 1
ATOM 2701 N N . THR B 1 70 ? 15.781 -24.75 -4.156 1 95.38 70 THR B N 1
ATOM 2702 C CA . THR B 1 70 ? 16.781 -25.516 -4.883 1 95.38 70 THR B CA 1
ATOM 2703 C C . THR B 1 70 ? 17.906 -25.953 -3.953 1 95.38 70 THR B C 1
ATOM 2705 O O . THR B 1 70 ? 18.078 -25.391 -2.865 1 95.38 70 THR B O 1
ATOM 2708 N N . ASP B 1 71 ? 18.625 -26.906 -4.398 1 94.12 71 ASP B N 1
ATOM 2709 C CA . ASP B 1 71 ? 19.844 -27.234 -3.666 1 94.12 71 ASP B CA 1
ATOM 2710 C C . ASP B 1 71 ? 20.969 -26.281 -4.035 1 94.12 71 ASP B C 1
ATOM 2712 O O . ASP B 1 71 ? 20.75 -25.281 -4.719 1 94.12 71 ASP B O 1
ATOM 2716 N N . GLN B 1 72 ? 22.141 -26.484 -3.547 1 91.62 72 GLN B N 1
ATOM 2717 C CA . GLN B 1 72 ? 23.281 -25.594 -3.709 1 91.62 72 GLN B CA 1
ATOM 2718 C C . GLN B 1 72 ? 23.703 -25.5 -5.168 1 91.62 72 GLN B C 1
ATOM 2720 O O . GLN B 1 72 ? 24.438 -24.594 -5.555 1 91.62 72 GLN B O 1
ATOM 2725 N N . TYR B 1 73 ? 23.25 -26.469 -5.973 1 90.25 73 TYR B N 1
ATOM 2726 C CA . TYR B 1 73 ? 23.641 -26.516 -7.379 1 90.25 73 TYR B CA 1
ATOM 2727 C C . TYR B 1 73 ? 22.531 -25.984 -8.273 1 90.25 73 TYR B C 1
ATOM 2729 O O . TYR B 1 73 ? 22.625 -26.047 -9.5 1 90.25 73 TYR B O 1
ATOM 2737 N N . GLY B 1 74 ? 21.438 -25.578 -7.656 1 89.5 74 GLY B N 1
ATOM 2738 C CA . GLY B 1 74 ? 20.344 -24.984 -8.422 1 89.5 74 GLY B CA 1
ATOM 2739 C C . GLY B 1 74 ? 19.281 -26 -8.812 1 89.5 74 GLY B C 1
ATOM 2740 O O . GLY B 1 74 ? 18.344 -25.656 -9.547 1 89.5 74 GLY B O 1
ATOM 2741 N N . LYS B 1 75 ? 19.391 -27.234 -8.367 1 92.75 75 LYS B N 1
ATOM 2742 C CA . LYS B 1 75 ? 18.406 -28.25 -8.68 1 92.75 75 LYS B CA 1
ATOM 2743 C C . LYS B 1 75 ? 17.172 -28.109 -7.793 1 92.75 75 LYS B C 1
ATOM 2745 O O . LYS B 1 75 ? 17.281 -28.062 -6.566 1 92.75 75 LYS B O 1
ATOM 2750 N N . PRO B 1 76 ? 16.016 -28.078 -8.453 1 96.25 76 PRO B N 1
ATOM 2751 C CA . PRO B 1 76 ? 14.797 -27.984 -7.633 1 96.25 76 PRO B CA 1
ATOM 2752 C C . PRO B 1 76 ? 14.633 -29.188 -6.699 1 96.25 76 PRO B C 1
ATOM 2754 O O . PRO B 1 76 ? 15.008 -30.312 -7.051 1 96.25 76 PRO B O 1
ATOM 2757 N N . LEU B 1 77 ? 14.008 -28.969 -5.551 1 96.38 77 LEU B N 1
ATOM 2758 C CA . LEU B 1 77 ? 13.875 -30 -4.531 1 96.38 77 LEU B CA 1
ATOM 2759 C C . LEU B 1 77 ? 12.43 -30.484 -4.434 1 96.38 77 LEU B C 1
ATOM 2761 O O . LEU B 1 77 ? 11.5 -29.719 -4.727 1 96.38 77 LEU B O 1
ATOM 2765 N N . GLN B 1 78 ? 12.281 -31.703 -3.959 1 96.44 78 GLN B N 1
ATOM 2766 C CA . GLN B 1 78 ? 10.961 -32.312 -3.77 1 96.44 78 GLN B CA 1
ATOM 2767 C C . GLN B 1 78 ? 10.289 -31.766 -2.51 1 96.44 78 GLN B C 1
ATOM 2769 O O . GLN B 1 78 ? 10.969 -31.328 -1.578 1 96.44 78 GLN B O 1
ATOM 2774 N N . LYS B 1 79 ? 8.945 -31.781 -2.545 1 97.88 79 LYS B N 1
ATOM 2775 C CA . LYS B 1 79 ? 8.094 -31.422 -1.412 1 97.88 79 LYS B CA 1
ATOM 2776 C C . LYS B 1 79 ? 8.43 -30.031 -0.888 1 97.88 79 LYS B C 1
ATOM 2778 O O . LYS B 1 79 ? 8.469 -29.812 0.324 1 97.88 79 LYS B O 1
ATOM 2783 N N . SER B 1 80 ? 8.805 -29.172 -1.758 1 98.25 80 SER B N 1
ATOM 2784 C CA . SER B 1 80 ? 9.047 -27.781 -1.427 1 98.25 80 SER B CA 1
ATOM 2785 C C . SER B 1 80 ? 7.754 -26.969 -1.468 1 98.25 80 SER B C 1
ATOM 2787 O O . SER B 1 80 ? 6.922 -27.156 -2.357 1 98.25 80 SER B O 1
ATOM 2789 N N . VAL B 1 81 ? 7.535 -26.109 -0.471 1 98.75 81 VAL B N 1
ATOM 2790 C CA . VAL B 1 81 ? 6.398 -25.188 -0.396 1 98.75 81 VAL B CA 1
ATOM 2791 C C . VAL B 1 81 ? 6.895 -23.781 -0.09 1 98.75 81 VAL B C 1
ATOM 2793 O O . VAL B 1 81 ? 7.758 -23.594 0.769 1 98.75 81 VAL B O 1
ATOM 2796 N N . GLY B 1 82 ? 6.367 -22.797 -0.823 1 98.69 82 GLY B N 1
ATOM 2797 C CA . GLY B 1 82 ? 6.691 -21.422 -0.521 1 98.69 82 GLY B CA 1
ATOM 2798 C C . GLY B 1 82 ? 5.574 -20.453 -0.863 1 98.69 82 GLY B C 1
ATOM 2799 O O . GLY B 1 82 ? 4.746 -20.734 -1.73 1 98.69 82 GLY B O 1
ATOM 2800 N N . ARG B 1 83 ? 5.57 -19.375 -0.108 1 98.44 83 ARG B N 1
ATOM 2801 C CA . ARG B 1 83 ? 4.555 -18.328 -0.288 1 98.44 83 ARG B CA 1
ATOM 2802 C C . ARG B 1 83 ? 5.156 -16.938 -0.101 1 98.44 83 ARG B C 1
ATOM 2804 O O . ARG B 1 83 ? 6.043 -16.75 0.732 1 98.44 83 ARG B O 1
ATOM 2811 N N . ALA B 1 84 ? 4.742 -16.031 -0.89 1 98.56 84 ALA B N 1
ATOM 2812 C CA . ALA B 1 84 ? 5.031 -14.602 -0.747 1 98.56 84 ALA B CA 1
ATOM 2813 C C . ALA B 1 84 ? 3.748 -13.781 -0.767 1 98.56 84 ALA B C 1
ATOM 2815 O O . ALA B 1 84 ? 2.938 -13.906 -1.688 1 98.56 84 ALA B O 1
ATOM 2816 N N . THR B 1 85 ? 3.57 -12.969 0.248 1 98.38 85 THR B N 1
ATOM 2817 C CA . THR B 1 85 ? 2.365 -12.156 0.379 1 98.38 85 THR B CA 1
ATOM 2818 C C . THR B 1 85 ? 2.713 -10.672 0.437 1 98.38 85 THR B C 1
ATOM 2820 O O . THR B 1 85 ? 3.666 -10.281 1.111 1 98.38 85 THR B O 1
ATOM 2823 N N . TYR B 1 86 ? 2.043 -9.883 -0.402 1 98.25 86 TYR B N 1
ATOM 2824 C CA . TYR B 1 86 ? 2.129 -8.438 -0.225 1 98.25 86 TYR B CA 1
ATOM 2825 C C . TYR B 1 86 ? 1.317 -7.984 0.983 1 98.25 86 TYR B C 1
ATOM 2827 O O . TYR B 1 86 ? 0.112 -8.234 1.058 1 98.25 86 TYR B O 1
ATOM 2835 N N . LEU B 1 87 ? 1.829 -7.199 1.866 1 96.75 87 LEU B N 1
ATOM 2836 C CA . LEU B 1 87 ? 1.3 -7.059 3.217 1 96.75 87 LEU B CA 1
ATOM 2837 C C . LEU B 1 87 ? 0.209 -5.996 3.266 1 96.75 87 LEU B C 1
ATOM 2839 O O . LEU B 1 87 ? -0.585 -5.957 4.207 1 96.75 87 LEU B O 1
ATOM 2843 N N . THR B 1 88 ? 0.123 -5.086 2.352 1 96 88 THR B N 1
ATOM 2844 C CA . THR B 1 88 ? -0.884 -4.027 2.369 1 96 88 THR B CA 1
ATOM 2845 C C . THR B 1 88 ? -2.287 -4.617 2.25 1 96 88 THR B C 1
ATOM 2847 O O . THR B 1 88 ? -2.59 -5.32 1.284 1 96 88 THR B O 1
ATOM 2850 N N . PRO B 1 89 ? -3.178 -4.27 3.23 1 97.38 89 PRO B N 1
ATOM 2851 C CA . PRO B 1 89 ? -4.574 -4.691 3.076 1 97.38 89 PRO B CA 1
ATOM 2852 C C . PRO B 1 89 ? -5.262 -4.027 1.886 1 97.38 89 PRO B C 1
ATOM 2854 O O . PRO B 1 89 ? -5.027 -2.846 1.611 1 97.38 89 PRO B O 1
ATOM 2857 N N . ILE B 1 90 ? -6.055 -4.785 1.204 1 98.06 90 ILE B N 1
ATOM 2858 C CA . ILE B 1 90 ? -6.812 -4.312 0.05 1 98.06 90 ILE B CA 1
ATOM 2859 C C . ILE B 1 90 ? -8.312 -4.41 0.34 1 98.06 90 ILE B C 1
ATOM 2861 O O . ILE B 1 90 ? -8.805 -5.465 0.736 1 98.06 90 ILE B O 1
ATOM 2865 N N . HIS B 1 91 ? -8.992 -3.34 0.165 1 97.81 91 HIS B N 1
ATOM 2866 C CA . HIS B 1 91 ? -10.445 -3.285 0.332 1 97.81 91 HIS B CA 1
ATOM 2867 C C . HIS B 1 91 ? -11.164 -3.809 -0.907 1 97.81 91 HIS B C 1
ATOM 2869 O O . HIS B 1 91 ? -11.445 -3.045 -1.835 1 97.81 91 HIS B O 1
ATOM 2875 N N . ILE B 1 92 ? -11.578 -5.074 -0.89 1 98.19 92 ILE B N 1
ATOM 2876 C CA . ILE B 1 92 ? -11.992 -5.695 -2.141 1 98.19 92 ILE B CA 1
ATOM 2877 C C . ILE B 1 92 ? -13.516 -5.59 -2.289 1 98.19 92 ILE B C 1
ATOM 2879 O O . ILE B 1 92 ? -14.047 -5.719 -3.393 1 98.19 92 ILE B O 1
ATOM 2883 N N . TRP B 1 93 ? -14.211 -5.344 -1.208 1 97.56 93 TRP B N 1
ATOM 2884 C CA . TRP B 1 93 ? -15.625 -4.977 -1.229 1 97.56 93 TRP B CA 1
ATOM 2885 C C . TRP B 1 93 ? -16.031 -4.312 0.082 1 97.56 93 TRP B C 1
ATOM 2887 O O . TRP B 1 93 ? -15.336 -4.43 1.091 1 97.56 93 TRP B O 1
ATOM 2897 N N . ASP B 1 94 ? -17.062 -3.566 0.034 1 95.75 94 ASP B N 1
ATOM 2898 C CA . ASP B 1 94 ? -17.516 -2.812 1.2 1 95.75 94 ASP B CA 1
ATOM 2899 C C . ASP B 1 94 ? -18.75 -3.467 1.836 1 95.75 94 ASP B C 1
ATOM 2901 O O . ASP B 1 94 ? -19.797 -3.584 1.199 1 95.75 94 ASP B O 1
ATOM 2905 N N . LYS B 1 95 ? -18.672 -3.781 3.076 1 93.56 95 LYS B N 1
ATOM 2906 C CA . LYS B 1 95 ? -19.719 -4.531 3.752 1 93.56 95 LYS B CA 1
ATOM 2907 C C . LYS B 1 95 ? -20.984 -3.682 3.928 1 93.56 95 LYS B C 1
ATOM 2909 O O . LYS B 1 95 ? -22.094 -4.211 3.988 1 93.56 95 LYS B O 1
ATOM 2914 N N . ASN B 1 96 ? -20.812 -2.416 4.066 1 90.75 96 ASN B N 1
ATOM 2915 C CA . ASN B 1 96 ? -21.938 -1.534 4.309 1 90.75 96 ASN B CA 1
ATOM 2916 C C . ASN B 1 96 ? -22.688 -1.218 3.018 1 90.75 96 ASN B C 1
ATOM 2918 O O . ASN B 1 96 ? -23.922 -1.278 2.979 1 90.75 96 ASN B O 1
ATOM 2922 N N . SER B 1 97 ? -22.031 -0.955 1.925 1 91.94 97 SER B N 1
ATOM 2923 C CA . SER B 1 97 ? -22.656 -0.538 0.677 1 91.94 97 SER B CA 1
ATOM 2924 C C . SER B 1 97 ? -22.844 -1.719 -0.268 1 91.94 97 SER B C 1
ATOM 2926 O O . SER B 1 97 ? -23.672 -1.664 -1.181 1 91.94 97 SER B O 1
ATOM 2928 N N . GLY B 1 98 ? -22.047 -2.756 -0.13 1 95.31 98 GLY B N 1
ATOM 2929 C CA . GLY B 1 98 ? -22.062 -3.891 -1.04 1 95.31 98 GLY B CA 1
ATOM 2930 C C . GLY B 1 98 ? -21.25 -3.654 -2.301 1 95.31 98 GLY B C 1
ATOM 2931 O O . GLY B 1 98 ? -21.172 -4.523 -3.17 1 95.31 98 GLY B O 1
ATOM 2932 N N . GLU B 1 99 ? -20.578 -2.541 -2.309 1 96.06 99 GLU B N 1
ATOM 2933 C CA . GLU B 1 99 ? -19.797 -2.215 -3.498 1 96.06 99 GLU B CA 1
ATOM 2934 C C . GLU B 1 99 ? -18.594 -3.143 -3.641 1 96.06 99 GLU B C 1
ATOM 2936 O O . GLU B 1 99 ? -17.938 -3.479 -2.65 1 96.06 99 GLU B O 1
ATOM 2941 N N . LEU B 1 100 ? -18.328 -3.473 -4.914 1 97.75 100 LEU B N 1
ATOM 2942 C CA . LEU B 1 100 ? -17.219 -4.352 -5.258 1 97.75 100 LEU B CA 1
ATOM 2943 C C . LEU B 1 100 ? -16.094 -3.572 -5.945 1 97.75 100 LEU B C 1
ATOM 2945 O O . LEU B 1 100 ? -16.359 -2.705 -6.777 1 97.75 100 LEU B O 1
ATOM 2949 N N . ALA B 1 101 ? -14.898 -3.961 -5.594 1 98.38 101 ALA B N 1
ATOM 2950 C CA . ALA B 1 101 ? -13.758 -3.311 -6.238 1 98.38 101 ALA B CA 1
ATOM 2951 C C . ALA B 1 101 ? -13.461 -3.939 -7.594 1 98.38 101 ALA B C 1
ATOM 2953 O O . ALA B 1 101 ? -13.648 -5.145 -7.781 1 98.38 101 ALA B O 1
ATOM 2954 N N . ASP B 1 102 ? -12.977 -3.133 -8.516 1 98.81 102 ASP B N 1
ATOM 2955 C CA . ASP B 1 102 ? -12.195 -3.633 -9.648 1 98.81 102 ASP B CA 1
ATOM 2956 C C . ASP B 1 102 ? -10.742 -3.885 -9.242 1 98.81 102 ASP B C 1
ATOM 2958 O O . ASP B 1 102 ? -10.211 -3.201 -8.367 1 98.81 102 ASP B O 1
ATOM 2962 N N . PHE B 1 103 ? -10.133 -4.867 -9.867 1 98.88 103 PHE B N 1
ATOM 2963 C CA . PHE B 1 103 ? -8.695 -4.957 -9.688 1 98.88 103 PHE B CA 1
ATOM 2964 C C . PHE B 1 103 ? -8.023 -5.531 -10.93 1 98.88 103 PHE B C 1
ATOM 2966 O O . PHE B 1 103 ? -8.695 -6.133 -11.773 1 98.88 103 PHE B O 1
ATOM 2973 N N . SER B 1 104 ? -6.734 -5.281 -11.047 1 98.88 104 SER B N 1
ATOM 2974 C CA . SER B 1 104 ? -5.867 -5.824 -12.086 1 98.88 104 SER B CA 1
ATOM 2975 C C . SER B 1 104 ? -4.48 -6.145 -11.539 1 98.88 104 SER B C 1
ATOM 2977 O O . SER B 1 104 ? -3.961 -5.418 -10.688 1 98.88 104 SER B O 1
ATOM 2979 N N . THR B 1 105 ? -3.938 -7.168 -11.977 1 98.94 105 THR B N 1
ATOM 2980 C CA . THR B 1 105 ? -2.559 -7.516 -11.656 1 98.94 105 THR B CA 1
ATOM 2981 C C . THR B 1 105 ? -1.837 -8.062 -12.883 1 98.94 105 THR B C 1
ATOM 2983 O O . THR B 1 105 ? -2.449 -8.711 -13.734 1 98.94 105 THR B O 1
ATOM 2986 N N . VAL B 1 106 ? -0.566 -7.746 -13.023 1 98.88 106 VAL B N 1
ATOM 2987 C CA . VAL B 1 106 ? 0.329 -8.25 -14.062 1 98.88 106 VAL B CA 1
ATOM 2988 C C . VAL B 1 106 ? 1.628 -8.742 -13.43 1 98.88 106 VAL B C 1
ATOM 2990 O O . VAL B 1 106 ? 2.117 -8.148 -12.461 1 98.88 106 VAL B O 1
ATOM 2993 N N . PHE B 1 107 ? 2.121 -9.789 -13.938 1 98.88 107 PHE B N 1
ATOM 2994 C CA . PHE B 1 107 ? 3.43 -10.273 -13.516 1 98.88 107 PHE B CA 1
ATOM 2995 C C . PHE B 1 107 ? 4.047 -11.172 -14.578 1 98.88 107 PHE B C 1
ATOM 2997 O O . PHE B 1 107 ? 3.346 -11.648 -15.477 1 98.88 107 PHE B O 1
ATOM 3004 N N . SER B 1 108 ? 5.297 -11.336 -14.516 1 98.81 108 SER B N 1
ATOM 3005 C CA . SER B 1 108 ? 6.008 -12.312 -15.328 1 98.81 108 SER B CA 1
ATOM 3006 C C . SER B 1 108 ? 6.641 -13.398 -14.461 1 98.81 108 SER B C 1
ATOM 3008 O O . SER B 1 108 ? 6.914 -13.172 -13.281 1 98.81 108 SER B O 1
ATOM 3010 N N . PHE B 1 109 ? 6.836 -14.531 -15.078 1 98.81 109 PHE B N 1
ATOM 3011 C CA . PHE B 1 109 ? 7.344 -15.664 -14.32 1 98.81 109 PHE B CA 1
ATOM 3012 C C . PHE B 1 109 ? 8.188 -16.578 -15.195 1 98.81 109 PHE B C 1
ATOM 3014 O O . PHE B 1 109 ? 8.117 -16.5 -16.422 1 98.81 109 PHE B O 1
ATOM 3021 N N . ILE B 1 110 ? 8.992 -17.359 -14.555 1 97.88 110 ILE B N 1
ATOM 3022 C CA . ILE B 1 110 ? 9.734 -18.453 -15.188 1 97.88 110 ILE B CA 1
ATOM 3023 C C . ILE B 1 110 ? 9.531 -19.734 -14.398 1 97.88 110 ILE B C 1
ATOM 3025 O O . ILE B 1 110 ? 9.664 -19.75 -13.172 1 97.88 110 ILE B O 1
ATOM 3029 N N . VAL B 1 111 ? 9.133 -20.766 -15.102 1 97.44 111 VAL B N 1
ATOM 3030 C CA . VAL B 1 111 ? 9.094 -22.125 -14.562 1 97.44 111 VAL B CA 1
ATOM 3031 C C . VAL B 1 111 ? 10.227 -22.953 -15.172 1 97.44 111 VAL B C 1
ATOM 3033 O O . VAL B 1 111 ? 10.32 -23.062 -16.391 1 97.44 111 VAL B O 1
ATOM 3036 N N . ASN B 1 112 ? 11.055 -23.438 -14.305 1 90.88 112 ASN B N 1
ATOM 3037 C CA . ASN B 1 112 ? 12.25 -24.141 -14.75 1 90.88 112 ASN B CA 1
ATOM 3038 C C . ASN B 1 112 ? 12.305 -25.562 -14.195 1 90.88 112 ASN B C 1
ATOM 3040 O O . ASN B 1 112 ? 12.367 -25.75 -12.977 1 90.88 112 ASN B O 1
ATOM 3044 N N . THR B 1 113 ? 12.438 -26.578 -15.062 1 87.12 113 THR B N 1
ATOM 3045 C CA . THR B 1 113 ? 12.477 -27.969 -14.641 1 87.12 113 THR B CA 1
ATOM 3046 C C . THR B 1 113 ? 13.922 -28.438 -14.477 1 87.12 113 THR B C 1
ATOM 3048 O O . THR B 1 113 ? 14.164 -29.609 -14.133 1 87.12 113 THR B O 1
ATOM 3051 N N . ASN B 1 114 ? 14.828 -27.609 -14.656 1 88 114 ASN B N 1
ATOM 3052 C CA . ASN B 1 114 ? 16.25 -27.953 -14.633 1 88 114 ASN B CA 1
ATOM 3053 C C . ASN B 1 114 ? 16.547 -29.141 -15.547 1 88 114 ASN B C 1
ATOM 3055 O O . ASN B 1 114 ? 17.141 -30.125 -15.109 1 88 114 ASN B O 1
ATOM 3059 N N . ASN B 1 115 ? 16.047 -29.141 -16.734 1 83.5 115 ASN B N 1
ATOM 3060 C CA . ASN B 1 115 ? 16.297 -30.047 -17.859 1 83.5 115 ASN B CA 1
ATOM 3061 C C . ASN B 1 115 ? 15.469 -31.312 -17.734 1 83.5 115 ASN B C 1
ATOM 3063 O O . ASN B 1 115 ? 15.625 -32.25 -18.531 1 83.5 115 ASN B O 1
ATOM 3067 N N . SER B 1 116 ? 14.641 -31.375 -16.734 1 83.62 116 SER B N 1
ATOM 3068 C CA . SER B 1 116 ? 13.695 -32.469 -16.688 1 83.62 116 SER B CA 1
ATOM 3069 C C . SER B 1 116 ? 12.586 -32.312 -17.734 1 83.62 116 SER B C 1
ATOM 3071 O O . SER B 1 116 ? 12.227 -31.188 -18.062 1 83.62 116 SER B O 1
ATOM 3073 N N . GLN B 1 117 ? 12.07 -33.438 -18.203 1 83.06 117 GLN B N 1
ATOM 3074 C CA . GLN B 1 117 ? 10.969 -33.406 -19.172 1 83.06 117 GLN B CA 1
ATOM 3075 C C . GLN B 1 117 ? 9.625 -33.281 -18.453 1 83.06 117 GLN B C 1
ATOM 3077 O O . GLN B 1 117 ? 8.617 -32.906 -19.078 1 83.06 117 GLN B O 1
ATOM 3082 N N . LEU B 1 118 ? 9.664 -33.594 -17.281 1 88 118 LEU B N 1
ATOM 3083 C CA . LEU B 1 118 ? 8.414 -33.594 -16.531 1 88 118 LEU B CA 1
ATOM 3084 C C . LEU B 1 118 ? 8.305 -32.344 -15.648 1 88 118 LEU B C 1
ATOM 3086 O O . LEU B 1 118 ? 9.32 -31.844 -15.148 1 88 118 LEU B O 1
ATOM 3090 N N . HIS B 1 119 ? 7.102 -31.891 -15.586 1 92.38 119 HIS B N 1
ATOM 3091 C CA . HIS B 1 119 ? 6.797 -30.703 -14.797 1 92.38 119 HIS B CA 1
ATOM 3092 C C . HIS B 1 119 ? 6.078 -31.078 -13.5 1 92.38 119 HIS B C 1
ATOM 3094 O O . HIS B 1 119 ? 5.418 -32.125 -13.43 1 92.38 119 HIS B O 1
ATOM 3100 N N . GLY B 1 120 ? 6.195 -30.25 -12.477 1 90.19 120 GLY B N 1
ATOM 3101 C CA . GLY B 1 120 ? 5.418 -30.359 -11.25 1 90.19 120 GLY B CA 1
ATOM 3102 C C . GLY B 1 120 ? 5.914 -29.453 -10.148 1 90.19 120 GLY B C 1
ATOM 3103 O O . GLY B 1 120 ? 7.102 -29.125 -10.086 1 90.19 120 GLY B O 1
ATOM 3104 N N . ASP B 1 121 ? 4.824 -29 -9.227 1 95.69 121 ASP B N 1
ATOM 3105 C CA . ASP B 1 121 ? 3.398 -29.125 -9.516 1 95.69 121 ASP B CA 1
ATOM 3106 C C . ASP B 1 121 ? 2.828 -27.812 -10.055 1 95.69 121 ASP B C 1
ATOM 3108 O O . ASP B 1 121 ? 1.87 -27.828 -10.828 1 95.69 121 ASP B O 1
ATOM 3112 N N . GLY B 1 122 ? 3.379 -26.672 -9.555 1 98.31 122 GLY B N 1
ATOM 3113 C CA . GLY B 1 122 ? 2.883 -25.422 -10.086 1 98.31 122 GLY B CA 1
ATOM 3114 C C . GLY B 1 122 ? 2.863 -24.297 -9.062 1 98.31 122 GLY B C 1
ATOM 3115 O O . GLY B 1 122 ? 3.418 -24.438 -7.969 1 98.31 122 GLY B O 1
ATOM 3116 N N . PHE B 1 123 ? 2.303 -23.141 -9.414 1 98.81 123 PHE B N 1
ATOM 3117 C CA . PHE B 1 123 ? 2.209 -21.969 -8.539 1 98.81 123 PHE B CA 1
ATOM 3118 C C . PHE B 1 123 ? 0.866 -21.281 -8.711 1 98.81 123 PHE B C 1
ATOM 3120 O O . PHE B 1 123 ? 0.077 -21.641 -9.586 1 98.81 123 PHE B O 1
ATOM 3127 N N . THR B 1 124 ? 0.545 -20.359 -7.805 1 98.94 124 THR B N 1
ATOM 3128 C CA . THR B 1 124 ? -0.718 -19.625 -7.863 1 98.94 124 THR B CA 1
ATOM 3129 C C . THR B 1 124 ? -0.495 -18.141 -7.625 1 98.94 124 THR B C 1
ATOM 3131 O O . THR B 1 124 ? 0.497 -17.75 -7.008 1 98.94 124 THR B O 1
ATOM 3134 N N . PHE B 1 125 ? -1.272 -17.359 -8.195 1 98.94 125 PHE B N 1
ATOM 3135 C CA . PHE B 1 125 ? -1.628 -16.062 -7.633 1 98.94 125 PHE B CA 1
A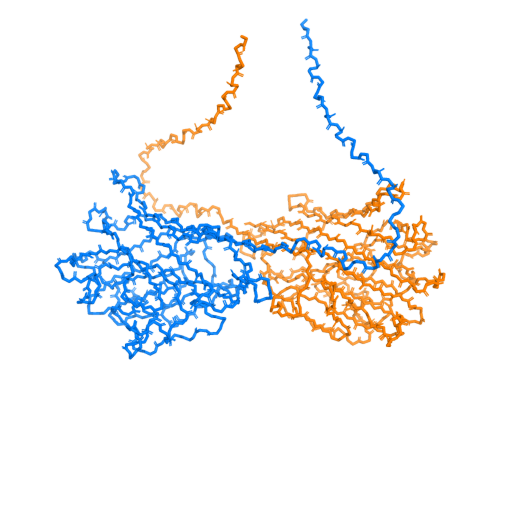TOM 3136 C C . PHE B 1 125 ? -2.889 -16.172 -6.785 1 98.94 125 PHE B C 1
ATOM 3138 O O . PHE B 1 125 ? -3.902 -16.703 -7.23 1 98.94 125 PHE B O 1
ATOM 3145 N N . PHE B 1 126 ? -2.861 -15.578 -5.602 1 98.88 126 PHE B N 1
ATOM 3146 C CA . PHE B 1 126 ? -4.043 -15.766 -4.77 1 98.88 126 PHE B CA 1
ATOM 3147 C C . PHE B 1 126 ? -4.484 -14.453 -4.141 1 98.88 126 PHE B C 1
ATOM 3149 O O . PHE B 1 126 ? -3.697 -13.508 -4.055 1 98.88 126 PHE B O 1
ATOM 3156 N N . ILE B 1 127 ? -5.703 -14.359 -3.83 1 98.81 127 ILE B N 1
ATOM 3157 C CA . ILE B 1 127 ? -6.359 -13.367 -2.992 1 98.81 127 ILE B CA 1
ATOM 3158 C C . ILE B 1 127 ? -6.984 -14.047 -1.773 1 98.81 127 ILE B C 1
ATOM 3160 O O . ILE B 1 127 ? -7.777 -14.977 -1.913 1 98.81 127 ILE B O 1
ATOM 3164 N N . GLY B 1 128 ? -6.602 -13.617 -0.596 1 98.31 128 GLY B N 1
ATOM 3165 C CA . GLY B 1 128 ? -7.082 -14.273 0.608 1 98.31 128 GLY B CA 1
ATOM 3166 C C . GLY B 1 128 ? -7.18 -13.344 1.8 1 98.31 128 GLY B C 1
ATOM 3167 O O . GLY B 1 128 ? -6.883 -12.148 1.688 1 98.31 128 GLY B O 1
ATOM 3168 N N . PRO B 1 129 ? -7.559 -13.891 2.914 1 98.06 129 PRO B N 1
ATOM 3169 C CA . PRO B 1 129 ? -7.734 -13.062 4.113 1 98.06 129 PRO B CA 1
ATOM 3170 C C . PRO B 1 129 ? -6.426 -12.445 4.598 1 98.06 129 PRO B C 1
ATOM 3172 O O . PRO B 1 129 ? -5.348 -12.867 4.176 1 98.06 129 PRO B O 1
ATOM 3175 N N . LEU B 1 130 ? -6.535 -11.438 5.488 1 96.69 130 LEU B N 1
ATOM 3176 C CA . LEU B 1 130 ? -5.367 -10.727 6.012 1 96.69 130 LEU B CA 1
ATOM 3177 C C . LEU B 1 130 ? -4.449 -11.68 6.766 1 96.69 130 LEU B C 1
ATOM 3179 O O . LEU B 1 130 ? -3.225 -11.555 6.695 1 96.69 130 LEU B O 1
ATOM 3183 N N . SER B 1 131 ? -5.074 -12.5 7.527 1 89.94 131 SER B N 1
ATOM 3184 C CA . SER B 1 131 ? -4.328 -13.555 8.211 1 89.94 131 SER B CA 1
ATOM 3185 C C . SER B 1 131 ? -4.555 -14.906 7.551 1 89.94 131 SER B C 1
ATOM 3187 O O . SER B 1 131 ? -5.68 -15.414 7.535 1 89.94 131 SER B O 1
ATOM 3189 N N . PHE B 1 132 ? -3.684 -15.25 6.809 1 84.06 132 PHE B N 1
ATOM 3190 C CA . PHE B 1 132 ? -3.771 -16.5 6.062 1 84.06 132 PHE B CA 1
ATOM 3191 C C . PHE B 1 132 ? -2.494 -17.312 6.215 1 84.06 132 PHE B C 1
ATOM 3193 O O . PHE B 1 132 ? -1.458 -16.969 5.645 1 84.06 132 PHE B O 1
ATOM 3200 N N . GLU B 1 133 ? -2.609 -18.359 7.035 1 90.44 133 GLU B N 1
ATOM 3201 C CA . GLU B 1 133 ? -1.434 -19.172 7.328 1 90.44 133 GLU B CA 1
ATOM 3202 C C . GLU B 1 133 ? -1.158 -20.172 6.211 1 90.44 133 GLU B C 1
ATOM 3204 O O . GLU B 1 133 ? -2.084 -20.625 5.539 1 90.44 133 GLU B O 1
ATOM 3209 N N . LEU B 1 134 ? 0.042 -20.484 6.055 1 95.69 134 LEU B N 1
ATOM 3210 C CA . LEU B 1 134 ? 0.436 -21.547 5.145 1 95.69 134 LEU B CA 1
ATOM 3211 C C . LEU B 1 134 ? -0.079 -22.891 5.645 1 95.69 134 LEU B C 1
ATOM 3213 O O . LEU B 1 134 ? 0.242 -23.312 6.758 1 95.69 134 LEU B O 1
ATOM 3217 N N . PRO B 1 135 ? -0.842 -23.547 4.832 1 96.25 135 PRO B N 1
ATOM 3218 C CA . PRO B 1 135 ? -1.425 -24.797 5.32 1 96.25 135 PRO B CA 1
ATOM 3219 C C . PRO B 1 135 ? -0.396 -25.922 5.438 1 96.25 135 PRO B C 1
ATOM 3221 O O . PRO B 1 135 ? 0.506 -26.031 4.605 1 96.25 135 PRO B O 1
ATOM 3224 N N . LYS B 1 136 ? -0.687 -26.766 6.363 1 93.81 136 LYS B N 1
ATOM 3225 C CA . LYS B 1 136 ? 0.133 -27.969 6.48 1 93.81 136 LYS B CA 1
ATOM 3226 C C . LYS B 1 136 ? -0.106 -28.906 5.309 1 93.81 136 LYS B C 1
ATOM 3228 O O . LYS B 1 136 ? -1.223 -29 4.793 1 93.81 136 LYS B O 1
ATOM 3233 N N . ASN B 1 137 ? 0.889 -29.578 4.926 1 96.5 137 ASN B N 1
ATOM 3234 C CA . ASN B 1 137 ? 0.826 -30.609 3.9 1 96.5 137 ASN B CA 1
ATOM 3235 C C . ASN B 1 137 ? 0.318 -30.062 2.572 1 96.5 137 ASN B C 1
ATOM 3237 O O . ASN B 1 137 ? -0.417 -30.734 1.852 1 96.5 137 ASN B O 1
ATOM 3241 N N . SER B 1 138 ? 0.64 -28.844 2.322 1 97.94 138 SER B N 1
ATOM 3242 C CA . SER B 1 138 ? 0.127 -28.203 1.111 1 97.94 138 SER B CA 1
ATOM 3243 C C . SER B 1 138 ? 1.103 -28.359 -0.05 1 97.94 138 SER B C 1
ATOM 3245 O O . SER B 1 138 ? 1.042 -27.609 -1.024 1 97.94 138 SER B O 1
ATOM 3247 N N . SER B 1 139 ? 2.021 -29.312 -0.007 1 98.06 139 SER B N 1
ATOM 3248 C CA . SER B 1 139 ? 2.949 -29.578 -1.103 1 98.06 139 SER B CA 1
ATOM 3249 C C . SER B 1 139 ? 2.24 -30.234 -2.287 1 98.06 139 SER B C 1
ATOM 3251 O O . SER B 1 139 ? 1.034 -30.484 -2.232 1 98.06 139 SER B O 1
ATOM 3253 N N . GLY B 1 140 ? 2.975 -30.375 -3.424 1 97.75 140 GLY B N 1
ATOM 3254 C CA . GLY B 1 140 ? 2.459 -31.047 -4.598 1 97.75 140 GLY B CA 1
ATOM 3255 C C . GLY B 1 140 ? 1.24 -30.375 -5.195 1 97.75 140 GLY B C 1
ATOM 3256 O O . GLY B 1 140 ? 1.251 -29.172 -5.441 1 97.75 140 GLY B O 1
ATOM 3257 N N . GLY B 1 141 ? 0.209 -31.141 -5.352 1 97.69 141 GLY B N 1
ATOM 3258 C CA . GLY B 1 141 ? -0.976 -30.703 -6.066 1 97.69 141 GLY B CA 1
ATOM 3259 C C . GLY B 1 141 ? -1.765 -29.641 -5.324 1 97.69 141 GLY B C 1
ATOM 3260 O O . GLY B 1 141 ? -2.66 -29.016 -5.891 1 97.69 141 GLY B O 1
ATOM 3261 N N . TYR B 1 142 ? -1.396 -29.328 -4.105 1 98.62 142 TYR B N 1
ATOM 3262 C CA . TYR B 1 142 ? -2.127 -28.344 -3.314 1 98.62 142 TYR B CA 1
ATOM 3263 C C . TYR B 1 1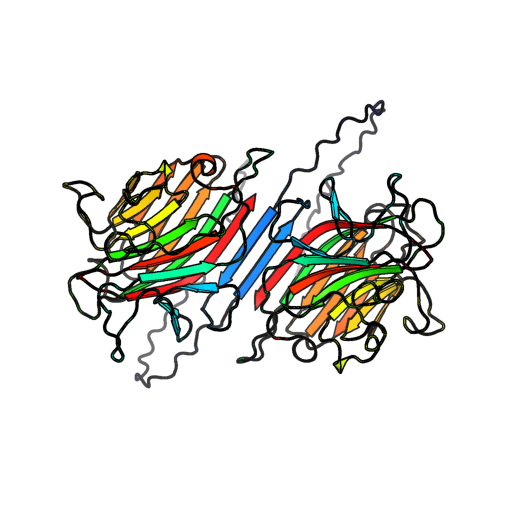42 ? -1.479 -26.969 -3.42 1 98.62 142 TYR B C 1
ATOM 3265 O O . TYR B 1 142 ? -1.962 -26 -2.826 1 98.62 142 TYR B O 1
ATOM 3273 N N . LEU B 1 143 ? -0.396 -26.891 -4.125 1 98.69 143 LEU B N 1
ATOM 3274 C CA . LEU B 1 143 ? 0.259 -25.703 -4.664 1 98.69 143 LEU B CA 1
ATOM 3275 C C . LEU B 1 143 ? 0.585 -24.719 -3.555 1 98.69 143 LEU B C 1
ATOM 3277 O O . LEU B 1 143 ? 0.587 -23.5 -3.779 1 98.69 143 LEU B O 1
ATOM 3281 N N . GLY B 1 144 ? 0.773 -25.219 -2.342 1 98.62 144 GLY B N 1
ATOM 3282 C CA . GLY B 1 144 ? 1.149 -24.375 -1.219 1 98.62 144 GLY B CA 1
ATOM 3283 C C . GLY B 1 144 ? 0.031 -23.453 -0.762 1 98.62 144 GLY B C 1
ATOM 3284 O O . GLY B 1 144 ? 0.274 -22.469 -0.053 1 98.62 144 GLY B O 1
ATOM 3285 N N . LEU B 1 145 ? -1.212 -23.75 -1.127 1 98.38 145 LEU B N 1
ATOM 3286 C CA . LEU B 1 145 ? -2.303 -22.812 -0.87 1 98.38 145 LEU B CA 1
ATOM 3287 C C . LEU B 1 145 ? -3.457 -23.516 -0.155 1 98.38 145 LEU B C 1
ATOM 3289 O O . LEU B 1 145 ? -4.168 -22.891 0.635 1 98.38 145 LEU B O 1
ATOM 3293 N N . PHE B 1 146 ? -3.617 -24.797 -0.415 1 98.19 146 PHE B N 1
ATOM 3294 C CA . PHE B 1 146 ? -4.785 -25.469 0.136 1 98.19 146 PHE B CA 1
ATOM 3295 C C . PHE B 1 146 ? -4.367 -26.594 1.074 1 98.19 146 PHE B C 1
ATOM 3297 O O . PHE B 1 146 ? -3.389 -27.297 0.81 1 98.19 146 PHE B O 1
ATOM 3304 N N . ASN B 1 147 ? -5.129 -26.75 2.105 1 97.5 147 ASN B N 1
ATOM 3305 C CA . ASN B 1 147 ? -5.043 -27.906 2.99 1 97.5 147 ASN B CA 1
ATOM 3306 C C . ASN B 1 147 ? -5.738 -29.125 2.387 1 97.5 147 ASN B C 1
ATOM 3308 O O . ASN B 1 147 ? -6.914 -29.047 2.031 1 97.5 147 ASN B O 1
ATOM 3312 N N . PRO B 1 148 ? -5.066 -30.25 2.355 1 97.25 148 PRO B N 1
ATOM 3313 C CA . PRO B 1 148 ? -5.66 -31.438 1.729 1 97.25 148 PRO B CA 1
ATOM 3314 C C . PRO B 1 148 ? -7.004 -31.812 2.348 1 97.25 148 PRO B C 1
ATOM 3316 O O . PRO B 1 148 ? -7.871 -32.375 1.659 1 97.25 148 PRO B O 1
ATOM 3319 N N . GLU B 1 149 ? -7.238 -31.516 3.564 1 97.25 149 GLU B N 1
ATOM 3320 C CA . GLU B 1 149 ? -8.453 -31.906 4.266 1 97.25 149 GLU B CA 1
ATOM 3321 C C . GLU B 1 149 ? -9.648 -31.062 3.82 1 97.25 149 GLU B C 1
ATOM 3323 O O . GLU B 1 149 ? -10.797 -31.516 3.914 1 97.25 149 GLU B O 1
ATOM 3328 N N . THR B 1 150 ? -9.383 -29.891 3.293 1 97.31 150 THR B N 1
ATOM 3329 C CA . THR B 1 150 ? -10.484 -28.984 2.988 1 97.31 150 THR B CA 1
ATOM 3330 C C . THR B 1 150 ? -10.359 -28.438 1.568 1 97.31 150 THR B C 1
ATOM 3332 O O . THR B 1 150 ? -11.18 -27.625 1.14 1 97.31 150 THR B O 1
ATOM 3335 N N . ALA B 1 151 ? -9.391 -28.953 0.807 1 97.88 151 ALA B N 1
ATOM 3336 C CA . ALA B 1 151 ? -9.008 -28.359 -0.477 1 97.88 151 ALA B CA 1
ATOM 3337 C C . ALA B 1 151 ? -10.164 -28.422 -1.472 1 97.88 151 ALA B C 1
ATOM 3339 O O . ALA B 1 151 ? -10.219 -27.641 -2.422 1 97.88 151 ALA B O 1
ATOM 3340 N N . LEU B 1 152 ? -11.117 -29.375 -1.293 1 97.38 152 LEU B N 1
ATOM 3341 C CA . LEU B 1 152 ? -12.195 -29.562 -2.258 1 97.38 152 LEU B CA 1
ATOM 3342 C C . LEU B 1 152 ? -13.531 -29.109 -1.684 1 97.38 152 LEU B C 1
ATOM 3344 O O . LEU B 1 152 ? -14.594 -29.406 -2.246 1 97.38 152 LEU B O 1
ATOM 3348 N N . ILE B 1 153 ? -13.531 -28.359 -0.484 1 97.44 153 ILE B N 1
ATOM 3349 C CA . ILE B 1 153 ? -14.727 -27.859 0.181 1 97.44 153 ILE B CA 1
ATOM 3350 C C . ILE B 1 153 ? -14.719 -26.328 0.142 1 97.44 153 ILE B C 1
ATOM 3352 O O . ILE B 1 153 ? -14.18 -25.672 1.041 1 97.44 153 ILE B O 1
ATOM 3356 N N . PRO B 1 154 ? -15.352 -25.812 -0.878 1 96.5 154 PRO B N 1
ATOM 3357 C CA . PRO B 1 154 ? -15.242 -24.375 -1.141 1 96.5 154 PRO B CA 1
ATOM 3358 C C . PRO B 1 154 ? -15.562 -23.516 0.087 1 96.5 154 PRO B C 1
ATOM 3360 O O . PRO B 1 154 ? -14.875 -22.531 0.355 1 96.5 154 PRO B O 1
ATOM 3363 N N . THR B 1 155 ? -16.516 -23.906 0.959 1 95.81 155 THR B N 1
ATOM 3364 C CA . THR B 1 155 ? -16.984 -23.094 2.068 1 95.81 155 THR B CA 1
ATOM 3365 C C . THR B 1 155 ? -15.938 -23.016 3.168 1 95.81 155 THR B C 1
ATOM 3367 O O . THR B 1 155 ? -16.047 -22.188 4.078 1 95.81 155 THR B O 1
ATOM 3370 N N . GLN B 1 156 ? -14.914 -23.781 2.986 1 96.12 156 GLN B N 1
ATOM 3371 C CA . GLN B 1 156 ? -13.922 -23.828 4.055 1 96.12 156 GLN B CA 1
ATOM 3372 C C . GLN B 1 156 ? -12.656 -23.062 3.662 1 96.12 156 GLN B C 1
ATOM 3374 O O . GLN B 1 156 ? -11.688 -23.031 4.418 1 96.12 156 GLN B O 1
ATOM 3379 N N . ASN B 1 157 ? -12.641 -22.484 2.51 1 97.56 157 ASN B N 1
ATOM 3380 C CA . ASN B 1 157 ? -11.484 -21.75 2.004 1 97.56 157 ASN B CA 1
ATOM 3381 C C . ASN B 1 157 ? -11.891 -20.391 1.421 1 97.56 157 ASN B C 1
ATOM 3383 O O . ASN B 1 157 ? -12.258 -20.312 0.248 1 97.56 157 ASN B O 1
ATOM 3387 N N . PRO B 1 158 ? -11.797 -19.312 2.197 1 97.94 158 PRO B N 1
ATOM 3388 C CA . PRO B 1 158 ? -12.117 -17.984 1.652 1 97.94 158 PRO B CA 1
ATOM 3389 C C . PRO B 1 158 ? -11.008 -17.438 0.758 1 97.94 158 PRO B C 1
ATOM 3391 O O . PRO B 1 158 ? -10.438 -16.375 1.054 1 97.94 158 PRO B O 1
ATOM 3394 N N . ILE B 1 159 ? -10.797 -18.156 -0.375 1 98.12 159 ILE B N 1
ATOM 3395 C CA . ILE B 1 159 ? -9.672 -17.891 -1.271 1 98.12 159 ILE B CA 1
ATOM 3396 C C . ILE B 1 159 ? -10.156 -17.906 -2.721 1 98.12 159 ILE B C 1
ATOM 3398 O O . ILE B 1 159 ? -10.961 -18.766 -3.104 1 98.12 159 ILE B O 1
ATOM 3402 N N . ILE B 1 160 ? -9.727 -16.969 -3.436 1 98.75 160 ILE B N 1
ATOM 3403 C CA . ILE B 1 160 ? -9.734 -17.031 -4.895 1 98.75 160 ILE B CA 1
ATOM 3404 C C . ILE B 1 160 ? -8.305 -17.141 -5.41 1 98.75 160 ILE B C 1
ATOM 3406 O O . ILE B 1 160 ? -7.414 -16.422 -4.941 1 98.75 160 ILE B O 1
ATOM 3410 N N . ALA B 1 161 ? -8.086 -18.016 -6.328 1 98.88 161 ALA B N 1
ATOM 3411 C CA . ALA B 1 161 ? -6.73 -18.188 -6.848 1 98.88 161 ALA B CA 1
ATOM 3412 C C . ALA B 1 161 ? -6.746 -18.484 -8.344 1 98.88 161 ALA B C 1
ATOM 3414 O O . ALA B 1 161 ? -7.73 -19.016 -8.859 1 98.88 161 ALA B O 1
ATOM 3415 N N . ILE B 1 162 ? -5.746 -18.062 -8.992 1 98.94 162 ILE B N 1
ATOM 3416 C CA . ILE B 1 162 ? -5.395 -18.547 -10.32 1 98.94 162 ILE B CA 1
ATOM 3417 C C . ILE B 1 162 ? -4.238 -19.531 -10.227 1 98.94 162 ILE B C 1
ATOM 3419 O O . ILE B 1 162 ? -3.135 -19.172 -9.812 1 98.94 162 ILE B O 1
ATOM 3423 N N . GLU B 1 163 ? -4.445 -20.703 -10.594 1 98.75 163 GLU B N 1
ATOM 3424 C CA . GLU B 1 163 ? -3.373 -21.688 -10.539 1 98.75 163 GLU B CA 1
ATOM 3425 C C . GLU B 1 163 ? -2.725 -21.875 -11.906 1 98.75 163 GLU B C 1
ATOM 3427 O O . GLU B 1 163 ? -3.406 -21.828 -12.93 1 98.75 163 GLU B O 1
ATOM 3432 N N . PHE B 1 164 ? -1.513 -21.953 -11.914 1 98.69 164 PHE B N 1
ATOM 3433 C CA . PHE B 1 164 ? -0.679 -22.453 -13.008 1 98.69 164 PHE B CA 1
ATOM 3434 C C . PHE B 1 164 ? -0.108 -23.828 -12.68 1 98.69 164 PHE B C 1
ATOM 3436 O O . PHE B 1 164 ? 0.935 -23.922 -12.031 1 98.69 164 PHE B O 1
ATOM 3443 N N . ASP B 1 165 ? -0.827 -24.766 -13.133 1 97.75 165 ASP B N 1
ATOM 3444 C CA . ASP B 1 165 ? -0.614 -26.141 -12.711 1 97.75 165 ASP B CA 1
ATOM 3445 C C . ASP B 1 165 ? 0 -26.969 -13.836 1 97.75 165 ASP B C 1
ATOM 3447 O O . ASP B 1 165 ? -0.677 -27.312 -14.812 1 97.75 165 ASP B O 1
ATOM 3451 N N . SER B 1 166 ? 1.188 -27.328 -13.641 1 96.25 166 SER B N 1
ATOM 3452 C CA . SER B 1 166 ? 1.928 -28.031 -14.688 1 96.25 166 SER B CA 1
ATOM 3453 C C . SER B 1 166 ? 1.83 -29.547 -14.516 1 96.25 166 SER B C 1
ATOM 3455 O O . SER B 1 166 ? 2.301 -30.297 -15.367 1 96.25 166 SER B O 1
ATOM 3457 N N . PHE B 1 167 ? 1.218 -29.969 -13.469 1 94.31 167 PHE B N 1
ATOM 3458 C CA . PHE B 1 167 ? 1.002 -31.391 -13.203 1 94.31 167 PHE B CA 1
ATOM 3459 C C . PHE B 1 167 ? -0.44 -31.656 -12.781 1 94.31 167 PHE B C 1
ATOM 3461 O O . PHE B 1 167 ? -0.816 -31.375 -11.641 1 94.31 167 PHE B O 1
ATOM 3468 N N . THR B 1 168 ? -1.165 -32.312 -13.57 1 92 168 THR B N 1
ATOM 3469 C CA . THR B 1 168 ? -2.592 -32.5 -13.344 1 92 168 THR B CA 1
ATOM 3470 C C . THR B 1 168 ? -2.83 -33.562 -12.258 1 92 168 THR B C 1
ATOM 3472 O O . THR B 1 168 ? -2.09 -34.531 -12.156 1 92 168 THR B O 1
ATOM 3475 N N . ASN B 1 169 ? -3.791 -33.312 -11.484 1 91.94 169 ASN B N 1
ATOM 3476 C CA . ASN B 1 169 ? -4.281 -34.25 -10.492 1 91.94 169 ASN B CA 1
ATOM 3477 C C . ASN B 1 169 ? -5.688 -34.75 -10.836 1 91.94 169 ASN B C 1
ATOM 3479 O O . ASN B 1 169 ? -6.395 -34.125 -11.625 1 91.94 169 ASN B O 1
ATOM 3483 N N . GLY B 1 170 ? -6.121 -35.812 -10.305 1 91.44 170 GLY B N 1
ATOM 3484 C CA . GLY B 1 170 ? -7.375 -36.438 -10.68 1 91.44 170 GLY B CA 1
ATOM 3485 C C . GLY B 1 170 ? -8.57 -35.531 -10.547 1 91.44 170 GLY B C 1
ATOM 3486 O O . GLY B 1 170 ? -9.555 -35.656 -11.289 1 91.44 170 GLY B O 1
ATOM 3487 N N . TRP B 1 171 ? -8.469 -34.531 -9.75 1 91.81 171 TRP B N 1
ATOM 3488 C CA . TRP B 1 171 ? -9.625 -33.688 -9.469 1 91.81 171 TRP B CA 1
ATOM 3489 C C . TRP B 1 171 ? -9.664 -32.5 -10.414 1 91.81 171 TRP B C 1
ATOM 3491 O O . TRP B 1 171 ? -10.672 -31.797 -10.492 1 91.81 171 TRP B O 1
ATOM 3501 N N . ASP B 1 172 ? -8.492 -32.188 -11.227 1 91.19 172 ASP B N 1
ATOM 3502 C CA . ASP B 1 172 ? -8.461 -30.891 -11.891 1 91.19 172 ASP B CA 1
ATOM 3503 C C . ASP B 1 172 ? -7.477 -30.891 -13.055 1 91.19 172 ASP B C 1
ATOM 3505 O O . ASP B 1 172 ? -6.262 -30.891 -12.844 1 91.19 172 ASP B O 1
ATOM 3509 N N . PRO B 1 173 ? -7.777 -30.75 -14.25 1 88.75 173 PRO B N 1
ATOM 3510 C CA . PRO B 1 173 ? -9.156 -30.938 -14.695 1 88.75 173 PRO B CA 1
ATOM 3511 C C . PRO B 1 173 ? -9.609 -32.406 -14.633 1 88.75 173 PRO B C 1
ATOM 3513 O O . PRO B 1 173 ? -8.773 -33.312 -14.672 1 88.75 173 PRO B O 1
ATOM 3516 N N . ALA B 1 174 ? -10.828 -32.562 -14.523 1 83.31 174 ALA B N 1
ATOM 3517 C CA . ALA B 1 174 ? -11.328 -33.938 -14.43 1 83.31 174 ALA B CA 1
ATOM 3518 C C . ALA B 1 174 ? -11.086 -34.688 -15.727 1 83.31 174 ALA B C 1
ATOM 3520 O O . ALA B 1 174 ? -10.906 -34.094 -16.781 1 83.31 174 ALA B O 1
ATOM 3521 N N . SER B 1 175 ? -10.984 -36 -15.531 1 75.19 175 SER B N 1
ATOM 3522 C CA . SER B 1 175 ? -10.859 -36.844 -16.703 1 75.19 175 SER B CA 1
ATOM 3523 C C . SER B 1 175 ? -12 -36.625 -17.688 1 75.19 175 SER B C 1
ATOM 3525 O O . SER B 1 175 ? -13.141 -36.406 -17.281 1 75.19 175 SER B O 1
ATOM 3527 N N . PRO B 1 176 ? -11.438 -36.656 -18.953 1 77.19 176 PRO B N 1
ATOM 3528 C CA . PRO B 1 176 ? -10.18 -37.031 -19.578 1 77.19 176 PRO B CA 1
ATOM 3529 C C . PRO B 1 176 ? -9.273 -35.844 -19.875 1 77.19 176 PRO B C 1
ATOM 3531 O O . PRO B 1 176 ? -8.227 -36 -20.516 1 77.19 176 PRO B O 1
ATOM 3534 N N . SER B 1 177 ? -9.641 -34.75 -19.422 1 73.81 177 SER B N 1
ATOM 3535 C CA . SER B 1 177 ? -8.945 -33.5 -19.781 1 73.81 177 SER B CA 1
ATOM 3536 C C . SER B 1 177 ? -7.781 -33.219 -18.828 1 73.81 177 SER B C 1
ATOM 3538 O O . SER B 1 177 ? -7.668 -32.125 -18.297 1 73.81 177 SER B O 1
ATOM 3540 N N . GLN B 1 178 ? -6.867 -34.188 -18.672 1 81.81 178 GLN B N 1
ATOM 3541 C CA . GLN B 1 178 ? -5.742 -34 -17.766 1 81.81 178 GLN B CA 1
ATOM 3542 C C . GLN B 1 178 ? -4.527 -33.438 -18.5 1 81.81 178 GLN B C 1
ATOM 3544 O O . GLN B 1 178 ? -3.748 -34.188 -19.094 1 81.81 178 GLN B O 1
ATOM 3549 N N . TYR B 1 179 ? -4.344 -32.219 -18.531 1 90 179 TYR B N 1
ATOM 3550 C CA . TYR B 1 179 ? -3.221 -31.5 -19.094 1 90 179 TYR B CA 1
ATOM 3551 C C . TYR B 1 179 ? -2.818 -30.328 -18.203 1 90 179 TYR B C 1
ATOM 3553 O O . TYR B 1 179 ? -3.621 -29.844 -17.406 1 90 179 TYR B O 1
ATOM 3561 N N . PRO B 1 180 ? -1.533 -29.969 -18.344 1 95.38 180 PRO B N 1
ATOM 3562 C CA . PRO B 1 180 ? -1.184 -28.719 -17.656 1 95.38 180 PRO B CA 1
ATOM 3563 C C . PRO B 1 180 ? -2.156 -27.594 -17.953 1 95.38 180 PRO B C 1
ATOM 3565 O O . PRO B 1 180 ? -2.586 -27.422 -19.109 1 95.38 180 PRO B O 1
ATOM 3568 N N . HIS B 1 181 ? -2.568 -26.859 -16.984 1 97.25 181 HIS B N 1
ATOM 3569 C CA . HIS B 1 181 ? -3.654 -25.922 -17.188 1 97.25 181 HIS B CA 1
ATOM 3570 C C . HIS B 1 181 ? -3.48 -24.672 -16.312 1 97.25 181 HIS B C 1
ATOM 3572 O O . HIS B 1 181 ? -2.734 -24.703 -15.336 1 97.25 181 HIS B O 1
ATOM 3578 N N . VAL B 1 182 ? -4.059 -23.594 -16.781 1 98.38 182 VAL B N 1
ATOM 3579 C CA . VAL B 1 182 ? -4.402 -22.438 -15.953 1 98.38 182 VAL B CA 1
ATOM 3580 C C . VAL B 1 182 ? -5.84 -22.562 -15.461 1 98.38 182 VAL B C 1
ATOM 3582 O O . VAL B 1 182 ? -6.754 -22.844 -16.25 1 98.38 182 VAL B O 1
ATOM 3585 N N . GLY B 1 183 ? -6.023 -22.469 -14.141 1 98.44 183 GLY B N 1
ATOM 3586 C CA . GLY B 1 183 ? -7.344 -22.656 -13.562 1 98.44 183 GLY B CA 1
ATOM 3587 C C . GLY B 1 183 ? -7.738 -21.547 -12.609 1 98.44 183 GLY B C 1
ATOM 3588 O O . GLY B 1 183 ? -6.883 -20.953 -11.945 1 98.44 183 GLY B O 1
ATOM 3589 N N . ILE B 1 184 ? -9.023 -21.25 -12.547 1 98.88 184 ILE B N 1
ATOM 3590 C CA . ILE B 1 184 ? -9.586 -20.344 -11.555 1 98.88 184 ILE B CA 1
ATOM 3591 C C . ILE B 1 184 ? -10.156 -21.141 -10.391 1 98.88 184 ILE B C 1
ATOM 3593 O O . ILE B 1 184 ? -11.055 -21.969 -10.578 1 98.88 184 ILE B O 1
ATOM 3597 N N . ASP B 1 185 ? -9.609 -20.891 -9.25 1 98.75 185 ASP B N 1
ATOM 3598 C CA . ASP B 1 185 ? -10.047 -21.562 -8.031 1 98.75 185 ASP B CA 1
ATOM 3599 C C . ASP B 1 185 ? -10.93 -20.641 -7.188 1 98.75 185 ASP B C 1
ATOM 3601 O O . ASP B 1 185 ? -10.5 -19.562 -6.777 1 98.75 185 ASP B O 1
ATOM 3605 N N . VAL B 1 186 ? -12.109 -21.094 -6.941 1 98.75 186 VAL B N 1
ATOM 3606 C CA . VAL B 1 186 ? -13.016 -20.375 -6.055 1 98.75 186 VAL B CA 1
ATOM 3607 C C . VAL B 1 186 ? -13.281 -21.203 -4.801 1 98.75 186 VAL B C 1
ATOM 3609 O O . VAL B 1 186 ? -14.164 -22.062 -4.797 1 98.75 186 VAL B O 1
ATOM 3612 N N . GLY B 1 187 ? -12.477 -21.016 -3.834 1 98.19 187 GLY B N 1
ATOM 3613 C CA . GLY B 1 187 ? -12.578 -21.719 -2.568 1 98.19 187 GLY B CA 1
ATOM 3614 C C . GLY B 1 187 ? -12.203 -23.188 -2.674 1 98.19 187 GLY B C 1
ATOM 3615 O O . GLY B 1 187 ? -12.492 -23.984 -1.772 1 98.19 187 GLY B O 1
ATOM 3616 N N . SER B 1 188 ? -11.664 -23.562 -3.75 1 98.19 188 SER B N 1
ATOM 3617 C CA . SER B 1 188 ? -11.312 -24.969 -3.971 1 98.19 188 SER B CA 1
ATOM 3618 C C . SER B 1 188 ? -10.172 -25.109 -4.98 1 98.19 188 SER B C 1
ATOM 3620 O O . SER B 1 188 ? -10.094 -24.328 -5.938 1 98.19 188 SER B O 1
ATOM 3622 N N . ILE B 1 189 ? -9.359 -26.141 -4.734 1 98.19 189 ILE B N 1
ATOM 3623 C CA . ILE B 1 189 ? -8.273 -26.438 -5.66 1 98.19 189 ILE B CA 1
ATOM 3624 C C . ILE B 1 189 ? -8.836 -26.984 -6.961 1 98.19 189 ILE B C 1
ATOM 3626 O O . ILE B 1 189 ? -8.133 -27.047 -7.977 1 98.19 189 ILE B O 1
ATOM 3630 N N . ASP B 1 190 ? -10.078 -27.5 -6.895 1 97.62 190 ASP B N 1
ATOM 3631 C CA . ASP B 1 190 ? -10.781 -27.906 -8.109 1 97.62 190 ASP B CA 1
ATOM 3632 C C . ASP B 1 190 ? -11.281 -26.672 -8.875 1 97.62 190 ASP B C 1
ATOM 3634 O O . ASP B 1 190 ? -12.234 -26.016 -8.453 1 97.62 190 ASP B O 1
ATOM 3638 N N . SER B 1 191 ? -10.656 -26.406 -10.023 1 97.62 191 SER B N 1
ATOM 3639 C CA . SER B 1 191 ? -10.898 -25.188 -10.789 1 97.62 191 SER B CA 1
ATOM 3640 C C . SER B 1 191 ? -12.344 -25.125 -11.258 1 97.62 191 SER B C 1
ATOM 3642 O O . SER B 1 191 ? -12.922 -26.125 -11.672 1 97.62 191 SER B O 1
ATOM 3644 N N . VAL B 1 192 ? -12.914 -23.953 -11.258 1 98 192 VAL B N 1
ATOM 3645 C CA . VAL B 1 192 ? -14.266 -23.734 -11.773 1 98 192 VAL B CA 1
ATOM 3646 C C . VAL B 1 192 ? -14.195 -23.469 -13.281 1 98 192 VAL B C 1
ATOM 3648 O O . VAL B 1 192 ? -15.203 -23.594 -13.984 1 98 192 VAL B O 1
ATOM 3651 N N . ALA B 1 193 ? -13.117 -23.047 -13.75 1 97.94 193 ALA B N 1
ATOM 3652 C CA . ALA B 1 193 ? -12.828 -22.828 -15.164 1 97.94 193 ALA B CA 1
ATOM 3653 C C . ALA B 1 193 ? -11.352 -23.078 -15.469 1 97.94 193 ALA B C 1
ATOM 3655 O O . ALA B 1 193 ? -10.484 -22.703 -14.672 1 97.94 193 ALA B O 1
ATOM 3656 N N . THR B 1 194 ? -11.047 -23.703 -16.609 1 97.25 194 THR B N 1
ATOM 3657 C CA . THR B 1 194 ? -9.664 -24 -16.953 1 97.25 194 THR B CA 1
ATOM 3658 C C . THR B 1 194 ? -9.398 -23.688 -18.438 1 97.25 194 THR B C 1
ATOM 3660 O O . THR B 1 194 ? -10.336 -23.578 -19.219 1 97.25 194 THR B O 1
ATOM 3663 N N . THR B 1 195 ? -8.219 -23.453 -18.75 1 96.81 195 THR B N 1
ATOM 3664 C CA . THR B 1 195 ? -7.684 -23.469 -20.109 1 96.81 195 THR B CA 1
ATOM 3665 C C . THR B 1 195 ? -6.344 -24.203 -20.156 1 96.81 195 THR B C 1
ATOM 3667 O O . THR B 1 195 ? -5.652 -24.297 -19.141 1 96.81 195 THR B O 1
ATOM 3670 N N . SER B 1 196 ? -6.043 -24.766 -21.297 1 95.5 196 SER B N 1
ATOM 3671 C CA . SER B 1 196 ? -4.762 -25.453 -21.438 1 95.5 196 SER B CA 1
ATOM 3672 C C . SER B 1 196 ? -3.598 -24.484 -21.281 1 95.5 196 SER B C 1
ATOM 3674 O O . SER B 1 196 ? -3.623 -23.375 -21.828 1 95.5 196 SER B O 1
ATOM 3676 N N . TRP B 1 197 ? -2.629 -24.891 -20.5 1 96 197 TRP B N 1
ATOM 3677 C CA . TRP B 1 197 ? -1.387 -24.156 -20.328 1 96 197 TRP B CA 1
ATOM 3678 C C . TRP B 1 197 ? -0.288 -24.719 -21.219 1 96 197 TRP B C 1
ATOM 3680 O O . TRP B 1 197 ? 0.082 -25.875 -21.109 1 96 197 TRP B O 1
ATOM 3690 N N . PRO B 1 198 ? 0.28 -23.906 -22.203 1 94.12 198 PRO B N 1
ATOM 3691 C CA . PRO B 1 198 ? 1.211 -24.453 -23.188 1 94.12 198 PRO B CA 1
ATOM 3692 C C . PRO B 1 198 ? 2.631 -24.594 -22.656 1 94.12 198 PRO B C 1
ATOM 3694 O O . PRO B 1 198 ? 3.6 -24.344 -23.375 1 94.12 198 PRO B O 1
ATOM 3697 N N . ILE B 1 199 ? 2.777 -25 -21.406 1 93.38 199 ILE B N 1
ATOM 3698 C CA . ILE B 1 199 ? 4.066 -25.016 -20.734 1 93.38 199 ILE B CA 1
ATOM 3699 C C . ILE B 1 199 ? 4.98 -26.047 -21.375 1 93.38 199 ILE B C 1
ATOM 3701 O O . ILE B 1 199 ? 6.203 -25.906 -21.359 1 93.38 199 ILE B O 1
ATOM 3705 N N . ASN B 1 200 ? 4.496 -27.047 -22.047 1 91.5 200 ASN B N 1
ATOM 3706 C CA . ASN B 1 200 ? 5.289 -28.094 -22.688 1 91.5 200 ASN B CA 1
ATOM 3707 C C . ASN B 1 200 ? 5.676 -27.688 -24.109 1 91.5 200 ASN B C 1
ATOM 3709 O O . ASN B 1 200 ? 6.473 -28.375 -24.766 1 91.5 200 ASN B O 1
ATOM 3713 N N . PHE B 1 201 ? 5.18 -26.609 -24.594 1 91.88 201 PHE B N 1
ATOM 3714 C CA . PHE B 1 201 ? 5.363 -26.25 -25.984 1 91.88 201 PHE B CA 1
ATOM 3715 C C . PHE B 1 201 ? 6.121 -24.938 -26.125 1 91.88 201 PHE B C 1
ATOM 3717 O O . PHE B 1 201 ? 6.125 -24.312 -27.188 1 91.88 201 PHE B O 1
ATOM 3724 N N . VAL B 1 202 ? 6.625 -24.484 -25.031 1 93.38 202 VAL B N 1
ATOM 3725 C CA . VAL B 1 202 ? 7.477 -23.312 -25.047 1 93.38 202 VAL B CA 1
ATOM 3726 C C . VAL B 1 202 ? 8.914 -23.688 -24.703 1 93.38 202 VAL B C 1
ATOM 3728 O O . VAL B 1 202 ? 9.148 -24.75 -24.125 1 93.38 202 VAL B O 1
ATOM 3731 N N . PRO B 1 203 ? 9.875 -22.828 -25.125 1 92.44 203 PRO B N 1
ATOM 3732 C CA . PRO B 1 203 ? 11.266 -23.125 -24.766 1 92.44 203 PRO B CA 1
ATOM 3733 C C . PRO B 1 203 ? 11.484 -23.203 -23.266 1 92.44 203 PRO B C 1
ATOM 3735 O O . PRO B 1 203 ? 10.719 -22.609 -22.5 1 92.44 203 PRO B O 1
ATOM 3738 N N . LYS B 1 204 ? 12.508 -24 -22.922 1 91.69 204 LYS B N 1
ATOM 3739 C CA . LYS B 1 204 ? 12.891 -24.047 -21.516 1 91.69 204 LYS B CA 1
ATOM 3740 C C . LYS B 1 204 ? 13.18 -22.641 -20.969 1 91.69 204 LYS B C 1
ATOM 3742 O O . LYS B 1 204 ? 13.812 -21.828 -21.641 1 91.69 204 LYS B O 1
ATOM 3747 N N . ASN B 1 205 ? 12.695 -22.391 -19.781 1 92.5 205 ASN B N 1
ATOM 3748 C CA . ASN B 1 205 ? 12.914 -21.141 -19.047 1 92.5 205 ASN B CA 1
ATOM 3749 C C . ASN B 1 205 ? 12.312 -19.953 -19.781 1 92.5 205 ASN B C 1
ATOM 3751 O O . ASN B 1 205 ? 12.797 -18.828 -19.641 1 92.5 205 ASN B O 1
ATOM 3755 N N . ALA B 1 206 ? 11.312 -20.25 -20.656 1 95.88 206 ALA B N 1
ATOM 3756 C CA . ALA B 1 206 ? 10.648 -19.141 -21.344 1 95.88 206 ALA B CA 1
ATOM 3757 C C . ALA B 1 206 ? 9.992 -18.203 -20.344 1 95.88 206 ALA B C 1
ATOM 3759 O O . ALA B 1 206 ? 9.414 -18.641 -19.344 1 95.88 206 ALA B O 1
ATOM 3760 N N . LEU B 1 207 ? 10.078 -16.891 -20.641 1 97.88 207 LEU B N 1
ATOM 3761 C CA . LEU B 1 207 ? 9.406 -15.883 -19.828 1 97.88 207 LEU B CA 1
ATOM 3762 C C . LEU B 1 207 ? 7.91 -15.859 -20.125 1 97.88 207 LEU B C 1
ATOM 3764 O O . LEU B 1 207 ? 7.496 -15.578 -21.25 1 97.88 207 LEU B O 1
ATOM 3768 N N . GLY B 1 208 ? 7.145 -16.188 -19.109 1 98.5 208 GLY B N 1
ATOM 3769 C CA . GLY B 1 208 ? 5.703 -16.031 -19.188 1 98.5 208 GLY B CA 1
ATOM 3770 C C . GLY B 1 208 ? 5.223 -14.688 -18.672 1 98.5 208 GLY B C 1
ATOM 3771 O O . GLY B 1 208 ? 5.766 -14.164 -17.688 1 98.5 208 GLY B O 1
ATOM 3772 N N . GLU B 1 209 ? 4.195 -14.141 -19.297 1 98.81 209 GLU B N 1
ATOM 3773 C CA . GLU B 1 209 ? 3.555 -12.898 -18.859 1 98.81 209 GLU B CA 1
ATOM 3774 C C . GLU B 1 209 ? 2.07 -13.117 -18.578 1 98.81 209 GLU B C 1
ATOM 3776 O O . GLU B 1 209 ? 1.364 -13.734 -19.375 1 98.81 209 GLU B O 1
ATOM 3781 N N . VAL B 1 210 ? 1.646 -12.625 -17.453 1 98.94 210 VAL B N 1
ATOM 3782 C CA . VAL B 1 210 ? 0.271 -12.859 -17.031 1 98.94 210 VAL B CA 1
ATOM 3783 C C . VAL B 1 210 ? -0.438 -11.531 -16.797 1 98.94 210 VAL B C 1
ATOM 3785 O O . VAL B 1 210 ? 0.142 -10.602 -16.234 1 98.94 210 VAL B O 1
ATOM 3788 N N . SER B 1 211 ? -1.693 -11.453 -17.234 1 98.94 211 SER B N 1
ATOM 3789 C CA . SER B 1 211 ? -2.623 -10.383 -16.891 1 98.94 211 SER B CA 1
ATOM 3790 C C . SER B 1 211 ? -3.912 -10.938 -16.297 1 98.94 211 SER B C 1
ATOM 3792 O O . SER B 1 211 ? -4.535 -11.828 -16.875 1 98.94 211 SER B O 1
ATOM 3794 N N . ILE B 1 212 ? -4.285 -10.523 -15.125 1 98.94 212 ILE B N 1
ATOM 3795 C CA . ILE B 1 212 ? -5.527 -10.883 -14.453 1 98.94 212 ILE B CA 1
ATOM 3796 C C . ILE B 1 212 ? -6.355 -9.617 -14.195 1 98.94 212 ILE B C 1
ATOM 3798 O O . ILE B 1 212 ? -5.852 -8.641 -13.633 1 98.94 212 ILE B O 1
ATOM 3802 N N . ASN B 1 213 ? -7.621 -9.633 -14.602 1 98.88 213 ASN B N 1
ATOM 3803 C CA . ASN B 1 213 ? -8.508 -8.492 -14.422 1 98.88 213 ASN B CA 1
ATOM 3804 C C . ASN B 1 213 ? -9.859 -8.922 -13.852 1 98.88 213 ASN B C 1
ATOM 3806 O O . ASN B 1 213 ? -10.422 -9.93 -14.266 1 98.88 213 ASN B O 1
ATOM 3810 N N . TYR B 1 214 ? -10.336 -8.203 -12.914 1 98.94 214 TYR B N 1
ATOM 3811 C CA . TYR B 1 214 ? -11.688 -8.359 -12.391 1 98.94 214 TYR B CA 1
ATOM 3812 C C . TYR B 1 214 ? -12.523 -7.109 -12.641 1 98.94 214 TYR B C 1
ATOM 3814 O O . TYR B 1 214 ? -12.141 -6.012 -12.227 1 98.94 214 TYR B O 1
ATOM 3822 N N . ASN B 1 215 ? -13.57 -7.312 -13.312 1 98.88 215 ASN B N 1
ATOM 3823 C CA . ASN B 1 215 ? -14.562 -6.262 -13.523 1 98.88 215 ASN B CA 1
ATOM 3824 C C . ASN B 1 215 ? -15.727 -6.387 -12.547 1 98.88 215 ASN B C 1
ATOM 3826 O O . ASN B 1 215 ? -16.484 -7.359 -12.594 1 98.88 215 ASN B O 1
ATOM 3830 N N . SER B 1 216 ? -15.922 -5.438 -11.734 1 98.5 216 SER B N 1
ATOM 3831 C CA . SER B 1 216 ? -16.891 -5.52 -10.648 1 98.5 216 SER B CA 1
ATOM 3832 C C . SER B 1 216 ? -18.328 -5.418 -11.18 1 98.5 216 SER B C 1
ATOM 3834 O O . SER B 1 216 ? -19.25 -5.953 -10.578 1 98.5 216 SER B O 1
ATOM 3836 N N . GLU B 1 217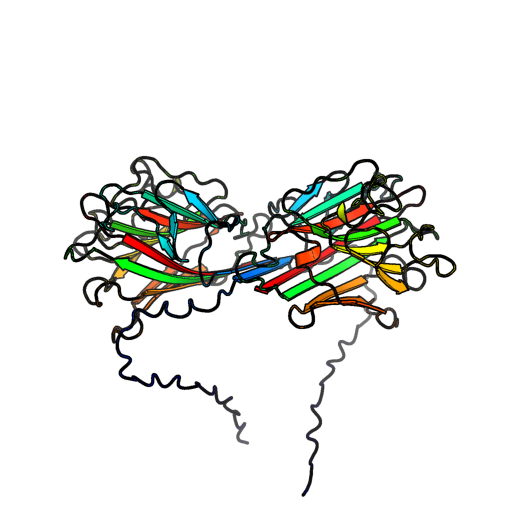 ? -18.5 -4.715 -12.25 1 98.12 217 GLU B N 1
ATOM 3837 C CA . GLU B 1 217 ? -19.844 -4.57 -12.805 1 98.12 217 GLU B CA 1
ATOM 3838 C C . GLU B 1 217 ? -20.375 -5.902 -13.328 1 98.12 217 GLU B C 1
ATOM 3840 O O . GLU B 1 217 ? -21.484 -6.324 -12.969 1 98.12 217 GLU B O 1
ATOM 3845 N N . SER B 1 218 ? -19.562 -6.535 -14.148 1 98.69 218 SER B N 1
ATOM 3846 C CA . SER B 1 218 ? -19.969 -7.82 -14.703 1 98.69 218 SER B CA 1
ATOM 3847 C C . SER B 1 218 ? -19.609 -8.969 -13.773 1 98.69 218 SER B C 1
ATOM 3849 O O . SER B 1 218 ? -20.016 -10.109 -14 1 98.69 218 SER B O 1
ATOM 3851 N N . LYS B 1 219 ? -18.844 -8.656 -12.711 1 98.81 219 LYS B N 1
ATOM 3852 C CA . LYS B 1 219 ? -18.312 -9.648 -11.773 1 98.81 219 LYS B CA 1
ATOM 3853 C C . LYS B 1 219 ? -17.531 -10.734 -12.5 1 98.81 219 LYS B C 1
ATOM 3855 O O . LYS B 1 219 ? -17.672 -11.922 -12.188 1 98.81 219 LYS B O 1
ATOM 3860 N N . THR B 1 220 ? -16.766 -10.336 -13.477 1 98.88 220 THR B N 1
ATOM 3861 C CA . THR B 1 220 ? -16.031 -11.281 -14.305 1 98.88 220 THR B CA 1
ATOM 3862 C C . THR B 1 220 ? -14.531 -11.219 -14.008 1 98.88 220 THR B C 1
ATOM 3864 O O . THR B 1 220 ? -13.938 -10.141 -14.008 1 98.88 220 THR B O 1
ATOM 3867 N N . LEU B 1 221 ? -14.016 -12.359 -13.695 1 98.88 221 LEU B N 1
ATOM 3868 C CA . LEU B 1 221 ? -12.578 -12.547 -13.562 1 98.88 221 LEU B CA 1
ATOM 3869 C C . LEU B 1 221 ? -11.977 -13.109 -14.844 1 98.88 221 LEU B C 1
ATOM 3871 O O . LEU B 1 221 ? -12.414 -14.148 -15.336 1 98.88 221 LEU B O 1
ATOM 3875 N N . LYS B 1 222 ? -10.984 -12.391 -15.414 1 98.88 222 LYS B N 1
ATOM 3876 C CA . LYS B 1 222 ? -10.344 -12.812 -16.656 1 98.88 222 LYS B CA 1
ATOM 3877 C C . LYS B 1 222 ? -8.836 -12.969 -16.469 1 98.88 222 LYS B C 1
ATOM 3879 O O . LYS B 1 222 ? -8.188 -12.117 -15.852 1 98.88 222 LYS B O 1
ATOM 3884 N N . VAL B 1 223 ? -8.305 -14.062 -17.016 1 98.94 223 VAL B N 1
ATOM 3885 C CA . VAL B 1 223 ? -6.887 -14.391 -16.922 1 98.94 223 VAL B CA 1
ATOM 3886 C C . VAL B 1 223 ? -6.316 -14.625 -18.312 1 98.94 223 VAL B C 1
ATOM 3888 O O . VAL B 1 223 ? -6.914 -15.328 -19.125 1 98.94 223 VAL B O 1
ATOM 3891 N N . SER B 1 224 ? -5.203 -14.008 -18.594 1 98.81 224 SER B N 1
ATOM 3892 C CA . SER B 1 224 ? -4.488 -14.234 -19.844 1 98.81 224 SER B CA 1
ATOM 3893 C C . SER B 1 224 ? -3.016 -14.539 -19.594 1 98.81 224 SER B C 1
ATOM 3895 O O . SER B 1 224 ? -2.379 -13.898 -18.75 1 98.81 224 SER B O 1
ATOM 3897 N N . VAL B 1 225 ? -2.5 -15.523 -20.281 1 98.56 225 VAL B N 1
ATOM 3898 C CA . VAL B 1 225 ? -1.094 -15.906 -20.219 1 98.56 225 VAL B CA 1
ATOM 3899 C C . VAL B 1 225 ? -0.481 -15.867 -21.625 1 98.56 225 VAL B C 1
ATOM 3901 O O . VAL B 1 225 ? -1.045 -16.422 -22.562 1 98.56 225 VAL B O 1
ATOM 3904 N N . ALA B 1 226 ? 0.663 -15.211 -21.734 1 98.56 226 ALA B N 1
ATOM 3905 C CA . ALA B 1 226 ? 1.377 -15.117 -23 1 98.56 226 ALA B CA 1
ATOM 3906 C C . ALA B 1 226 ? 2.846 -15.492 -22.828 1 98.56 226 ALA B C 1
ATOM 3908 O O . ALA B 1 226 ? 3.389 -15.422 -21.734 1 98.56 226 ALA B O 1
ATOM 3909 N N . TYR B 1 227 ? 3.426 -15.945 -23.859 1 98 227 TYR B N 1
ATOM 3910 C CA . TYR B 1 227 ? 4.859 -16.172 -23.984 1 98 227 TYR B CA 1
ATOM 3911 C C . TYR B 1 227 ? 5.441 -15.398 -25.156 1 98 227 TYR B C 1
ATOM 3913 O O . TYR B 1 227 ? 5.691 -15.961 -26.219 1 98 227 TYR B O 1
ATOM 3921 N N . PRO B 1 228 ? 5.801 -14.188 -24.812 1 97.06 228 PRO B N 1
ATOM 3922 C CA . PRO B 1 228 ? 6.309 -13.359 -25.906 1 97.06 228 PRO B CA 1
ATOM 3923 C C . PRO B 1 228 ? 7.543 -13.953 -26.578 1 97.06 228 PRO B C 1
ATOM 3925 O O . PRO B 1 228 ? 8.398 -14.531 -25.891 1 97.06 228 PRO B O 1
ATOM 3928 N N . GLY B 1 229 ? 7.59 -13.797 -27.938 1 95.19 229 GLY B N 1
ATOM 3929 C CA . GLY B 1 229 ? 8.766 -14.227 -28.672 1 95.19 229 GLY B CA 1
ATOM 3930 C C . GLY B 1 229 ? 8.734 -15.703 -29.031 1 95.19 229 GLY B C 1
ATOM 3931 O O . GLY B 1 229 ? 9.648 -16.203 -29.688 1 95.19 229 GLY B O 1
ATOM 3932 N N . THR B 1 230 ? 7.746 -16.453 -28.594 1 94.31 230 THR B N 1
ATOM 3933 C CA . THR B 1 230 ? 7.727 -17.891 -28.844 1 94.31 230 THR B CA 1
ATOM 3934 C C . THR B 1 230 ? 6.781 -18.234 -30 1 94.31 230 THR B C 1
ATOM 3936 O O . THR B 1 230 ? 6.695 -19.375 -30.422 1 94.31 230 THR B O 1
ATOM 3939 N N . GLY B 1 231 ? 6.035 -17.328 -30.516 1 92.5 231 GLY B N 1
ATOM 3940 C CA . GLY B 1 231 ? 5.066 -17.547 -31.578 1 92.5 231 GLY B CA 1
ATOM 3941 C C . GLY B 1 231 ? 3.76 -18.141 -31.078 1 92.5 231 GLY B C 1
ATOM 3942 O O . GLY B 1 231 ? 2.822 -18.328 -31.859 1 92.5 231 GLY B O 1
ATOM 3943 N N . ARG B 1 232 ? 3.648 -18.422 -29.828 1 93.31 232 ARG B N 1
ATOM 3944 C CA . ARG B 1 232 ? 2.422 -18.984 -29.266 1 93.31 232 ARG B CA 1
ATOM 3945 C C . ARG B 1 232 ? 1.359 -17.906 -29.078 1 93.31 232 ARG B C 1
ATOM 3947 O O . ARG B 1 232 ? 1.668 -16.781 -28.672 1 93.31 232 ARG B O 1
ATOM 3954 N N . ILE B 1 233 ? 0.141 -18.297 -29.391 1 94.69 233 ILE B N 1
ATOM 3955 C CA . ILE B 1 233 ? -0.983 -17.406 -29.109 1 94.69 233 ILE B CA 1
ATOM 3956 C C . ILE B 1 233 ? -1.297 -17.438 -27.609 1 94.69 233 ILE B C 1
ATOM 3958 O O . ILE B 1 233 ? -1.286 -18.484 -26.984 1 94.69 233 ILE B O 1
ATOM 3962 N N . PRO B 1 234 ? -1.563 -16.281 -27.109 1 97.19 234 PRO B N 1
ATOM 3963 C CA . PRO B 1 234 ? -1.916 -16.25 -25.688 1 97.19 234 PRO B CA 1
ATOM 3964 C C . PRO B 1 234 ? -3.139 -17.109 -25.359 1 97.19 234 PRO B C 1
ATOM 3966 O O . PRO B 1 234 ? -4.059 -17.219 -26.172 1 97.19 234 PRO B O 1
ATOM 3969 N N . THR B 1 235 ? -3.141 -17.75 -24.203 1 97.12 235 THR B N 1
ATOM 3970 C CA . THR B 1 235 ? -4.301 -18.484 -23.719 1 97.12 235 THR B CA 1
ATOM 3971 C C . THR B 1 235 ? -5.039 -17.672 -22.656 1 97.12 235 THR B C 1
ATOM 3973 O O . THR B 1 235 ? -4.43 -16.891 -21.922 1 97.12 235 THR B O 1
ATOM 3976 N N . SER B 1 236 ? -6.383 -17.875 -22.562 1 98.5 236 SER B N 1
ATOM 3977 C CA . SER B 1 236 ? -7.176 -17.125 -21.594 1 98.5 236 SER B CA 1
ATOM 3978 C C . SER B 1 236 ? -8.297 -17.969 -21.016 1 98.5 236 SER B C 1
ATOM 3980 O O . SER B 1 236 ? -8.742 -18.938 -21.641 1 98.5 236 SER B O 1
ATOM 3982 N N . VAL B 1 237 ? -8.703 -17.672 -19.891 1 98.62 237 VAL B N 1
ATOM 3983 C CA . VAL B 1 237 ? -9.844 -18.266 -19.203 1 98.62 237 VAL B CA 1
ATOM 3984 C C . VAL B 1 237 ? -10.562 -17.203 -18.375 1 98.62 237 VAL B C 1
ATOM 3986 O O . VAL B 1 237 ? -9.945 -16.234 -17.922 1 98.62 237 VAL B O 1
ATOM 3989 N N . SER B 1 238 ? -11.852 -17.328 -18.219 1 98.81 238 SER B N 1
ATOM 3990 C CA . SER B 1 238 ? -12.641 -16.359 -17.453 1 98.81 238 SER B CA 1
ATOM 3991 C C . SER B 1 238 ? -13.758 -17.062 -16.688 1 98.81 238 SER B C 1
ATOM 3993 O O . SER B 1 238 ? -14.117 -18.203 -16.984 1 98.81 238 SER B O 1
ATOM 3995 N N . PHE B 1 239 ? -14.258 -16.406 -15.734 1 98.81 239 PHE B N 1
ATOM 3996 C CA . PHE B 1 239 ? -15.336 -16.922 -14.898 1 98.81 239 PHE B CA 1
ATOM 3997 C C . PHE B 1 239 ? -16.078 -15.781 -14.211 1 98.81 239 PHE B C 1
ATOM 3999 O O . PHE B 1 239 ? -15.461 -14.805 -13.789 1 98.81 239 PHE B O 1
ATOM 4006 N N . VAL B 1 240 ? -17.375 -15.867 -14.141 1 98.88 240 VAL B N 1
ATOM 4007 C CA . VAL B 1 240 ? -18.188 -14.898 -13.414 1 98.88 240 VAL B CA 1
ATOM 4008 C C . VAL B 1 240 ? -18.266 -15.297 -11.945 1 98.88 240 VAL B C 1
ATOM 4010 O O . VAL B 1 240 ? -18.719 -16.406 -11.617 1 98.88 240 VAL B O 1
ATOM 4013 N N . VAL B 1 241 ? -17.891 -14.43 -11.062 1 98.81 241 VAL B N 1
ATOM 4014 C CA . VAL B 1 241 ? -17.891 -14.727 -9.633 1 98.81 241 VAL B CA 1
ATOM 4015 C C . VAL B 1 241 ? -18.109 -13.445 -8.836 1 98.81 241 VAL B C 1
ATOM 4017 O O . VAL B 1 241 ? -17.438 -12.438 -9.07 1 98.81 241 VAL B O 1
ATOM 4020 N N . ASP B 1 242 ? -19.062 -13.508 -7.898 1 98.75 242 ASP B N 1
ATOM 4021 C CA . ASP B 1 242 ? -19.219 -12.453 -6.898 1 98.75 242 ASP B CA 1
ATOM 4022 C C . ASP B 1 242 ? -18.203 -12.617 -5.766 1 98.75 242 ASP B C 1
ATOM 4024 O O . ASP B 1 242 ? -18.344 -13.516 -4.926 1 98.75 242 ASP B O 1
ATOM 4028 N N . LEU B 1 243 ? -17.234 -11.734 -5.758 1 98.56 243 LEU B N 1
ATOM 4029 C CA . LEU B 1 243 ? -16.156 -11.891 -4.785 1 98.56 243 LEU B CA 1
ATOM 4030 C C . LEU B 1 243 ? -16.703 -11.852 -3.359 1 98.56 243 LEU B C 1
ATOM 4032 O O . LEU B 1 243 ? -16.109 -12.43 -2.447 1 98.56 243 LEU B O 1
ATOM 4036 N N . ARG B 1 244 ? -17.844 -11.227 -3.094 1 98.25 244 ARG B N 1
ATOM 4037 C CA . ARG B 1 244 ? -18.438 -11.07 -1.77 1 98.25 244 ARG B CA 1
ATOM 4038 C C . ARG B 1 244 ? -18.891 -12.406 -1.205 1 98.25 244 ARG B C 1
ATOM 4040 O O . ARG B 1 244 ? -19.016 -12.57 0.011 1 98.25 244 ARG B O 1
ATOM 4047 N N . SER B 1 245 ? -19.047 -13.336 -2.066 1 97.62 245 SER B N 1
ATOM 4048 C CA . SER B 1 245 ? -19.547 -14.633 -1.637 1 97.62 245 SER B CA 1
ATOM 4049 C C . SER B 1 245 ? -18.406 -15.539 -1.172 1 97.62 245 SER B C 1
ATOM 4051 O O . SER B 1 245 ? -18.641 -16.578 -0.557 1 97.62 245 SER B O 1
ATOM 4053 N N . VAL B 1 246 ? -17.203 -15.156 -1.424 1 98.12 246 VAL B N 1
ATOM 4054 C CA . VAL B 1 246 ? -16.062 -16.031 -1.16 1 98.12 246 VAL B CA 1
ATOM 4055 C C . VAL B 1 246 ? -15.086 -15.352 -0.206 1 98.12 246 VAL B C 1
ATOM 4057 O O . VAL B 1 246 ? -14.586 -15.969 0.736 1 98.12 246 VAL B O 1
ATOM 4060 N N . LEU B 1 247 ? -14.805 -14.039 -0.415 1 98.5 247 LEU B N 1
ATOM 4061 C CA . LEU B 1 247 ? -13.727 -13.32 0.249 1 98.5 247 LEU B CA 1
ATOM 4062 C C . LEU B 1 247 ? -14.266 -12.406 1.343 1 98.5 247 LEU B C 1
ATOM 4064 O O . LEU B 1 247 ? -15.367 -11.875 1.221 1 98.5 247 LEU B O 1
ATOM 4068 N N . PRO B 1 248 ? -13.43 -12.258 2.447 1 98 248 PRO B N 1
ATOM 4069 C CA . PRO B 1 248 ? -13.758 -11.172 3.375 1 98 248 PRO B CA 1
ATOM 4070 C C . PRO B 1 248 ? -13.562 -9.789 2.756 1 98 248 PRO B C 1
ATOM 4072 O O . PRO B 1 248 ? -13.031 -9.672 1.648 1 98 248 PRO B O 1
ATOM 4075 N N . GLU B 1 249 ? -14.016 -8.805 3.457 1 97.62 249 GLU B N 1
ATOM 4076 C CA . GLU B 1 249 ? -14 -7.418 2.992 1 97.62 249 GLU B CA 1
ATOM 4077 C C . GLU B 1 249 ? -12.578 -6.949 2.699 1 97.62 249 GLU B C 1
ATOM 4079 O O . GLU B 1 249 ? -12.344 -6.242 1.716 1 97.62 249 GLU B O 1
ATOM 4084 N N . TRP B 1 250 ? -11.656 -7.223 3.525 1 97.94 250 TRP B N 1
ATOM 4085 C CA . TRP B 1 250 ? -10.242 -6.871 3.4 1 97.94 250 TRP B CA 1
ATOM 4086 C C . TRP B 1 250 ? -9.398 -8.102 3.104 1 97.94 250 TRP B C 1
ATOM 4088 O O . TRP B 1 250 ? -9.539 -9.133 3.764 1 97.94 250 TRP B O 1
ATOM 4098 N N . VAL B 1 251 ? -8.555 -7.961 2.066 1 98.62 251 VAL B N 1
ATOM 4099 C CA . VAL B 1 251 ? -7.797 -9.117 1.62 1 98.62 251 VAL B CA 1
ATOM 4100 C C . VAL B 1 251 ? -6.34 -8.727 1.379 1 98.62 251 VAL B C 1
ATOM 4102 O O . VAL B 1 251 ? -5.996 -7.539 1.435 1 98.62 251 VAL B O 1
ATOM 4105 N N . ARG B 1 252 ? -5.531 -9.711 1.244 1 98.44 252 ARG B N 1
ATOM 4106 C CA . ARG B 1 252 ? -4.184 -9.562 0.703 1 98.44 252 ARG B CA 1
ATOM 4107 C C . ARG B 1 252 ? -3.992 -10.438 -0.531 1 98.44 252 ARG B C 1
ATOM 4109 O O . ARG B 1 252 ? -4.781 -11.352 -0.779 1 98.44 252 ARG B O 1
ATOM 4116 N N . VAL B 1 253 ? -2.965 -10.117 -1.311 1 98.75 253 VAL B N 1
ATOM 4117 C CA . VAL B 1 253 ? -2.65 -10.875 -2.518 1 98.75 253 VAL B CA 1
ATOM 4118 C C . VAL B 1 253 ? -1.239 -11.453 -2.416 1 98.75 253 VAL B C 1
ATOM 4120 O O . VAL B 1 253 ? -0.407 -10.938 -1.662 1 98.75 253 VAL B O 1
ATOM 4123 N N . GLY B 1 254 ? -1.003 -12.484 -3.131 1 98.75 254 GLY B N 1
ATOM 4124 C CA . GLY B 1 254 ? 0.316 -13.094 -3.092 1 98.75 254 GLY B CA 1
ATOM 4125 C C . GLY B 1 254 ? 0.471 -14.242 -4.07 1 98.75 254 GLY B C 1
ATOM 4126 O O . GLY B 1 254 ? -0.353 -14.414 -4.973 1 98.75 254 GLY B O 1
ATOM 4127 N N . PHE B 1 255 ? 1.609 -14.938 -3.932 1 98.94 255 PHE B N 1
ATOM 4128 C CA . PHE B 1 255 ? 1.95 -16.109 -4.723 1 98.94 255 PHE B CA 1
ATOM 4129 C C . PHE B 1 255 ? 2.24 -17.312 -3.82 1 98.94 255 PHE B C 1
ATOM 4131 O O . PHE B 1 255 ? 2.777 -17.141 -2.723 1 98.94 255 PHE B O 1
ATOM 4138 N N . SER B 1 256 ? 1.869 -18.453 -4.262 1 98.88 256 SER B N 1
ATOM 4139 C CA . SER B 1 256 ? 2.271 -19.719 -3.631 1 98.88 256 SER B CA 1
ATOM 4140 C C . SER B 1 256 ? 2.727 -20.734 -4.668 1 98.88 256 SER B C 1
ATOM 4142 O O . SER B 1 256 ? 2.379 -20.625 -5.848 1 98.88 256 SER B O 1
ATOM 4144 N N . ALA B 1 257 ? 3.514 -21.656 -4.227 1 98.88 257 ALA B N 1
ATOM 4145 C CA . ALA B 1 257 ? 3.969 -22.734 -5.098 1 98.88 257 ALA B CA 1
ATOM 4146 C C . ALA B 1 257 ? 4.352 -23.969 -4.285 1 98.88 257 ALA B C 1
ATOM 4148 O O . ALA B 1 257 ? 4.625 -23.859 -3.086 1 98.88 257 ALA B O 1
ATOM 4149 N N . ALA B 1 258 ? 4.379 -25.047 -5.008 1 98.75 258 ALA B N 1
ATOM 4150 C CA . ALA B 1 258 ? 4.82 -26.281 -4.367 1 98.75 258 ALA B CA 1
ATOM 4151 C C . ALA B 1 258 ? 5.359 -27.266 -5.395 1 98.75 258 ALA B C 1
ATOM 4153 O O . ALA B 1 258 ? 5.008 -27.203 -6.574 1 98.75 258 ALA B O 1
ATOM 4154 N N . THR B 1 259 ? 6.227 -28.109 -4.945 1 98.12 259 THR B N 1
ATOM 4155 C CA . THR B 1 259 ? 6.617 -29.312 -5.684 1 98.12 259 THR B CA 1
ATOM 4156 C C . THR B 1 259 ? 6.18 -30.578 -4.945 1 98.12 259 THR B C 1
ATOM 4158 O O . THR B 1 259 ? 5.887 -30.531 -3.75 1 98.12 259 THR B O 1
ATOM 4161 N N . GLY B 1 260 ? 5.973 -31.609 -5.68 1 96.81 260 GLY B N 1
ATOM 4162 C CA . GLY B 1 260 ? 5.793 -32.938 -5.152 1 96.81 260 GLY B CA 1
ATOM 4163 C C . GLY B 1 260 ? 6.973 -33.844 -5.43 1 96.81 260 GLY B C 1
ATOM 4164 O O . GLY B 1 260 ? 8.117 -33.531 -5.102 1 96.81 260 GLY B O 1
ATOM 4165 N N . GLU B 1 261 ? 6.621 -35.031 -6.008 1 95.12 261 GLU B N 1
ATOM 4166 C CA . GLU B 1 261 ? 7.68 -35.938 -6.43 1 95.12 261 GLU B CA 1
ATOM 4167 C C . GLU B 1 261 ? 8.398 -35.406 -7.664 1 95.12 261 GLU B C 1
ATOM 4169 O O . GLU B 1 261 ? 9.609 -35.594 -7.824 1 95.12 261 GLU B O 1
ATOM 4174 N N . LEU B 1 262 ? 7.656 -34.812 -8.547 1 94.62 262 LEU B N 1
ATOM 4175 C CA . LEU B 1 262 ? 8.258 -34.062 -9.641 1 94.62 262 LEU B CA 1
ATOM 4176 C C . LEU B 1 262 ? 8.578 -32.625 -9.211 1 94.62 262 LEU B C 1
ATOM 4178 O O . LEU B 1 262 ? 7.965 -32.094 -8.281 1 94.62 262 LEU B O 1
ATOM 4182 N N . VAL B 1 263 ? 9.609 -32.125 -9.922 1 95.31 263 VAL B N 1
ATOM 4183 C CA . VAL B 1 263 ? 10.094 -30.859 -9.375 1 95.31 263 VAL B CA 1
ATOM 4184 C C . VAL B 1 263 ? 10.312 -29.859 -10.508 1 95.31 263 VAL B C 1
ATOM 4186 O O . VAL B 1 263 ? 10.609 -30.25 -11.641 1 95.31 263 VAL B O 1
ATOM 4189 N N . GLU B 1 264 ? 10.18 -28.656 -10.211 1 96.38 264 GLU B N 1
ATOM 4190 C CA . GLU B 1 264 ? 10.555 -27.469 -10.984 1 96.38 264 GLU B CA 1
ATOM 4191 C C . GLU B 1 264 ? 10.68 -26.234 -10.094 1 96.38 264 GLU B C 1
ATOM 4193 O O . GLU B 1 264 ? 10.273 -26.266 -8.93 1 96.38 264 GLU B O 1
ATOM 4198 N N . THR B 1 265 ? 11.367 -25.219 -10.531 1 96.88 265 THR B N 1
ATOM 4199 C CA . THR B 1 265 ? 11.406 -23.953 -9.789 1 96.88 265 THR B CA 1
ATOM 4200 C C . THR B 1 265 ? 10.336 -23 -10.305 1 96.88 265 THR B C 1
ATOM 4202 O O . THR B 1 265 ? 9.945 -23.062 -11.469 1 96.88 265 THR B O 1
ATOM 4205 N N . HIS B 1 266 ? 9.859 -22.188 -9.461 1 98.56 266 HIS B N 1
ATOM 4206 C CA . HIS B 1 266 ? 8.859 -21.156 -9.742 1 98.56 266 HIS B CA 1
ATOM 4207 C C . HIS B 1 266 ? 9.367 -19.781 -9.359 1 98.56 266 HIS B C 1
ATOM 4209 O O . HIS B 1 266 ? 9.453 -19.453 -8.172 1 98.56 266 HIS B O 1
ATOM 4215 N N . GLU B 1 267 ? 9.602 -18.953 -10.367 1 98.5 267 GLU B N 1
ATOM 4216 C CA . GLU B 1 267 ? 10.211 -17.656 -10.141 1 98.5 267 GLU B CA 1
ATOM 4217 C C . GLU B 1 267 ? 9.32 -16.531 -10.664 1 98.5 267 GLU B C 1
ATOM 4219 O O . GLU B 1 267 ? 8.844 -16.578 -11.797 1 98.5 267 GLU B O 1
ATOM 4224 N N . ILE B 1 268 ? 9.047 -15.578 -9.836 1 98.88 268 ILE B N 1
ATOM 4225 C CA . ILE B 1 268 ? 8.359 -14.352 -10.227 1 98.88 268 ILE B CA 1
ATOM 4226 C C . ILE B 1 268 ? 9.383 -13.25 -10.484 1 98.88 268 ILE B C 1
ATOM 4228 O O . ILE B 1 268 ? 10.234 -12.961 -9.633 1 98.88 268 ILE B O 1
ATOM 4232 N N . ILE B 1 269 ? 9.234 -12.57 -11.641 1 98.62 269 ILE B N 1
ATOM 4233 C CA . ILE B 1 269 ? 10.266 -11.648 -12.102 1 98.62 269 ILE B CA 1
ATOM 4234 C C . ILE B 1 269 ? 9.867 -10.219 -11.758 1 98.62 269 ILE B C 1
ATOM 4236 O O . ILE B 1 269 ? 10.711 -9.406 -11.375 1 98.62 269 ILE B O 1
ATOM 4240 N N . ASN B 1 270 ? 8.695 -9.867 -11.898 1 98.69 270 ASN B N 1
ATOM 4241 C CA . ASN B 1 270 ? 8.094 -8.57 -11.594 1 98.69 270 ASN B CA 1
ATOM 4242 C C . ASN B 1 270 ? 6.629 -8.711 -11.203 1 98.69 270 ASN B C 1
ATOM 4244 O O . ASN B 1 270 ? 6.035 -9.781 -11.367 1 98.69 270 ASN B O 1
ATOM 4248 N N . TRP B 1 271 ? 6.113 -7.629 -10.648 1 98.88 271 TRP B N 1
ATOM 4249 C CA . TRP B 1 271 ? 4.75 -7.727 -10.141 1 98.88 271 TRP B CA 1
ATOM 4250 C C . TRP B 1 271 ? 4.102 -6.352 -10.062 1 98.88 271 TRP B C 1
ATOM 4252 O O . TRP B 1 271 ? 4.664 -5.426 -9.469 1 98.88 271 TRP B O 1
ATOM 4262 N N . GLY B 1 272 ? 2.979 -6.152 -10.688 1 98.81 272 GLY B N 1
ATOM 4263 C CA . GLY B 1 272 ? 2.123 -4.984 -10.539 1 98.81 272 GLY B CA 1
ATOM 4264 C C . GLY B 1 272 ? 0.716 -5.328 -10.094 1 98.81 272 GLY B C 1
ATOM 4265 O O . GLY B 1 272 ? 0.163 -6.355 -10.492 1 98.81 272 GLY B O 1
ATOM 4266 N N . PHE B 1 273 ? 0.138 -4.469 -9.297 1 98.88 273 PHE B N 1
ATOM 4267 C CA . PHE B 1 273 ? -1.222 -4.656 -8.805 1 98.88 273 PHE B CA 1
ATOM 4268 C C . PHE B 1 273 ? -1.907 -3.314 -8.586 1 98.88 273 PHE B C 1
ATOM 4270 O O . PHE B 1 273 ? -1.287 -2.369 -8.094 1 98.88 273 PHE B O 1
ATOM 4277 N N . GLU B 1 274 ? -3.193 -3.271 -8.93 1 98.81 274 GLU B N 1
ATOM 4278 C CA . GLU B 1 274 ? -4.02 -2.109 -8.617 1 98.81 274 GLU B CA 1
ATOM 4279 C C . GLU B 1 274 ? -5.461 -2.521 -8.32 1 98.81 274 GLU B C 1
ATOM 4281 O O . GLU B 1 274 ? -5.984 -3.457 -8.93 1 98.81 274 GLU B O 1
ATOM 4286 N N . SER B 1 275 ? -6.07 -1.872 -7.395 1 98.75 275 SER B N 1
ATOM 4287 C CA . SER B 1 275 ? -7.473 -2.068 -7.035 1 98.75 275 SER B CA 1
ATOM 4288 C C . SER B 1 275 ? -8.156 -0.74 -6.734 1 98.75 275 SER B C 1
ATOM 4290 O O . SER B 1 275 ? -7.516 0.201 -6.258 1 98.75 275 SER B O 1
ATOM 4292 N N . ALA B 1 276 ? -9.414 -0.66 -7.094 1 97.88 276 ALA B N 1
ATOM 4293 C CA . ALA B 1 276 ? -10.195 0.548 -6.836 1 97.88 276 ALA B CA 1
ATOM 4294 C C . ALA B 1 276 ? -11.625 0.201 -6.434 1 97.88 276 ALA B C 1
ATOM 4296 O O . ALA B 1 276 ? -12.289 -0.595 -7.098 1 97.88 276 ALA B O 1
ATOM 4297 N N . LEU B 1 277 ? -12.102 0.797 -5.371 1 96.38 277 LEU B N 1
ATOM 4298 C CA . LEU B 1 277 ? -13.438 0.607 -4.828 1 96.38 277 LEU B CA 1
ATOM 4299 C C . LEU B 1 277 ? -14.188 1.935 -4.75 1 96.38 277 LEU B C 1
ATOM 4301 O O . LEU B 1 277 ? -13.664 2.918 -4.223 1 96.38 277 LEU B O 1
#

Nearest PDB structures (foldseek):
  2gn3-assembly1_A  TM=9.499E-01  e=8.558E-27  Pterocarpus angolensis
  2gmm-assembly1_A  TM=9.524E-01  e=2.574E-26  Pterocarpus angolensis
  1lu1-assembly1_A  TM=9.479E-01  e=3.784E-26  Vigna cylindrica
  2gmp-assembly1_A  TM=9.446E-01  e=5.618E-25  Pterocarpus angolensis
  1g7y-assembly2_C  TM=9.490E-01  e=2.625E-24  Vigna cylindrica

Solvent-accessible surface area (backbone atoms only — not comparable to full-atom values): 28884 Å² total; per-residue (Å²): 136,87,80,78,77,82,76,81,80,75,80,76,80,77,80,75,79,77,80,70,84,68,77,76,65,85,59,78,65,78,71,73,82,70,41,38,36,44,35,39,36,29,56,45,45,57,80,82,43,83,50,56,47,67,37,84,41,25,45,63,59,96,31,28,35,29,22,30,40,52,50,100,84,64,44,46,39,60,60,19,34,7,29,40,32,43,66,60,73,38,66,50,32,38,86,87,81,66,48,53,24,31,36,38,37,38,36,30,33,33,59,36,38,79,86,48,92,54,55,17,15,29,35,30,44,36,40,28,42,76,80,68,78,78,41,67,79,8,35,16,87,34,24,28,69,28,34,74,91,43,24,80,38,38,95,75,30,50,34,40,33,41,35,44,30,50,37,54,48,79,70,33,42,44,82,89,58,61,46,30,25,37,26,38,19,66,15,19,75,47,45,79,38,65,29,74,41,67,72,86,78,48,64,86,60,45,58,35,38,39,44,38,39,36,40,44,87,77,22,32,39,38,38,37,41,34,38,80,94,68,83,59,76,65,42,61,42,62,49,75,53,65,60,76,79,50,38,62,44,49,22,25,42,35,38,22,9,10,8,24,91,41,27,31,32,42,32,39,42,34,42,35,41,38,37,42,57,136,81,79,77,75,80,76,81,79,78,80,76,79,77,80,74,78,77,81,70,85,68,76,78,65,84,59,81,65,77,71,71,80,71,41,38,36,44,36,39,36,29,55,44,46,57,80,81,44,83,50,56,47,66,37,84,41,25,46,62,58,96,31,28,36,29,22,31,38,52,51,98,84,64,46,47,37,61,62,20,35,7,28,39,32,44,66,60,76,38,64,51,32,38,86,87,80,65,47,54,24,33,36,39,37,38,36,31,32,34,60,36,38,78,87,48,92,55,55,17,14,29,35,29,43,37,40,30,43,77,82,67,79,78,40,67,79,7,36,15,87,34,23,26,68,28,32,74,92,43,24,82,38,39,95,74,31,49,34,41,32,41,35,44,30,49,37,53,46,79,69,33,42,44,82,87,56,63,47,30,24,36,27,38,20,66,15,20,75,47,45,80,37,68,31,76,41,66,73,88,78,48,65,87,60,44,58,34,40,38,43,37,40,35,39,45,88,76,22,33,39,38,39,38,42,34,37,79,92,67,83,58,77,65,42,64,43,61,48,76,52,65,61,77,79,51,38,62,45,48,22,24,43,35,38,23,10,10,8,25,91,40,26,31,33,43,32,39,42,32,42,34,39,38,37,43,56

InterPro domains:
  IPR000985 Legume lectin, alpha chain, conserved site [PS00308] (247-256)
  IPR001220 Legume lectin domain [PF00139] (38-275)
  IPR001220 Legume lectin domain [cd06899] (40-277)
  IPR013320 Concanavalin A-like lectin/glucanase domain superfamily [SSF49899] (37-276)
  IPR016363 Legume lectin [PIRSF002690] (25-277)
  IPR050258 Leguminous Lectin [PTHR32401] (14-276)

Secondary structure (DSSP, 8-state):
-----------------------------------EEEEEEESS--TT-TTEEEEET-EEETTEEE-S-B-TTS-B-TT-EEEEEEEEEEE-B-TTT--B-EEEEEEEEEEE-TT-S----EEEEEEEESS-PPPTT--GGGTTT--TTTTT-GGG---EEEEEESS-BTTBSPTT--S-EEEEEESSSS-SEEEE-GGGGS-TTPPEEEEEEEETTTTEEEEEEE-TTS-PPPEEEEEE--GGGTS-SEEEEEEEEE--SS--EEEEEEEEEEEE-/-----------------------------------EEEEEEESS--TT-TTEEEEET-EEETTEEE-S-B-TTS-B-TT-EEEEEEEEEEE-B-TTT--B-EEEEEEEEEEE-TT-S----EEEEEEEESS-PPPTT--GGGTTT--TTTTT-GGG---EEEEEESS-BTTBSPTT--S-EEEEEESSSS-SEEEE-GGGGS-TTPPEEEEEEEETTTTEEEEEEE-TTS-PPPEEEEEE--GGGTS-SEEEEEEEEE--SS--EEEEEEEEEEEE-

Organism: Vicia faba (NCBI:txid3906)

Sequence (554 aa):
MAFSSTLIKIFIISLFLQYNNVHSQYSQSPQAPQFESVAFTLTRFEVENPDIFLQADASISGGVLRLTKTDQYGKPLQKSVGRATYLTPIHIWDKNSGELADFSTVFSFIVNTNNSQLHGDGFTFFIGPLSFELPKNSSGGYLGLFNPETALIPTQNPIIAIEFDSFTNGWDPASPSQYPHVGIDVGSIDSVATTSWPINFVPKNALGEVSINYNSESKTLKVSVAYPGTGRIPTSVSFVVDLRSVLPEWVRVGFSAATGELVETHEIINWGFESALMAFSSTLIKIFIISLFLQYNNVHSQYSQSPQAPQFESVAFTLTRFEVENPDIFLQADASISGGVLRLTKTDQYGKPLQKSVGRATYLTPIHIWDKNSGELADFSTVFSFIVNTNNSQLHGDGFTFFIGPLSFELPKNSSGGYLGLFNPETALIPTQNPIIAIEFDSFTNGWDPASPSQYPHVGIDVGSIDSVATTSWPINFVPKNALGEVSINYNSESKTLKVSVAYPGTGRIPTSVSFVVDLRSVLPEWVRVGFSAATGELVETHEIINWGFESAL

pLDDT: mean 88.29, std 21.99, range [20.5, 98.94]

Radius of gyration: 27.39 Å; Cα contacts (8 Å, |Δi|>4): 1437; chains: 2; bounding box: 68×77×74 Å